Protein 7UV8 (pdb70)

Foldseek 3Di:
DDVQLVLLVVLVVCCVVPNDPQKDKDDDPVDSFKMKMWGAQDPPFLLHGFTWIKIWGGDDCPPVAGTFIFIPAQAQAQQAARGRGGNDCCRVPNPDRVDGPRNVNVVVSVCSRPGDLVNGNDPVQSVCVPPVVVVNSVVRNVSRVSSVD/DDPVDPQDPVNVVVVVVVVVVVVVVVVVLVVVLVVQLVVLVVVVVVVVVVVLQVVLCVLLVVLVVLLVVDDDPVSVVLSVVSNVSDPVSCVVCVLVVQLSCLVRVDPPPVSVVVSVVVSVVVVVVVVVVVVVSVVVSVVVSVVSSCVSVVVVVVVVVVVD/DAVVVVVVDDDVVVVVVVVVVVVVVVVVVVVVVVVVVVVVVVVVVLVVVLVVQLVVLVVLLVVDDDPVSVVLSVVSVVRDVVSCVVCVVVPVVSVVVPDDDDDVPVVVVVVVVVVVVVVVVVVVVVVVVVVVVVVVPVVVVVVVVVVVSLVPDPVNVVVPD

Solvent-accessible surface area: 24267 Å² total; per-residue (Å²): 147,39,113,7,78,169,39,0,67,171,4,42,107,86,3,62,122,77,30,11,73,0,1,24,10,47,9,61,142,121,49,30,22,34,0,70,2,6,0,5,1,20,44,121,6,48,0,22,11,0,3,0,94,3,37,0,75,18,54,92,100,5,35,101,86,30,11,96,6,53,10,97,25,108,29,5,6,0,2,8,88,119,86,5,67,21,17,13,48,25,26,91,130,160,43,53,59,109,55,24,0,0,31,0,0,46,24,3,21,67,19,2,95,99,15,54,52,88,40,68,17,35,108,103,0,9,57,30,49,147,107,98,126,86,83,9,55,116,84,0,69,65,6,3,44,101,11,10,163,69,88,89,94,78,50,43,69,118,76,30,18,60,24,3,12,33,14,1,0,10,18,16,9,13,118,68,47,9,38,25,67,0,8,121,103,8,40,65,17,2,134,136,13,7,78,66,9,39,167,65,6,64,60,0,12,60,10,0,21,58,0,0,137,23,0,43,100,65,17,102,63,77,109,20,76,77,13,0,105,43,0,12,135,31,69,62,72,30,1,54,120,82,2,66,36,0,0,104,15,0,6,78,4,1,71,84,134,128,44,39,81,87,34,42,94,10,8,19,87,2,0,44,18,20,41,30,63,23,36,28,94,22,41,13,43,13,15,64,90,24,12,70,28,2,90,105,24,0,42,61,36,26,97,92,7,75,151,81,194,119,78,15,81,53,1,79,77,77,108,44,84,24,2,41,137,36,12,64,131,50,114,80,62,45,86,64,15,77,98,84,30,78,105,10,30,162,92,0,61,67,14,5,127,38,0,0,1,0,5,0,0,0,13,3,4,0,103,23,1,40,83,62,7,105,63,85,96,17,77,88,20,0,113,46,1,18,141,25,77,26,77,36,1,61,124,79,24,82,42,1,22,127,8,0,62,96,25,0,136,103,109,99,112,51,41,113,100,15,35,58,34,22,141,73,20,100,106,28,50,91,85,24,124,137,84,26,52,73,27,72,109,71,15,76,60,20,45,102,127,26,15,56,34,6,64,111,62,5,26,79,64,0,121,19,19,117,137,13,59,200

Secondary structure (DSSP, 8-state):
--HHHHHHHHHHHHHHHTPPTTEEEEE-SS-TTEEEEEEEPPTTSTTTT-EEEEEEE--SSTTTSPPEEEE-S----TTB-TTSBB--HHHHTS--TT--HHHHHHHHHHHHHS--TTS-SSHHHHHHTTS-HHHHHHHHHHHHHHTT-/--HHHHHHS-HHHHHHHHHHHHHHHHHHHHHHHHHHHHHHHHHHHHHHHHHHHHHHHHHHHHT--SHHHHHHHHHHHT--HHHHHHHHHHHHHHHHHH----HHHHHHHHHHHHHHHHHHHHHHHHHHHHHHHHHHHHHHHHHHHHHHHHHT-HHHHHHH-/--TTS---HHHHHHHHHHHHHHHHHHHHHHHHHHHHHHHHHHHHHHHHHHHHHHHHHHHHHHHHHHHHT--SHHHHHHHHHHHTT-HHHHHHHHHHHHHHHHHHH----HHHHHHHHHHHHHHHHHHHHHHHHHHHHHHHHHHHHHHHHHHHHHHHHH--

Structure (mmCIF, N/CA/C/O backbone):
data_7UV8
#
_entry.id   7UV8
#
_cell.length_a   241.580
_cell.length_b   49.951
_cell.length_c   57.568
_cell.angle_alpha   90.000
_cell.angle_beta   90.000
_cell.angle_gamma   90.000
#
_symmetry.space_group_name_H-M   'P 21 21 2'
#
loop_
_entity.id
_entity.type
_entity.pdbx_description
1 polymer 'Ubiquitin-conjugating enzyme E2 2'
2 polymer 'E3 ubiquitin-protein ligase BRE1'
#
loop_
_atom_site.group_PDB
_atom_site.id
_atom_site.type_symbol
_atom_site.label_atom_id
_atom_site.label_alt_id
_atom_site.label_comp_id
_atom_site.label_asym_id
_atom_site.label_entity_id
_atom_site.label_seq_id
_atom_site.pdbx_PDB_ins_code
_atom_site.Cartn_x
_atom_site.Cartn_y
_atom_site.Cartn_z
_atom_site.occupancy
_atom_site.B_iso_or_equiv
_atom_site.auth_seq_id
_atom_site.auth_comp_id
_atom_site.auth_asym_id
_atom_site.auth_atom_id
_atom_site.pdbx_PDB_model_num
ATOM 1 N N . SER A 1 2 ? 228.586 62.314 88.340 1.00 160.39 2 SER A N 1
ATOM 2 C CA . SER A 1 2 ? 227.243 62.726 87.926 1.00 160.69 2 SER A CA 1
ATOM 3 C C . SER A 1 2 ? 226.826 64.023 88.628 1.00 160.05 2 SER A C 1
ATOM 4 O O . SER A 1 2 ? 226.737 65.101 88.028 1.00 155.00 2 SER A O 1
ATOM 7 N N . THR A 1 3 ? 226.573 63.873 89.918 1.00 164.15 3 THR A N 1
ATOM 8 C CA . THR A 1 3 ? 226.172 64.889 90.881 1.00 161.03 3 THR A CA 1
ATOM 9 C C . THR A 1 3 ? 227.194 66.007 91.043 1.00 158.59 3 THR A C 1
ATOM 10 O O . THR A 1 3 ? 228.330 65.891 90.567 1.00 159.57 3 THR A O 1
ATOM 14 N N . PRO A 1 4 ? 226.818 67.107 91.702 1.00 159.99 4 PRO A N 1
ATOM 15 C CA . PRO A 1 4 ? 227.831 68.050 92.205 1.00 161.13 4 PRO A CA 1
ATOM 16 C C . PRO A 1 4 ? 228.782 67.506 93.291 1.00 157.23 4 PRO A C 1
ATOM 17 O O . PRO A 1 4 ? 229.890 68.045 93.414 1.00 154.28 4 PRO A O 1
ATOM 21 N N . ALA A 1 5 ? 228.420 66.485 94.083 1.00 158.62 5 ALA A N 1
ATOM 22 C CA . ALA A 1 5 ? 229.378 65.978 95.077 1.00 154.61 5 ALA A CA 1
ATOM 23 C C . ALA A 1 5 ? 230.555 65.277 94.408 1.00 144.82 5 ALA A C 1
ATOM 24 O O . ALA A 1 5 ? 231.710 65.515 94.765 1.00 144.30 5 ALA A O 1
ATOM 26 N N . ARG A 1 6 ? 230.275 64.397 93.445 1.00 149.14 6 ARG A N 1
ATOM 27 C CA . ARG A 1 6 ? 231.332 63.740 92.685 1.00 147.81 6 ARG A CA 1
ATOM 28 C C . ARG A 1 6 ? 232.167 64.744 91.888 1.00 147.58 6 ARG A C 1
ATOM 29 O O . ARG A 1 6 ? 233.381 64.556 91.720 1.00 149.08 6 ARG A O 1
ATOM 37 N N . ARG A 1 7 ? 231.561 65.849 91.444 1.00 147.01 7 ARG A N 1
ATOM 38 C CA . ARG A 1 7 ? 232.330 66.885 90.755 1.00 148.99 7 ARG A CA 1
ATOM 39 C C . ARG A 1 7 ? 233.172 67.721 91.724 1.00 146.55 7 ARG A C 1
ATOM 40 O O . ARG A 1 7 ? 234.247 68.206 91.350 1.00 147.49 7 ARG A O 1
ATOM 48 N N . ARG A 1 8 ? 232.725 67.889 92.971 1.00 147.87 8 ARG A N 1
ATOM 49 C CA . ARG A 1 8 ? 233.562 68.549 93.974 1.00 143.46 8 ARG A CA 1
ATOM 50 C C . ARG A 1 8 ? 234.752 67.668 94.364 1.00 138.47 8 ARG A C 1
ATOM 51 O O . ARG A 1 8 ? 235.879 68.160 94.523 1.00 136.57 8 ARG A O 1
ATOM 59 N N . LEU A 1 9 ? 234.515 66.361 94.516 1.00 138.34 9 LEU A N 1
ATOM 60 C CA . LEU A 1 9 ? 235.613 65.407 94.624 1.00 136.76 9 LEU A CA 1
ATOM 61 C C . LEU A 1 9 ? 236.569 65.539 93.447 1.00 138.80 9 LEU A C 1
ATOM 62 O O . LEU A 1 9 ? 237.794 65.465 93.615 1.00 138.57 9 LEU A O 1
ATOM 67 N N . MET A 1 10 ? 236.028 65.754 92.245 1.00 140.82 10 MET A N 1
ATOM 68 C CA . MET A 1 10 ? 236.887 65.861 91.068 1.00 142.59 10 MET A CA 1
ATOM 69 C C . MET A 1 10 ? 237.726 67.145 91.077 1.00 144.11 10 MET A C 1
ATOM 70 O O . MET A 1 10 ? 238.900 67.137 90.666 1.00 143.05 10 MET A O 1
ATOM 75 N N . ARG A 1 11 ? 237.141 68.259 91.522 1.00 144.62 11 ARG A N 1
ATOM 76 C CA . ARG A 1 11 ? 237.928 69.477 91.724 1.00 146.19 11 ARG A CA 1
ATOM 77 C C . ARG A 1 11 ? 239.043 69.259 92.752 1.00 141.98 11 ARG A C 1
ATOM 78 O O . ARG A 1 11 ? 240.160 69.777 92.591 1.00 140.80 11 ARG A O 1
ATOM 86 N N . ASP A 1 12 ? 238.754 68.496 93.817 1.00 142.78 12 ASP A N 1
ATOM 87 C CA . ASP A 1 12 ? 239.780 68.150 94.806 1.00 139.60 12 ASP A CA 1
ATOM 88 C C . ASP A 1 12 ? 240.930 67.366 94.173 1.00 139.70 12 ASP A C 1
ATOM 89 O O . ASP A 1 12 ? 242.107 67.625 94.455 1.00 136.93 12 ASP A O 1
ATOM 94 N N . PHE A 1 13 ? 240.587 66.423 93.297 1.00 136.29 13 PHE A N 1
ATOM 95 C CA . PHE A 1 13 ? 241.644 65.673 92.579 1.00 135.45 13 PHE A CA 1
ATOM 96 C C . PHE A 1 13 ? 242.511 66.676 91.816 1.00 141.97 13 PHE A C 1
ATOM 97 O O . PHE A 1 13 ? 243.728 66.732 92.056 1.00 143.37 13 PHE A O 1
ATOM 105 N N . LYS A 1 14 ? 241.925 67.403 90.868 1.00 151.30 14 LYS A N 1
ATOM 106 C CA . LYS A 1 14 ? 242.772 68.302 90.046 1.00 148.55 14 LYS A CA 1
ATOM 107 C C . LYS A 1 14 ? 243.668 69.107 90.988 1.00 148.14 14 LYS A C 1
ATOM 108 O O . LYS A 1 14 ? 244.822 69.377 90.616 1.00 149.83 14 LYS A O 1
ATOM 114 N N . ARG A 1 15 ? 243.136 69.464 92.155 1.00 145.55 15 ARG A N 1
ATOM 115 C CA . ARG A 1 15 ? 243.908 70.258 93.140 1.00 145.89 15 ARG A CA 1
ATOM 116 C C . ARG A 1 15 ? 245.172 69.487 93.514 1.00 145.43 15 ARG A C 1
ATOM 117 O O . ARG A 1 15 ? 246.267 70.079 93.466 1.00 144.18 15 ARG A O 1
ATOM 125 N N . MET A 1 16 ? 245.016 68.211 93.864 1.00 142.79 16 MET A N 1
ATOM 126 C CA . MET A 1 16 ? 246.169 67.380 94.283 1.00 136.56 16 MET A CA 1
ATOM 127 C C . MET A 1 16 ? 247.142 67.276 93.108 1.00 139.71 16 MET A C 1
ATOM 128 O O . MET A 1 16 ? 248.350 67.447 93.328 1.00 137.42 16 MET A O 1
ATOM 133 N N . LYS A 1 17 ? 246.629 67.022 91.905 1.00 140.36 17 LYS A N 1
ATOM 134 C CA . LYS A 1 17 ? 247.536 66.818 90.747 1.00 140.29 17 LYS A CA 1
ATOM 135 C C . LYS A 1 17 ? 248.304 68.110 90.467 1.00 141.48 17 LYS A C 1
ATOM 136 O O . LYS A 1 17 ? 249.545 68.056 90.420 1.00 139.51 17 LYS A O 1
ATOM 142 N N . GLU A 1 18 ? 247.593 69.226 90.297 1.00 142.15 18 GLU A N 1
ATOM 143 C CA . GLU A 1 18 ? 248.259 70.503 89.930 1.00 142.22 18 GLU A CA 1
ATOM 144 C C . GLU A 1 18 ? 249.113 70.997 91.097 1.00 140.76 18 GLU A C 1
ATOM 145 O O . GLU A 1 18 ? 250.284 71.341 90.863 1.00 138.89 18 GLU A O 1
ATOM 151 N N . ASP A 1 19 ? 248.536 71.043 92.298 1.00 139.12 19 ASP A N 1
ATOM 152 C CA . ASP A 1 19 ? 249.274 71.557 93.479 1.00 136.71 19 ASP A CA 1
ATOM 153 C C . ASP A 1 19 ? 249.248 70.497 94.574 1.00 133.48 19 ASP A C 1
ATOM 154 O O . ASP A 1 19 ? 248.454 70.650 95.518 1.00 134.86 19 ASP A O 1
ATOM 159 N N . ALA A 1 20 ? 250.080 69.461 94.440 1.00 133.06 20 ALA A N 1
ATOM 160 C CA . ALA A 1 20 ? 250.154 68.444 95.479 1.00 123.49 20 ALA A CA 1
ATOM 161 C C . ALA A 1 20 ? 250.941 69.028 96.641 1.00 117.59 20 ALA A C 1
ATOM 162 O O . ALA A 1 20 ? 252.067 69.500 96.433 1.00 116.50 20 ALA A O 1
ATOM 164 N N . PRO A 1 21 ? 250.370 69.086 97.845 1.00 114.18 21 PRO A N 1
ATOM 165 C CA . PRO A 1 21 ? 251.142 69.575 98.986 1.00 111.93 21 PRO A CA 1
ATOM 166 C C . PRO A 1 21 ? 252.326 68.668 99.258 1.00 109.44 21 PRO A C 1
ATOM 167 O O . PRO A 1 21 ? 252.285 67.458 98.963 1.00 112.47 21 PRO A O 1
ATOM 171 N N . PRO A 1 22 ? 253.417 69.212 99.801 1.00 113.74 22 PRO A N 1
ATOM 172 C CA . PRO A 1 22 ? 254.637 68.408 99.962 1.00 113.83 22 PRO A CA 1
ATOM 173 C C . PRO A 1 22 ? 254.439 67.298 100.986 1.00 114.97 22 PRO A C 1
ATOM 174 O O . PRO A 1 22 ? 253.977 67.535 102.105 1.00 110.30 22 PRO A O 1
ATOM 178 N N . GLY A 1 23 ? 254.803 66.081 100.593 1.00 120.41 23 GLY A N 1
ATOM 179 C CA . GLY A 1 23 ? 254.719 64.967 101.510 1.00 117.72 23 GLY A CA 1
ATOM 180 C C . GLY A 1 23 ? 253.321 64.458 101.747 1.00 117.43 23 GLY A C 1
ATOM 181 O O . GLY A 1 23 ? 253.057 63.891 102.813 1.00 115.30 23 GLY A O 1
ATOM 182 N N . VAL A 1 24 ? 252.404 64.672 100.796 1.00 117.53 24 VAL A N 1
ATOM 183 C CA . VAL A 1 24 ? 251.090 64.043 100.808 1.00 115.03 24 VAL A CA 1
ATOM 184 C C . VAL A 1 24 ? 250.765 63.562 99.402 1.00 117.10 24 VAL A C 1
ATOM 185 O O . VAL A 1 24 ? 251.239 64.110 98.397 1.00 113.96 24 VAL A O 1
ATOM 189 N N . SER A 1 25 ? 249.945 62.517 99.348 1.00 122.77 25 SER A N 1
ATOM 190 C CA . SER A 1 25 ? 249.394 62.036 98.092 1.00 122.84 25 SER A CA 1
ATOM 191 C C . SER A 1 25 ? 247.999 61.505 98.367 1.00 124.34 25 SER A C 1
ATOM 192 O O . SER A 1 25 ? 247.721 61.004 99.458 1.00 125.39 25 SER A O 1
ATOM 195 N N . ALA A 1 26 ? 247.123 61.617 97.373 1.00 125.31 26 ALA A N 1
ATOM 196 C CA . ALA A 1 26 ? 245.778 61.085 97.531 1.00 128.97 26 ALA A CA 1
ATOM 197 C C . ALA A 1 26 ? 245.146 60.901 96.159 1.00 134.72 26 ALA A C 1
ATOM 198 O O . ALA A 1 26 ? 245.319 61.738 95.272 1.00 138.10 26 ALA A O 1
ATOM 200 N N . SER A 1 27 ? 244.415 59.809 95.999 1.00 130.57 27 SER A N 1
ATOM 201 C CA . SER A 1 27 ? 243.713 59.524 94.757 1.00 127.61 27 SER A CA 1
ATOM 202 C C . SER A 1 27 ? 242.520 58.625 95.036 1.00 131.52 27 SER A C 1
ATOM 203 O O . SER A 1 27 ? 242.649 57.659 95.799 1.00 129.02 27 SER A O 1
ATOM 206 N N . PRO A 1 28 ? 241.351 58.915 94.457 1.00 130.32 28 PRO A N 1
ATOM 207 C CA . PRO A 1 28 ? 240.214 58.000 94.575 1.00 130.25 28 PRO A CA 1
ATOM 208 C C . PRO A 1 28 ? 240.321 56.850 93.598 1.00 134.74 28 PRO A C 1
ATOM 209 O O . PRO A 1 28 ? 240.928 56.963 92.532 1.00 134.77 28 PRO A O 1
ATOM 213 N N . LEU A 1 29 ? 239.690 55.749 93.973 1.00 134.76 29 LEU A N 1
ATOM 214 C CA . LEU A 1 29 ? 239.657 54.570 93.124 1.00 143.70 29 LEU A CA 1
ATOM 215 C C . LEU A 1 29 ? 239.168 54.954 91.730 1.00 149.61 29 LEU A C 1
ATOM 216 O O . LEU A 1 29 ? 238.248 55.777 91.605 1.00 150.48 29 LEU A O 1
ATOM 221 N N . PRO A 1 30 ? 239.767 54.406 90.660 1.00 155.41 30 PRO A N 1
ATOM 222 C CA . PRO A 1 30 ? 239.358 54.821 89.305 1.00 157.90 30 PRO A CA 1
ATOM 223 C C . PRO A 1 30 ? 237.859 54.699 89.064 1.00 159.03 30 PRO A C 1
ATOM 224 O O . PRO A 1 30 ? 237.257 55.591 88.453 1.00 156.90 30 PRO A O 1
ATOM 228 N N . ASP A 1 31 ? 237.238 53.629 89.563 1.00 169.71 31 ASP A N 1
ATOM 229 C CA . ASP A 1 31 ? 235.794 53.458 89.442 1.00 172.12 31 ASP A CA 1
ATOM 230 C C . ASP A 1 31 ? 235.050 54.369 90.411 1.00 169.73 31 ASP A C 1
ATOM 231 O O . ASP A 1 31 ? 234.172 55.144 90.010 1.00 170.75 31 ASP A O 1
ATOM 236 N N . ASN A 1 32 ? 235.402 54.291 91.688 1.00 161.85 32 ASN A N 1
ATOM 237 C CA . ASN A 1 32 ? 234.719 55.017 92.744 1.00 153.72 32 ASN A CA 1
ATOM 238 C C . ASN A 1 32 ? 235.486 56.305 92.995 1.00 150.01 32 ASN A C 1
ATOM 239 O O . ASN A 1 32 ? 236.484 56.316 93.722 1.00 146.33 32 ASN A O 1
ATOM 244 N N . VAL A 1 33 ? 235.012 57.395 92.388 1.00 147.05 33 VAL A N 1
ATOM 245 C CA . VAL A 1 33 ? 235.430 58.729 92.785 1.00 144.63 33 VAL A CA 1
ATOM 246 C C . VAL A 1 33 ? 235.209 58.971 94.270 1.00 140.49 33 VAL A C 1
ATOM 247 O O . VAL A 1 33 ? 235.766 59.917 94.835 1.00 137.54 33 VAL A O 1
ATOM 251 N N . MET A 1 34 ? 234.427 58.114 94.922 1.00 140.18 34 MET A N 1
ATOM 252 C CA . MET A 1 34 ? 233.852 58.414 96.219 1.00 139.22 34 MET A CA 1
ATOM 253 C C . MET A 1 34 ? 234.723 57.956 97.382 1.00 137.50 34 MET A C 1
ATOM 254 O O . MET A 1 34 ? 234.535 58.437 98.503 1.00 135.54 34 MET A O 1
ATOM 259 N N . VAL A 1 35 ? 235.692 57.075 97.137 1.00 138.47 35 VAL A N 1
ATOM 260 C CA . VAL A 1 35 ? 236.600 56.566 98.163 1.00 136.80 35 VAL A CA 1
ATOM 261 C C . VAL A 1 35 ? 238.035 56.887 97.757 1.00 130.63 35 VAL A C 1
ATOM 262 O O . VAL A 1 35 ? 238.389 56.765 96.580 1.00 130.67 35 VAL A O 1
ATOM 266 N N . TRP A 1 36 ? 238.866 57.293 98.726 1.00 127.20 36 TRP A N 1
ATOM 267 C CA . TRP A 1 36 ? 240.207 57.784 98.405 1.00 126.95 36 TRP A CA 1
ATOM 268 C C . TRP A 1 36 ? 241.309 57.078 99.199 1.00 120.70 36 TRP A C 1
ATOM 269 O O . TRP A 1 36 ? 241.195 56.909 100.424 1.00 116.66 36 TRP A O 1
ATOM 280 N N . ASN A 1 37 ? 242.378 56.685 98.487 1.00 117.26 37 ASN A N 1
ATOM 281 C CA . ASN A 1 37 ? 243.654 56.301 99.094 1.00 118.23 37 ASN A CA 1
ATOM 282 C C . ASN A 1 37 ? 244.470 57.548 99.380 1.00 117.18 37 ASN A C 1
ATOM 283 O O . ASN A 1 37 ? 244.598 58.422 98.517 1.00 120.33 37 ASN A O 1
ATOM 288 N N . ALA A 1 38 ? 245.070 57.617 100.559 1.00 115.37 38 ALA A N 1
ATOM 289 C CA . ALA A 1 38 ? 245.903 58.758 100.877 1.00 115.39 38 ALA A CA 1
ATOM 290 C C . ALA A 1 38 ? 247.160 58.271 101.566 1.00 112.39 38 ALA A C 1
ATOM 291 O O . ALA A 1 38 ? 247.243 57.139 102.052 1.00 109.58 38 ALA A O 1
ATOM 293 N N . MET A 1 39 ? 248.139 59.155 101.616 1.00 106.82 39 MET A N 1
ATOM 294 C CA . MET A 1 39 ? 249.274 58.889 102.469 1.00 105.87 39 MET A CA 1
ATOM 295 C C . MET A 1 39 ? 249.952 60.196 102.818 1.00 104.22 39 MET A C 1
ATOM 296 O O . MET A 1 39 ? 250.093 61.086 101.969 1.00 109.23 39 MET A O 1
ATOM 301 N N . ILE A 1 40 ? 250.360 60.287 104.078 1.00 106.52 40 ILE A N 1
ATOM 302 C CA . ILE A 1 40 ? 251.131 61.403 104.601 1.00 103.46 40 ILE A CA 1
ATOM 303 C C . ILE A 1 40 ? 252.545 60.901 104.882 1.00 102.37 40 ILE A C 1
ATOM 304 O O . ILE A 1 40 ? 252.755 59.722 105.206 1.00 101.59 40 ILE A O 1
ATOM 309 N N . ILE A 1 41 ? 253.522 61.796 104.711 1.00 100.81 41 ILE A N 1
ATOM 310 C CA . ILE A 1 41 ? 254.902 61.577 105.130 1.00 96.30 41 ILE A CA 1
ATOM 311 C C . ILE A 1 41 ? 255.170 62.423 106.362 1.00 95.02 41 ILE A C 1
ATOM 312 O O . ILE A 1 41 ? 254.900 63.630 106.360 1.00 97.82 41 ILE A O 1
ATOM 317 N N . GLY A 1 42 ? 255.695 61.792 107.413 1.00 94.19 42 GLY A N 1
ATOM 318 C CA . GLY A 1 42 ? 256.029 62.489 108.635 1.00 95.60 42 GLY A CA 1
ATOM 319 C C . GLY A 1 42 ? 257.098 63.535 108.399 1.00 97.44 42 GLY A C 1
ATOM 320 O O . GLY A 1 42 ? 258.205 63.221 107.947 1.00 97.53 42 GLY A O 1
ATOM 321 N N . PRO A 1 43 ? 256.785 64.804 108.686 1.00 96.13 43 PRO A N 1
ATOM 322 C CA . PRO A 1 43 ? 257.695 65.902 108.315 1.00 98.47 43 PRO A CA 1
ATOM 323 C C . PRO A 1 43 ? 259.046 65.789 109.008 1.00 95.67 43 PRO A C 1
ATOM 324 O O . PRO A 1 43 ? 259.269 64.974 109.908 1.00 93.66 43 PRO A O 1
ATOM 328 N N . ALA A 1 44 ? 259.974 66.628 108.560 1.00 98.36 44 ALA A N 1
ATOM 329 C CA . ALA A 1 44 ? 261.280 66.624 109.186 1.00 97.50 44 ALA A CA 1
ATOM 330 C C . ALA A 1 44 ? 261.17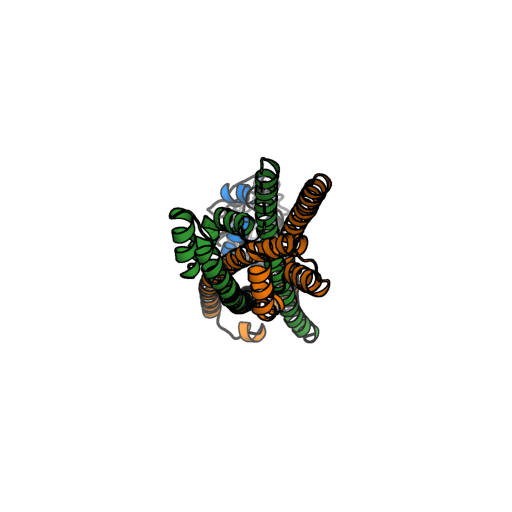0 67.087 110.635 1.00 95.79 44 ALA A C 1
ATOM 331 O O . ALA A 1 44 ? 260.235 67.787 111.021 1.00 96.71 44 ALA A O 1
ATOM 333 N N . ASP A 1 45 ? 262.135 66.669 111.442 1.00 92.86 45 ASP A N 1
ATOM 334 C CA . ASP A 1 45 ? 262.344 67.137 112.810 1.00 93.55 45 ASP A CA 1
ATOM 335 C C . ASP A 1 45 ? 261.195 66.791 113.744 1.00 89.17 45 ASP A C 1
ATOM 336 O O . ASP A 1 45 ? 261.160 67.271 114.884 1.00 90.78 45 ASP A O 1
ATOM 341 N N . THR A 1 46 ? 260.274 65.982 113.308 1.00 95.43 46 THR A N 1
ATOM 342 C CA . THR A 1 46 ? 259.286 65.400 114.188 1.00 92.99 46 THR A CA 1
ATOM 343 C C . THR A 1 46 ? 259.656 63.959 114.486 1.00 93.37 46 THR A C 1
ATOM 344 O O . THR A 1 46 ? 260.348 63.314 113.694 1.00 94.91 46 THR A O 1
ATOM 348 N N . PRO A 1 47 ? 259.224 63.406 115.622 1.00 89.99 47 PRO A N 1
ATOM 349 C CA . PRO A 1 47 ? 259.530 61.989 115.890 1.00 89.46 47 PRO A CA 1
ATOM 350 C C . PRO A 1 47 ? 258.888 61.033 114.893 1.00 90.34 47 PRO A C 1
ATOM 351 O O . PRO A 1 47 ? 259.298 59.865 114.840 1.00 91.08 47 PRO A O 1
ATOM 355 N N . TYR A 1 48 ? 257.904 61.493 114.102 1.00 90.66 48 TYR A N 1
ATOM 356 C CA . TYR A 1 48 ? 257.328 60.732 112.992 1.00 92.70 48 TYR A CA 1
ATOM 357 C C . TYR A 1 48 ? 258.075 60.971 111.691 1.00 91.15 48 TYR A C 1
ATOM 358 O O . TYR A 1 48 ? 257.559 60.647 110.615 1.00 91.21 48 TYR A O 1
ATOM 367 N N . GLU A 1 49 ? 259.319 61.428 111.841 1.00 90.51 49 GLU A N 1
ATOM 368 C CA . GLU A 1 49 ? 260.144 61.809 110.670 1.00 91.90 49 GLU A CA 1
ATOM 369 C C . GLU A 1 49 ? 260.305 60.683 109.656 1.00 91.69 49 GLU A C 1
ATOM 370 O O . GLU A 1 49 ? 260.752 59.592 110.048 1.00 90.07 49 GLU A O 1
ATOM 376 N N . ASP A 1 50 ? 259.923 60.949 108.415 1.00 88.85 50 ASP A N 1
ATOM 377 C CA . ASP A 1 50 ? 260.140 60.049 107.291 1.00 89.97 50 ASP A CA 1
ATOM 378 C C . ASP A 1 50 ? 259.122 58.914 107.221 1.00 89.28 50 ASP A C 1
ATOM 379 O O . ASP A 1 50 ? 259.222 58.105 106.291 1.00 89.02 50 ASP A O 1
ATOM 384 N N . GLY A 1 51 ? 258.152 58.826 108.134 1.00 93.14 51 GLY A N 1
ATOM 385 C CA . GLY A 1 51 ? 257.132 57.793 108.020 1.00 92.20 51 GLY A CA 1
ATOM 386 C C . GLY A 1 51 ? 256.330 57.900 106.733 1.00 91.17 51 GLY A C 1
ATOM 387 O O . GLY A 1 51 ? 256.195 58.970 106.131 1.00 90.72 51 GLY A O 1
ATOM 388 N N . THR A 1 52 ? 255.791 56.766 106.296 1.00 95.57 52 THR A N 1
ATOM 389 C CA . THR A 1 52 ? 254.935 56.723 105.112 1.00 98.60 52 THR A CA 1
ATOM 390 C C . THR A 1 52 ? 253.576 56.126 105.496 1.00 100.86 52 THR A C 1
ATOM 391 O O . THR A 1 52 ? 253.278 54.962 105.190 1.00 101.01 52 THR A O 1
ATOM 395 N N . PHE A 1 53 ? 252.781 56.923 106.216 1.00 93.53 53 PHE A N 1
ATOM 396 C CA . PHE A 1 53 ? 251.487 56.417 106.742 1.00 100.21 53 PHE A CA 1
ATOM 397 C C . PHE A 1 53 ? 250.391 56.539 105.684 1.00 101.86 53 PHE A C 1
ATOM 398 O O . PHE A 1 53 ? 250.191 57.641 105.151 1.00 102.39 53 PHE A O 1
ATOM 406 N N . ARG A 1 54 ? 249.697 55.431 105.414 1.00 102.06 54 ARG A N 1
ATOM 407 C CA . ARG A 1 54 ? 248.624 55.428 104.388 1.00 104.46 54 ARG A CA 1
ATOM 408 C C . ARG A 1 54 ? 247.293 55.757 105.064 1.00 103.64 54 ARG A C 1
ATOM 409 O O . ARG A 1 54 ? 247.152 55.455 106.264 1.00 104.31 54 ARG A O 1
ATOM 417 N N . LEU A 1 55 ? 246.355 56.346 104.320 1.00 108.14 55 LEU A N 1
ATOM 418 C CA . LEU A 1 55 ? 245.088 56.801 104.949 1.00 107.49 55 LEU A CA 1
ATOM 419 C C . LEU A 1 55 ? 243.887 56.449 104.078 1.00 107.80 55 LEU A C 1
ATOM 420 O O . LEU A 1 55 ? 244.017 56.519 102.841 1.00 108.23 55 LEU A O 1
ATOM 425 N N . LEU A 1 56 ? 242.766 56.085 104.703 1.00 110.06 56 LEU A N 1
ATOM 426 C CA . LEU A 1 56 ? 241.541 55.863 103.953 1.00 112.65 56 LEU A CA 1
ATOM 427 C C . LEU A 1 56 ? 240.556 56.995 104.218 1.00 113.14 56 LEU A C 1
ATOM 428 O O . LEU A 1 56 ? 240.268 57.324 105.381 1.00 112.81 56 LEU A O 1
ATOM 433 N N . LEU A 1 57 ? 240.056 57.593 103.139 1.00 112.40 57 LEU A N 1
ATOM 434 C CA . LEU A 1 57 ? 238.954 58.541 103.224 1.00 120.85 57 LEU A CA 1
ATOM 435 C C . LEU A 1 57 ? 237.702 57.910 102.629 1.00 129.45 57 LEU A C 1
ATOM 436 O O . LEU A 1 57 ? 237.737 57.404 101.494 1.00 129.39 57 LEU A O 1
ATOM 441 N N . GLU A 1 58 ? 236.596 57.964 103.391 1.00 135.32 58 GLU A N 1
ATOM 442 C CA . GLU A 1 58 ? 235.291 57.443 102.986 1.00 135.82 58 GLU A CA 1
ATOM 443 C C . GLU A 1 58 ? 234.306 58.598 102.892 1.00 132.87 58 GLU A C 1
ATOM 444 O O . GLU A 1 58 ? 233.884 59.139 103.919 1.00 134.85 58 GLU A O 1
ATOM 450 N N . PHE A 1 59 ? 233.914 58.949 101.670 1.00 135.33 59 PHE A N 1
ATOM 451 C CA . PHE A 1 59 ? 232.952 60.019 101.445 1.00 134.68 59 PHE A CA 1
ATOM 452 C C . PHE A 1 59 ? 231.530 59.464 101.340 1.00 134.28 59 PHE A C 1
ATOM 453 O O . PHE A 1 59 ? 231.291 58.257 101.439 1.00 135.13 59 PHE A O 1
ATOM 461 N N . ASP A 1 60 ? 230.577 60.369 101.136 1.00 140.47 60 ASP A N 1
ATOM 462 C CA . ASP A 1 60 ? 229.205 60.047 100.722 1.00 138.13 60 ASP A CA 1
ATOM 463 C C . ASP A 1 60 ? 228.649 61.254 99.961 1.00 137.26 60 ASP A C 1
ATOM 464 O O . ASP A 1 60 ? 229.407 62.094 99.462 1.00 137.68 60 ASP A O 1
ATOM 469 N N . GLU A 1 61 ? 227.325 61.361 99.871 1.00 141.68 61 GLU A N 1
ATOM 470 C CA . GLU A 1 61 ? 226.725 62.304 98.934 1.00 145.40 61 GLU A CA 1
ATOM 471 C C . GLU A 1 61 ? 226.387 63.655 99.559 1.00 143.15 61 GLU A C 1
ATOM 472 O O . GLU A 1 61 ? 225.734 64.478 98.910 1.00 138.92 61 GLU A O 1
ATOM 478 N N . GLU A 1 62 ? 226.829 63.880 100.798 1.00 143.20 62 GLU A N 1
ATOM 479 C CA . GLU A 1 62 ? 226.558 65.168 101.489 1.00 137.65 62 GLU A CA 1
ATOM 480 C C . GLU A 1 62 ? 227.871 65.945 101.618 1.00 136.48 62 GLU A C 1
ATOM 481 O O . GLU A 1 62 ? 228.135 66.476 102.707 1.00 135.37 62 GLU A O 1
ATOM 487 N N . TYR A 1 63 ? 228.653 66.010 100.540 1.00 137.73 63 TYR A N 1
ATOM 488 C CA . TYR A 1 63 ? 229.975 66.684 100.592 1.00 136.44 63 TYR A CA 1
ATOM 489 C C . TYR A 1 63 ? 230.079 67.670 99.426 1.00 136.46 63 TYR A C 1
ATOM 490 O O . TYR A 1 63 ? 229.735 67.289 98.293 1.00 139.20 63 TYR A O 1
ATOM 499 N N . PRO A 1 64 ? 230.540 68.921 99.647 1.00 131.41 64 PRO A N 1
ATOM 500 C CA . PRO A 1 64 ? 231.519 69.222 100.687 1.00 130.76 64 PRO A CA 1
ATOM 501 C C . PRO A 1 64 ? 230.856 69.612 102.011 1.00 127.80 64 PRO A C 1
ATOM 502 O O . PRO A 1 64 ? 231.559 69.964 102.932 1.00 131.68 64 PRO A O 1
ATOM 506 N N . ASN A 1 65 ? 229.528 69.541 102.071 1.00 132.36 65 ASN A N 1
ATOM 507 C CA . ASN A 1 65 ? 228.803 69.969 103.294 1.00 131.59 65 ASN A CA 1
ATOM 508 C C . ASN A 1 65 ? 229.325 69.163 104.480 1.00 130.71 65 ASN A C 1
ATOM 509 O O . ASN A 1 65 ? 229.716 69.779 105.485 1.00 125.62 65 ASN A O 1
ATOM 514 N N . LYS A 1 66 ? 229.320 67.835 104.359 1.00 137.35 66 LYS A N 1
ATOM 515 C CA . LYS A 1 66 ? 229.834 66.991 105.431 1.00 134.48 66 LYS A CA 1
ATOM 516 C C . LYS A 1 66 ? 231.158 66.351 105.020 1.00 131.43 66 LYS A C 1
ATOM 517 O O . LYS A 1 66 ? 231.319 65.931 103.867 1.00 132.51 66 LYS A O 1
ATOM 523 N N . PRO A 1 67 ? 232.129 66.291 105.922 1.00 129.70 67 PRO A N 1
ATOM 524 C CA . PRO A 1 67 ? 233.436 65.729 105.562 1.00 127.77 67 PRO A CA 1
ATOM 525 C C . PRO A 1 67 ? 233.353 64.218 105.457 1.00 131.21 67 PRO A C 1
ATOM 526 O O . PRO A 1 67 ? 232.330 63.616 105.842 1.00 128.39 67 PRO A O 1
ATOM 530 N N . PRO A 1 68 ? 234.380 63.572 104.898 1.00 136.11 68 PRO A N 1
ATOM 531 C CA . PRO A 1 68 ? 234.428 62.112 104.891 1.00 137.02 68 PRO A CA 1
ATOM 532 C C . PRO A 1 68 ? 234.829 61.606 106.264 1.00 139.79 68 PRO A C 1
ATOM 533 O O . PRO A 1 68 ? 235.259 62.367 107.131 1.00 134.18 68 PRO A O 1
ATOM 537 N N . HIS A 1 69 ? 234.686 60.303 106.461 1.00 152.44 69 HIS A N 1
ATOM 538 C CA . HIS A 1 69 ? 235.328 59.695 107.612 1.00 154.98 69 HIS A CA 1
ATOM 539 C C . HIS A 1 69 ? 236.726 59.240 107.228 1.00 151.21 69 HIS A C 1
ATOM 540 O O . HIS A 1 69 ? 236.911 58.552 106.217 1.00 148.50 69 HIS A O 1
ATOM 547 N N . VAL A 1 70 ? 237.702 59.635 108.039 1.00 139.33 70 VAL A N 1
ATOM 548 C CA . VAL A 1 70 ? 239.113 59.459 107.729 1.00 129.24 70 VAL A CA 1
ATOM 549 C C . VAL A 1 70 ? 239.744 58.594 108.806 1.00 122.56 70 VAL A C 1
ATOM 550 O O . VAL A 1 70 ? 239.585 58.864 110.006 1.00 123.50 70 VAL A O 1
ATOM 554 N N . LYS A 1 71 ? 240.477 57.568 108.376 1.00 110.11 71 LYS A N 1
ATOM 555 C CA . LYS A 1 71 ? 241.189 56.721 109.363 1.00 112.78 71 LYS A CA 1
ATOM 556 C C . LYS A 1 71 ? 242.551 56.319 108.811 1.00 108.62 71 LYS A C 1
ATOM 557 O O . LYS A 1 71 ? 242.656 56.102 107.588 1.00 107.61 71 LYS A O 1
ATOM 563 N N . PHE A 1 72 ? 243.557 56.259 109.679 1.00 108.81 72 PHE A N 1
ATOM 564 C CA . PHE A 1 72 ? 244.859 55.767 109.252 1.00 108.72 72 PHE A CA 1
ATOM 565 C C . PHE A 1 72 ? 244.767 54.273 109.051 1.00 109.43 72 PHE A C 1
ATOM 566 O O . PHE A 1 72 ? 244.192 53.560 109.879 1.00 109.68 72 PHE A O 1
ATOM 574 N N . LEU A 1 73 ? 245.303 53.804 107.933 1.00 108.93 73 LEU A N 1
ATOM 575 C CA . LEU A 1 73 ? 245.450 52.367 107.767 1.00 110.26 73 LEU A CA 1
ATOM 576 C C . LEU A 1 73 ? 246.678 51.868 108.509 1.00 110.60 73 LEU A C 1
ATOM 577 O O . LEU A 1 73 ? 246.611 50.876 109.243 1.00 109.07 73 LEU A O 1
ATOM 582 N N . SER A 1 74 ? 247.799 52.562 108.344 1.00 111.24 74 SER A N 1
ATOM 583 C CA . SER A 1 74 ? 249.036 52.127 108.963 1.00 116.09 74 SER A CA 1
ATOM 584 C C . SER A 1 74 ? 248.884 52.075 110.483 1.00 120.62 74 SER A C 1
ATOM 585 O O . SER A 1 74 ? 248.025 52.738 111.078 1.00 115.88 74 SER A O 1
ATOM 588 N N . GLU A 1 75 ? 249.702 51.225 111.102 1.00 134.85 75 GLU A N 1
ATOM 589 C CA . GLU A 1 75 ? 249.784 51.183 112.554 1.00 133.50 75 GLU A CA 1
ATOM 590 C C . GLU A 1 75 ? 250.287 52.525 113.070 1.00 130.69 75 GLU A C 1
ATOM 591 O O . GLU A 1 75 ? 251.256 53.084 112.547 1.00 128.77 75 GLU A O 1
ATOM 597 N N . MET A 1 76 ? 249.611 53.049 114.087 1.00 121.26 76 MET A N 1
ATOM 598 C CA . MET A 1 76 ? 249.825 54.409 114.551 1.00 117.03 76 MET A CA 1
ATOM 599 C C . MET A 1 76 ? 250.079 54.427 116.056 1.00 116.37 76 MET A C 1
ATOM 600 O O . MET A 1 76 ? 249.709 53.500 116.782 1.00 113.58 76 MET A O 1
ATOM 605 N N . PHE A 1 77 ? 250.747 55.495 116.516 1.00 114.48 77 PHE A N 1
ATOM 606 C CA . PHE A 1 77 ? 250.920 55.773 117.950 1.00 118.56 77 PHE A CA 1
ATOM 607 C C . PHE A 1 77 ? 250.958 57.295 118.118 1.00 121.30 77 PHE A C 1
ATOM 608 O O . PHE A 1 77 ? 252.008 57.911 117.908 1.00 119.23 77 PHE A O 1
ATOM 616 N N . HIS A 1 78 ? 249.813 57.894 118.501 1.00 129.47 78 HIS A N 1
ATOM 617 C CA . HIS A 1 78 ? 249.631 59.344 118.582 1.00 131.40 78 HIS A CA 1
ATOM 618 C C . HIS A 1 78 ? 248.506 59.638 119.562 1.00 141.22 78 HIS A C 1
ATOM 619 O O . HIS A 1 78 ? 247.518 58.889 119.579 1.00 141.55 78 HIS A O 1
ATOM 626 N N . PRO A 1 79 ? 248.627 60.670 120.414 1.00 153.81 79 PRO A N 1
ATOM 627 C CA . PRO A 1 79 ? 247.492 61.028 121.285 1.00 159.00 79 PRO A CA 1
ATOM 628 C C . PRO A 1 79 ? 246.198 61.370 120.550 1.00 159.33 79 PRO A C 1
ATOM 629 O O . PRO A 1 79 ? 245.116 61.155 121.114 1.00 165.67 79 PRO A O 1
ATOM 633 N N . ASN A 1 80 ? 246.254 61.905 119.330 1.00 143.99 80 ASN A N 1
ATOM 634 C CA . ASN A 1 80 ? 245.033 62.227 118.586 1.00 138.40 80 ASN A CA 1
ATOM 635 C C . ASN A 1 80 ? 244.679 61.150 117.568 1.00 132.01 80 ASN A C 1
ATOM 636 O O . ASN A 1 80 ? 244.223 61.454 116.460 1.00 128.68 80 ASN A O 1
ATOM 641 N N . VAL A 1 81 ? 244.860 59.879 117.924 1.00 135.58 81 VAL A N 1
ATOM 642 C CA . VAL A 1 81 ? 244.476 58.785 117.044 1.00 131.68 81 VAL A CA 1
ATOM 643 C C . VAL A 1 81 ? 243.936 57.621 117.865 1.00 135.46 81 VAL A C 1
ATOM 644 O O . VAL A 1 81 ? 244.609 57.111 118.769 1.00 136.56 81 VAL A O 1
ATOM 648 N N . TYR A 1 82 ? 242.706 57.209 117.562 1.00 134.96 82 TYR A N 1
ATOM 649 C CA . TYR A 1 82 ? 242.089 56.041 118.175 1.00 132.97 82 TYR A CA 1
ATOM 650 C C . TYR A 1 82 ? 242.630 54.765 117.532 1.00 128.21 82 TYR A C 1
ATOM 651 O O . TYR A 1 82 ? 243.118 54.768 116.397 1.00 126.48 82 TYR A O 1
ATOM 660 N N . ALA A 1 83 ? 242.513 53.655 118.264 1.00 132.75 83 ALA A N 1
ATOM 661 C CA . ALA A 1 83 ? 243.147 52.404 117.853 1.00 131.69 83 ALA A CA 1
ATOM 662 C C . ALA A 1 83 ? 242.612 51.875 116.524 1.00 132.28 83 ALA A C 1
ATOM 663 O O . ALA A 1 83 ? 243.127 50.886 115.990 1.00 129.86 83 ALA A O 1
ATOM 665 N N . ASN A 1 84 ? 241.591 52.532 115.976 1.00 137.89 84 ASN A N 1
ATOM 666 C CA . ASN A 1 84 ? 240.962 52.121 114.728 1.00 133.38 84 ASN A CA 1
ATOM 667 C C . ASN A 1 84 ? 241.208 53.107 113.597 1.00 130.77 84 ASN A C 1
ATOM 668 O O . ASN A 1 84 ? 240.597 52.976 112.532 1.00 126.20 84 ASN A O 1
ATOM 673 N N . GLY A 1 85 ? 242.075 54.095 113.801 1.00 128.06 85 GLY A N 1
ATOM 674 C CA . GLY A 1 85 ? 242.376 55.077 112.792 1.00 123.11 85 GLY A CA 1
ATOM 675 C C . GLY A 1 85 ? 241.684 56.413 112.971 1.00 124.77 85 GLY A C 1
ATOM 676 O O . GLY A 1 85 ? 242.200 57.419 112.479 1.00 121.86 85 GLY A O 1
ATOM 677 N N . GLU A 1 86 ? 240.535 56.452 113.653 1.00 125.89 86 GLU A N 1
ATOM 678 C CA . GLU A 1 86 ? 239.821 57.707 113.887 1.00 129.77 86 GLU A CA 1
ATOM 679 C C . GLU A 1 86 ? 240.751 58.763 114.481 1.00 126.43 86 GLU A C 1
ATOM 680 O O . GLU A 1 86 ? 241.605 58.456 115.315 1.00 128.70 86 GLU A O 1
ATOM 686 N N . ILE A 1 87 ? 240.579 60.017 114.055 1.00 127.29 87 ILE A N 1
ATOM 687 C CA . ILE A 1 87 ? 241.495 61.107 114.396 1.00 128.48 87 ILE A CA 1
ATOM 688 C C . ILE A 1 87 ? 240.746 62.174 115.181 1.00 130.29 87 ILE A C 1
ATOM 689 O O . ILE A 1 87 ? 239.708 62.659 114.724 1.00 132.06 87 ILE A O 1
ATOM 694 N N . CYS A 1 88 ? 241.302 62.593 116.323 1.00 130.38 88 CYS A N 1
ATOM 695 C CA . CYS A 1 88 ? 240.684 63.648 117.140 1.00 136.41 88 CYS A CA 1
ATOM 696 C C . CYS A 1 88 ? 241.154 65.047 116.706 1.00 140.68 88 CYS A C 1
ATOM 697 O O . CYS A 1 88 ? 241.675 65.837 117.500 1.00 145.39 88 CYS A O 1
ATOM 700 N N . LEU A 1 89 ? 240.782 65.403 115.465 1.00 140.48 89 LEU A N 1
ATOM 701 C CA . LEU A 1 89 ? 241.110 66.749 114.916 1.00 144.41 89 LEU A CA 1
ATOM 702 C C . LEU A 1 89 ? 239.858 67.638 114.914 1.00 148.07 89 LEU A C 1
ATOM 703 O O . LEU A 1 89 ? 238.783 67.184 114.422 1.00 143.99 89 LEU A O 1
ATOM 708 N N . ASP A 1 90 ? 239.993 68.873 115.407 1.00 166.06 90 ASP A N 1
ATOM 709 C CA . ASP A 1 90 ? 238.834 69.801 115.508 1.00 165.09 90 ASP A CA 1
ATOM 710 C C . ASP A 1 90 ? 238.342 70.217 114.118 1.00 164.91 90 ASP A C 1
ATOM 711 O O . ASP A 1 90 ? 237.126 70.424 113.973 1.00 166.76 90 ASP A O 1
ATOM 716 N N . ILE A 1 91 ? 239.246 70.370 113.148 1.00 151.84 91 ILE A N 1
ATOM 717 C CA . ILE A 1 91 ? 238.824 70.870 111.805 1.00 146.88 91 ILE A CA 1
ATOM 718 C C . ILE A 1 91 ? 237.931 69.814 111.153 1.00 139.25 91 ILE A C 1
ATOM 719 O O . ILE A 1 91 ? 237.309 70.121 110.120 1.00 132.69 91 ILE A O 1
ATOM 724 N N . LEU A 1 92 ? 237.895 68.612 111.729 1.00 139.23 92 LEU A N 1
ATOM 725 C CA . LEU A 1 92 ? 237.064 67.517 111.170 1.00 133.02 92 LEU A CA 1
ATOM 726 C C . LEU A 1 92 ? 235.874 67.255 112.095 1.00 137.76 92 LEU A C 1
ATOM 727 O O . LEU A 1 92 ? 234.823 66.822 111.581 1.00 134.95 92 LEU A O 1
ATOM 732 N N . GLN A 1 93 ? 236.026 67.503 113.400 1.00 143.85 93 GLN A N 1
ATOM 733 C CA . GLN A 1 93 ? 234.911 67.151 114.326 1.00 146.30 93 GLN A CA 1
ATOM 734 C C . GLN A 1 93 ? 234.047 68.363 114.711 1.00 150.09 93 GLN A C 1
ATOM 735 O O . GLN A 1 93 ? 232.815 68.179 114.812 1.00 145.36 93 GLN A O 1
ATOM 741 N N . ASN A 1 94 ? 234.631 69.551 114.894 1.00 156.95 94 ASN A N 1
ATOM 742 C CA . ASN A 1 94 ? 233.891 70.697 115.410 1.00 157.15 94 ASN A CA 1
ATOM 743 C C . ASN A 1 94 ? 234.229 72.026 114.744 1.00 153.37 94 ASN A C 1
ATOM 744 O O . ASN A 1 94 ? 233.705 73.060 115.173 1.00 152.81 94 ASN A O 1
ATOM 749 N N . ARG A 1 95 ? 235.070 72.035 113.715 1.00 149.30 95 ARG A N 1
ATOM 750 C CA . ARG A 1 95 ? 235.424 73.279 113.043 1.00 144.61 95 ARG A CA 1
ATOM 751 C C . ARG A 1 95 ? 235.612 73.040 111.554 1.00 137.98 95 ARG A C 1
ATOM 752 O O . ARG A 1 95 ? 236.475 73.648 110.909 1.00 133.57 95 ARG A O 1
ATOM 760 N N . TRP A 1 96 ? 234.717 72.230 110.979 1.00 136.84 96 TRP A N 1
ATOM 761 C CA . TRP A 1 96 ? 234.786 71.924 109.524 1.00 128.98 96 TRP A CA 1
ATOM 762 C C . TRP A 1 96 ? 234.125 73.027 108.696 1.00 124.05 96 TRP A C 1
ATOM 763 O O . TRP A 1 96 ? 233.182 73.656 109.201 1.00 123.43 96 TRP A O 1
ATOM 774 N N . THR A 1 97 ? 234.607 73.240 107.471 1.00 122.88 97 THR A N 1
ATOM 775 C CA . THR A 1 97 ? 234.011 74.238 106.549 1.00 121.39 97 THR A CA 1
ATOM 776 C C . THR A 1 97 ? 234.044 73.628 105.151 1.00 122.32 97 THR A C 1
ATOM 777 O O . THR A 1 97 ? 235.135 73.237 104.713 1.00 125.18 97 THR A O 1
ATOM 781 N N . PRO A 1 98 ? 232.915 73.540 104.424 1.00 125.57 98 PRO A N 1
ATOM 782 C CA . PRO A 1 98 ? 232.892 72.859 103.127 1.00 127.80 98 PRO A CA 1
ATOM 783 C C . PRO A 1 98 ? 233.962 73.360 102.149 1.00 129.64 98 PRO A C 1
ATOM 784 O O . PRO A 1 98 ? 234.161 72.710 101.148 1.00 127.21 98 PRO A O 1
ATOM 788 N N . THR A 1 99 ? 234.604 74.491 102.447 1.00 135.31 99 THR A N 1
ATOM 789 C CA . THR A 1 99 ? 235.708 74.983 101.578 1.00 136.54 99 THR A CA 1
ATOM 790 C C . THR A 1 99 ? 236.914 74.051 101.725 1.00 133.24 99 THR A C 1
ATOM 791 O O . THR A 1 99 ? 237.745 74.014 100.800 1.00 130.51 99 THR A O 1
ATOM 795 N N . TYR A 1 100 ? 236.998 73.333 102.847 1.00 126.07 100 TYR A N 1
ATOM 796 C CA . TYR A 1 100 ? 238.111 72.378 103.075 1.00 125.98 100 TYR A CA 1
ATOM 797 C C . TYR A 1 100 ? 238.095 71.286 102.006 1.00 123.56 100 TYR A C 1
ATOM 798 O O . TYR A 1 100 ? 237.038 70.660 101.815 1.00 120.60 100 TYR A O 1
ATOM 807 N N . ASP A 1 101 ? 239.272 70.975 101.452 1.00 123.33 101 ASP A N 1
ATOM 808 C CA . ASP A 1 101 ? 239.391 69.868 100.467 1.00 122.62 101 ASP A CA 1
ATOM 809 C C . ASP A 1 101 ? 240.229 68.736 101.075 1.00 114.41 101 ASP A C 1
ATOM 810 O O . ASP A 1 101 ? 240.711 68.891 102.225 1.00 112.06 101 ASP A O 1
ATOM 815 N N . VAL A 1 102 ? 240.406 67.644 100.326 1.00 116.29 102 VAL A N 1
ATOM 816 C CA . VAL A 1 102 ? 241.222 66.492 100.812 1.00 116.92 102 VAL A CA 1
ATOM 817 C C . VAL A 1 102 ? 242.644 66.988 101.077 1.00 114.42 102 VAL A C 1
ATOM 818 O O . VAL A 1 102 ? 243.245 66.559 102.083 1.00 108.85 102 VAL A O 1
ATOM 822 N N . ALA A 1 103 ? 243.154 67.859 100.203 1.00 116.96 103 ALA A N 1
ATOM 823 C CA . ALA A 1 103 ? 244.513 68.413 100.386 1.00 113.25 103 ALA A CA 1
ATOM 824 C C . ALA A 1 103 ? 244.596 69.071 101.762 1.00 113.98 103 ALA A C 1
ATOM 825 O O . ALA A 1 103 ? 245.475 68.679 102.548 1.00 114.11 103 ALA A O 1
ATOM 827 N N . SER A 1 104 ? 243.682 70.000 102.048 1.00 117.08 104 SER A N 1
ATOM 828 C CA . SER A 1 104 ? 243.690 70.717 103.348 1.00 114.28 104 SER A CA 1
ATOM 829 C C . SER A 1 104 ? 243.594 69.705 104.491 1.00 111.95 104 SER A C 1
ATOM 830 O O . SER A 1 104 ? 244.339 69.852 105.469 1.00 112.28 104 SER A O 1
ATOM 833 N N . ILE A 1 105 ? 242.716 68.711 104.355 1.00 110.67 105 ILE A N 1
ATOM 834 C CA . ILE A 1 105 ? 242.537 67.699 105.438 1.00 109.24 105 ILE A CA 1
ATOM 835 C C . ILE A 1 105 ? 243.887 67.032 105.729 1.00 106.94 105 ILE A C 1
ATOM 836 O O . ILE A 1 105 ? 244.308 67.028 106.907 1.00 106.09 105 ILE A O 1
ATOM 841 N N . LEU A 1 106 ? 244.553 66.518 104.693 1.00 108.39 106 LEU A N 1
ATOM 842 C CA . LEU A 1 106 ? 245.837 65.795 104.892 1.00 104.64 106 LEU A CA 1
ATOM 843 C C . LEU A 1 106 ? 246.885 66.751 105.471 1.00 106.69 106 LEU A C 1
ATOM 844 O O . LEU A 1 106 ? 247.690 66.315 106.327 1.00 107.42 106 LEU A O 1
ATOM 849 N N . THR A 1 107 ? 246.903 67.998 105.002 1.00 105.97 107 THR A N 1
ATOM 850 C CA . THR A 1 107 ? 247.929 68.955 105.487 1.00 108.98 107 THR A CA 1
ATOM 851 C C . THR A 1 107 ? 247.755 69.121 106.998 1.00 111.93 107 THR A C 1
ATOM 852 O O . THR A 1 107 ? 248.774 69.101 107.712 1.00 112.85 107 THR A O 1
ATOM 856 N N . SER A 1 108 ? 246.508 69.245 107.459 1.00 120.32 108 SER A N 1
ATOM 857 C CA . SER A 1 108 ? 246.230 69.434 108.906 1.00 119.58 108 SER A CA 1
ATOM 858 C C . SER A 1 108 ? 246.701 68.207 109.694 1.00 121.26 108 SER A C 1
ATOM 859 O O . SER A 1 108 ? 247.146 68.370 110.849 1.00 124.00 108 SER A O 1
ATOM 862 N N . ILE A 1 109 ? 246.582 67.020 109.100 1.00 111.23 109 ILE A N 1
ATOM 863 C CA . ILE A 1 109 ? 246.967 65.771 109.819 1.00 109.09 109 ILE A CA 1
ATOM 864 C C . ILE A 1 109 ? 248.490 65.747 110.003 1.00 110.28 109 ILE A C 1
ATOM 865 O O . ILE A 1 109 ? 248.935 65.242 111.039 1.00 111.88 109 ILE A O 1
ATOM 870 N N . GLN A 1 110 ? 249.256 66.241 109.025 1.00 106.54 110 GLN A N 1
ATOM 871 C CA . GLN A 1 110 ? 250.736 66.321 109.162 1.00 105.05 110 GLN A CA 1
ATOM 872 C C . GLN A 1 110 ? 251.049 67.412 110.187 1.00 107.08 110 GLN A C 1
ATOM 873 O O . GLN A 1 110 ? 252.027 67.272 110.999 1.00 106.99 110 GLN A O 1
ATOM 879 N N . SER A 1 111 ? 250.246 68.474 110.149 1.00 109.80 111 SER A N 1
ATOM 880 C CA . SER A 1 111 ? 250.419 69.550 111.148 1.00 110.50 111 SER A CA 1
ATOM 881 C C . SER A 1 111 ? 250.298 68.908 112.526 1.00 114.27 111 SER A C 1
ATOM 882 O O . SER A 1 111 ? 251.071 69.334 113.394 1.00 116.75 111 SER A O 1
ATOM 885 N N . LEU A 1 112 ? 249.389 67.929 112.681 1.00 114.76 112 LEU A N 1
ATOM 886 C CA . LEU A 1 112 ? 249.165 67.219 113.977 1.00 118.88 112 LEU A CA 1
ATOM 887 C C . LEU A 1 112 ? 250.307 66.242 114.272 1.00 118.30 112 LEU A C 1
ATOM 888 O O . LEU A 1 112 ? 250.699 66.129 115.438 1.00 120.12 112 LEU A O 1
ATOM 893 N N . PHE A 1 113 ? 250.774 65.491 113.277 1.00 113.71 113 PHE A N 1
ATOM 894 C CA . PHE A 1 113 ? 251.974 64.654 113.513 1.00 110.23 113 PHE A CA 1
ATOM 895 C C . PHE A 1 113 ? 252.990 65.574 114.180 1.00 114.57 113 PHE A C 1
ATOM 896 O O . PHE A 1 113 ? 253.744 65.110 115.048 1.00 113.24 113 PHE A O 1
ATOM 904 N N . ASN A 1 114 ? 253.016 66.851 113.792 1.00 116.41 114 ASN A N 1
ATOM 905 C CA . ASN A 1 114 ? 254.038 67.787 114.337 1.00 119.80 114 ASN A CA 1
ATOM 906 C C . ASN A 1 114 ? 253.581 68.337 115.693 1.00 127.28 114 ASN A C 1
ATOM 907 O O . ASN A 1 114 ? 254.445 68.526 116.568 1.00 125.77 114 ASN A O 1
ATOM 912 N N . ASP A 1 115 ? 252.278 68.582 115.859 1.00 145.41 115 ASP A N 1
ATOM 913 C CA . ASP A 1 115 ? 251.779 69.192 117.121 1.00 147.71 115 ASP A CA 1
ATOM 914 C C . ASP A 1 115 ? 250.748 68.271 117.776 1.00 147.84 115 ASP A C 1
ATOM 915 O O . ASP A 1 115 ? 249.542 68.504 117.579 1.00 147.70 115 ASP A O 1
ATOM 920 N N . PRO A 1 116 ? 251.163 67.250 118.554 1.00 142.08 116 PRO A N 1
ATOM 921 C CA . PRO A 1 116 ? 250.213 66.396 119.265 1.00 143.04 116 PRO A CA 1
ATOM 922 C C . PRO A 1 116 ? 249.359 67.237 120.222 1.00 150.44 116 PRO A C 1
ATOM 923 O O . PRO A 1 116 ? 249.916 68.075 120.904 1.00 149.58 116 PRO A O 1
ATOM 927 N N . ASN A 1 117 ? 248.044 67.002 120.241 1.00 150.90 117 ASN A N 1
ATOM 928 C CA . ASN A 1 117 ? 247.141 67.745 121.160 1.00 159.15 117 ASN A CA 1
ATOM 929 C C . ASN A 1 117 ? 246.751 66.833 122.325 1.00 167.73 117 ASN A C 1
ATOM 930 O O . ASN A 1 117 ? 245.801 66.043 122.166 1.00 172.38 117 ASN A O 1
ATOM 935 N N . PRO A 1 118 ? 247.430 66.916 123.488 1.00 168.62 118 PRO A N 1
ATOM 936 C CA . PRO A 1 118 ? 247.138 66.026 124.610 1.00 172.71 118 PRO A CA 1
ATOM 937 C C . PRO A 1 118 ? 245.815 66.419 125.275 1.00 181.76 118 PRO A C 1
ATOM 938 O O . PRO A 1 118 ? 245.341 65.671 126.109 1.00 180.49 118 PRO A O 1
ATOM 942 N N . ALA A 1 119 ? 245.253 67.569 124.889 1.00 200.95 119 ALA A N 1
ATOM 943 C CA . ALA A 1 119 ? 244.025 68.040 125.523 1.00 202.90 119 ALA A CA 1
ATOM 944 C C . ALA A 1 119 ? 242.778 67.307 125.035 1.00 201.88 119 ALA A C 1
ATOM 945 O O . ALA A 1 119 ? 241.763 67.300 125.743 1.00 203.58 119 ALA A O 1
ATOM 947 N N . SER A 1 120 ? 242.822 66.707 123.844 1.00 187.48 120 SER A N 1
ATOM 948 C CA . SER A 1 120 ? 241.783 65.799 123.362 1.00 182.64 120 SER A CA 1
ATOM 949 C C . SER A 1 120 ? 242.432 64.444 123.087 1.00 176.20 120 SER A C 1
ATOM 950 O O . SER A 1 120 ? 242.590 64.042 121.924 1.00 168.73 120 SER A O 1
ATOM 953 N N . PRO A 1 121 ? 242.829 63.721 124.137 1.00 175.03 121 PRO A N 1
ATOM 954 C CA . PRO A 1 121 ? 243.539 62.449 123.937 1.00 164.63 121 PRO A CA 1
ATOM 955 C C . PRO A 1 121 ? 242.566 61.341 123.571 1.00 158.77 121 PRO A C 1
ATOM 956 O O . PRO A 1 121 ? 241.596 61.076 124.289 1.00 158.20 121 PRO A O 1
ATOM 960 N N . ALA A 1 122 ? 242.812 60.714 122.421 1.00 156.90 122 ALA A N 1
ATOM 961 C CA . ALA A 1 122 ? 242.103 59.532 121.954 1.00 149.87 122 ALA A CA 1
ATOM 962 C C . ALA A 1 122 ? 242.820 58.263 122.395 1.00 147.98 122 ALA A C 1
ATOM 963 O O . ALA A 1 122 ? 242.201 57.344 122.937 1.00 147.09 122 ALA A O 1
ATOM 965 N N . ASN A 1 123 ? 244.124 58.213 122.151 1.00 145.22 123 ASN A N 1
ATOM 966 C CA . ASN A 1 123 ? 245.013 57.179 122.663 1.00 148.87 123 ASN A CA 1
ATOM 967 C C . ASN A 1 123 ? 245.610 57.685 123.975 1.00 156.28 123 ASN A C 1
ATOM 968 O O . ASN A 1 123 ? 246.345 58.681 123.984 1.00 156.99 123 ASN A O 1
ATOM 973 N N . VAL A 1 124 ? 245.286 57.008 125.082 1.00 158.35 124 VAL A N 1
ATOM 974 C CA . VAL A 1 124 ? 245.770 57.434 126.399 1.00 157.99 124 VAL A CA 1
ATOM 975 C C . VAL A 1 124 ? 247.291 57.316 126.477 1.00 157.60 124 VAL A C 1
ATOM 976 O O . VAL A 1 124 ? 248.000 58.307 126.708 1.00 154.58 124 VAL A O 1
ATOM 980 N N . GLU A 1 125 ? 247.800 56.090 126.289 1.00 157.82 125 GLU A N 1
ATOM 981 C CA . GLU A 1 125 ? 249.216 55.722 126.335 1.00 157.92 125 GLU A CA 1
ATOM 982 C C . GLU A 1 125 ? 250.126 56.790 125.735 1.00 156.30 125 GLU A C 1
ATOM 983 O O . GLU A 1 125 ? 251.166 57.137 126.310 1.00 157.54 125 GLU A O 1
ATOM 989 N N . ALA A 1 126 ? 249.723 57.329 124.584 1.00 158.88 126 ALA A N 1
ATOM 990 C CA . ALA A 1 126 ? 250.554 58.292 123.874 1.00 155.83 126 ALA A CA 1
ATOM 991 C C . ALA A 1 126 ? 250.484 59.680 124.504 1.00 157.32 126 ALA A C 1
ATOM 992 O O . ALA A 1 126 ? 251.520 60.338 124.655 1.00 156.10 126 ALA A O 1
ATOM 994 N N . ALA A 1 127 ? 249.282 60.136 124.885 1.00 158.25 127 ALA A N 1
ATOM 995 C CA . ALA A 1 127 ? 249.157 61.410 125.592 1.00 154.08 127 ALA A CA 1
ATOM 996 C C . ALA A 1 127 ? 249.964 61.415 126.885 1.00 152.39 127 ALA A C 1
ATOM 997 O O . ALA A 1 127 ? 250.516 62.458 127.267 1.00 147.29 127 ALA A O 1
ATOM 999 N N . THR A 1 128 ? 250.054 60.263 127.565 1.00 151.12 128 THR A N 1
ATOM 1000 C CA . THR A 1 128 ? 250.851 60.176 128.791 1.00 148.57 128 THR A CA 1
ATOM 1001 C C . THR A 1 128 ? 252.349 60.124 128.493 1.00 142.18 128 THR A C 1
ATOM 1002 O O . THR A 1 128 ? 253.109 60.955 128.993 1.00 140.71 128 THR A O 1
ATOM 1006 N N . LEU A 1 129 ? 252.794 59.148 127.687 1.00 149.11 129 LEU A N 1
ATOM 1007 C CA . LEU A 1 129 ? 254.212 59.046 127.348 1.00 145.15 129 LEU A CA 1
ATOM 1008 C C . LEU A 1 129 ? 254.756 60.366 126.817 1.00 144.15 129 LEU A C 1
ATOM 1009 O O . LEU A 1 129 ? 255.904 60.727 127.095 1.00 144.35 129 LEU A O 1
ATOM 1014 N N . PHE A 1 130 ? 253.939 61.106 126.061 1.00 135.75 130 PHE A N 1
ATOM 1015 C CA . PHE A 1 130 ? 254.290 62.457 125.638 1.00 135.50 130 PHE A CA 1
ATOM 1016 C C . PHE A 1 130 ? 254.749 63.325 126.804 1.00 137.94 130 PHE A C 1
ATOM 1017 O O . PHE A 1 130 ? 255.618 64.185 126.635 1.00 134.01 130 PHE A O 1
ATOM 1025 N N . LYS A 1 131 ? 254.187 63.120 127.990 1.00 139.18 131 LYS A N 1
ATOM 1026 C CA . LYS A 1 131 ? 254.484 63.988 129.121 1.00 142.42 131 LYS A CA 1
ATOM 1027 C C . LYS A 1 131 ? 255.434 63.353 130.138 1.00 146.56 131 LYS A C 1
ATOM 1028 O O . LYS A 1 131 ? 256.328 64.036 130.645 1.00 148.97 131 LYS A O 1
ATOM 1034 N N . ASP A 1 132 ? 255.292 62.056 130.423 1.00 147.89 132 ASP A N 1
ATOM 1035 C CA . ASP A 1 132 ? 256.064 61.393 131.473 1.00 151.76 132 ASP A CA 1
ATOM 1036 C C . ASP A 1 132 ? 257.415 60.888 130.959 1.00 156.90 132 ASP A C 1
ATOM 1037 O O . ASP A 1 132 ? 258.469 61.289 131.464 1.00 159.81 132 ASP A O 1
ATOM 1042 N N . HIS A 1 133 ? 257.403 60.007 129.960 1.00 162.71 133 HIS A N 1
ATOM 1043 C CA . HIS A 1 133 ? 258.617 59.342 129.474 1.00 159.61 133 HIS A CA 1
ATOM 1044 C C . HIS A 1 133 ? 258.809 59.670 127.999 1.00 155.40 133 HIS A C 1
ATOM 1045 O O . HIS A 1 133 ? 258.566 58.825 127.134 1.00 153.59 133 HIS A O 1
ATOM 1052 N N . LYS A 1 134 ? 259.272 60.892 127.718 1.00 144.79 134 LYS A N 1
ATOM 1053 C CA . LYS A 1 134 ? 259.387 61.345 126.332 1.00 136.91 134 LYS A CA 1
ATOM 1054 C C . LYS A 1 134 ? 260.294 60.439 125.503 1.00 132.93 134 LYS A C 1
ATOM 1055 O O . LYS A 1 134 ? 260.068 60.278 124.297 1.00 128.13 134 LYS A O 1
ATOM 1061 N N . SER A 1 135 ? 261.318 59.838 126.118 1.00 132.39 135 SER A N 1
ATOM 1062 C CA . SER A 1 135 ? 262.200 58.951 125.363 1.00 128.77 135 SER A CA 1
ATOM 1063 C C . SER A 1 135 ? 261.495 57.646 125.007 1.00 125.20 135 SER A C 1
ATOM 1064 O O . SER A 1 135 ? 261.617 57.157 123.875 1.00 121.93 135 SER A O 1
ATOM 1067 N N . GLN A 1 136 ? 260.745 57.070 125.953 1.00 130.74 136 GLN A N 1
ATOM 1068 C CA . GLN A 1 136 ? 259.929 55.906 125.621 1.00 130.11 136 GLN A CA 1
ATOM 1069 C C . GLN A 1 136 ? 258.882 56.247 124.576 1.00 123.94 136 GLN A C 1
ATOM 1070 O O . GLN A 1 136 ? 258.556 55.412 123.718 1.00 119.42 136 GLN A O 1
ATOM 1076 N N . TYR A 1 137 ? 258.361 57.474 124.617 1.00 125.56 137 TYR A N 1
ATOM 1077 C CA . TYR A 1 137 ? 257.408 57.897 123.598 1.00 123.09 137 TYR A CA 1
ATOM 1078 C C . TYR A 1 137 ? 258.058 57.898 122.218 1.00 114.49 137 TYR A C 1
ATOM 1079 O O . TYR A 1 137 ? 257.520 57.293 121.282 1.00 111.29 137 TYR A O 1
ATOM 1088 N N . VAL A 1 138 ? 259.195 58.598 122.062 1.00 118.99 138 VAL A N 1
ATOM 1089 C CA . VAL A 1 138 ? 259.787 58.715 120.726 1.00 114.59 138 VAL A CA 1
ATOM 1090 C C . VAL A 1 138 ? 260.248 57.342 120.239 1.00 113.66 138 VAL A C 1
ATOM 1091 O O . VAL A 1 138 ? 260.207 57.057 119.036 1.00 112.50 138 VAL A O 1
ATOM 1095 N N . LYS A 1 139 ? 260.593 56.440 121.165 1.00 111.26 139 LYS A N 1
ATOM 1096 C CA . LYS A 1 139 ? 260.899 55.055 120.800 1.00 112.90 139 LYS A CA 1
ATOM 1097 C C . LYS A 1 139 ? 259.667 54.337 120.233 1.00 111.42 139 LYS A C 1
ATOM 1098 O O . LYS A 1 139 ? 259.740 53.703 119.165 1.00 110.23 139 LYS A O 1
ATOM 1104 N N . ARG A 1 140 ? 258.525 54.429 120.937 1.00 114.88 140 ARG A N 1
ATOM 1105 C CA . ARG A 1 140 ? 257.273 53.849 120.435 1.00 115.74 140 ARG A CA 1
ATOM 1106 C C . ARG A 1 140 ? 256.935 54.395 119.045 1.00 109.40 140 ARG A C 1
ATOM 1107 O O . ARG A 1 140 ? 256.723 53.634 118.087 1.00 108.97 140 ARG A O 1
ATOM 1115 N N . VAL A 1 141 ? 256.877 55.722 118.920 1.00 115.30 141 VAL A N 1
ATOM 1116 C CA . VAL A 1 141 ? 256.544 56.334 117.638 1.00 110.64 141 VAL A CA 1
ATOM 1117 C C . VAL A 1 141 ? 257.509 55.868 116.563 1.00 110.52 141 VAL A C 1
ATOM 1118 O O . VAL A 1 141 ? 257.110 55.648 115.416 1.00 108.87 141 VAL A O 1
ATOM 1122 N N . LYS A 1 142 ? 258.795 55.704 116.914 1.00 104.24 142 LYS A N 1
ATOM 1123 C CA . LYS A 1 142 ? 259.800 55.366 115.914 1.00 102.79 142 LYS A CA 1
ATOM 1124 C C . LYS A 1 142 ? 259.611 53.944 115.408 1.00 106.10 142 LYS A C 1
ATOM 1125 O O . LYS A 1 142 ? 259.766 53.678 114.208 1.00 105.11 142 LYS A O 1
ATOM 1131 N N . GLU A 1 143 ? 259.250 53.013 116.292 1.00 109.36 143 GLU A N 1
ATOM 1132 C CA . GLU A 1 143 ? 258.933 51.681 115.778 1.00 109.81 143 GLU A CA 1
ATOM 1133 C C . GLU A 1 143 ? 257.685 51.731 114.886 1.00 110.14 143 GLU A C 1
ATOM 1134 O O . GLU A 1 143 ? 257.619 51.025 113.871 1.00 110.34 143 GLU A O 1
ATOM 1140 N N . THR A 1 144 ? 256.712 52.606 115.220 1.00 112.12 144 THR A N 1
ATOM 1141 C CA . THR A 1 144 ? 255.581 52.880 114.318 1.00 108.85 144 THR A CA 1
ATOM 1142 C C . THR A 1 144 ? 256.049 53.316 112.928 1.00 106.93 144 THR A C 1
ATOM 1143 O O . THR A 1 144 ? 255.583 52.801 111.897 1.00 105.24 144 THR A O 1
ATOM 1147 N N . VAL A 1 145 ? 256.945 54.307 112.897 1.00 105.28 145 VAL A N 1
ATOM 1148 C CA . VAL A 1 145 ? 257.466 54.853 111.645 1.00 102.66 145 VAL A CA 1
ATOM 1149 C C . VAL A 1 145 ? 258.111 53.759 110.824 1.00 103.80 145 VAL A C 1
ATOM 1150 O O . VAL A 1 145 ? 257.976 53.717 109.596 1.00 102.88 145 VAL A O 1
ATOM 1154 N N . GLU A 1 146 ? 258.828 52.858 111.488 1.00 107.31 146 GLU A N 1
ATOM 1155 C CA . GLU A 1 146 ? 259.583 51.866 110.733 1.00 105.59 146 GLU A CA 1
ATOM 1156 C C . GLU A 1 146 ? 258.673 50.752 110.204 1.00 106.72 146 GLU A C 1
ATOM 1157 O O . GLU A 1 146 ? 258.864 50.293 109.072 1.00 103.42 146 GLU A O 1
ATOM 1163 N N . LYS A 1 147 ? 257.635 50.352 110.958 1.00 107.70 147 LYS A N 1
ATOM 1164 C CA . LYS A 1 147 ? 256.651 49.421 110.384 1.00 107.61 147 LYS A CA 1
ATOM 1165 C C . LYS A 1 147 ? 255.876 50.047 109.227 1.00 105.46 147 LYS A C 1
ATOM 1166 O O . LYS A 1 147 ? 255.516 49.333 108.281 1.00 108.08 147 LYS A O 1
ATOM 1172 N N . SER A 1 148 ? 255.644 51.372 109.262 1.00 104.83 148 SER A N 1
ATOM 1173 C CA . SER A 1 148 ? 254.995 52.073 108.148 1.00 104.06 148 SER A CA 1
ATOM 1174 C C . SER A 1 148 ? 255.688 51.844 106.810 1.00 106.52 148 SER A C 1
ATOM 1175 O O . SER A 1 148 ? 255.082 52.050 105.752 1.00 105.10 148 SER A O 1
ATOM 1178 N N . TRP A 1 149 ? 256.955 51.444 106.832 1.00 107.25 149 TRP A N 1
ATOM 1179 C CA . TRP A 1 149 ? 257.755 51.346 105.619 1.00 108.04 149 TRP A CA 1
ATOM 1180 C C . TRP A 1 149 ? 257.473 50.074 104.836 1.00 113.54 149 TRP A C 1
ATOM 1181 O O . TRP A 1 149 ? 257.991 49.925 103.729 1.00 105.71 149 TRP A O 1
ATOM 1192 N N . GLU A 1 150 ? 256.636 49.191 105.369 1.00 130.89 150 GLU A N 1
ATOM 1193 C CA . GLU A 1 150 ? 256.285 47.939 104.722 1.00 132.79 150 GLU A CA 1
ATOM 1194 C C . GLU A 1 150 ? 255.049 48.082 103.820 1.00 137.99 150 GLU A C 1
ATOM 1195 O O . GLU A 1 150 ? 255.004 47.527 102.715 1.00 139.76 150 GLU A O 1
ATOM 1202 N N . SER B 2 15 ? 260.164 61.217 89.063 1.00 130.44 15 SER V N 1
ATOM 1203 C CA . SER B 2 15 ? 259.108 62.023 88.456 1.00 138.97 15 SER V CA 1
ATOM 1204 C C . SER B 2 15 ? 259.281 63.513 88.751 1.00 143.26 15 SER V C 1
ATOM 1205 O O . SER B 2 15 ? 259.762 63.892 89.822 1.00 140.59 15 SER V O 1
ATOM 1208 N N . ASP B 2 16 ? 258.873 64.336 87.786 1.00 145.20 16 ASP V N 1
ATOM 1209 C CA . ASP B 2 16 ? 259.002 65.785 87.892 1.00 146.45 16 ASP V CA 1
ATOM 1210 C C . ASP B 2 16 ? 258.266 66.283 89.135 1.00 150.22 16 ASP V C 1
ATOM 1211 O O . ASP B 2 16 ? 257.241 65.706 89.516 1.00 151.20 16 ASP V O 1
ATOM 1216 N N . PRO B 2 17 ? 258.777 67.314 89.820 1.00 150.83 17 PRO V N 1
ATOM 1217 C CA . PRO B 2 17 ? 258.059 67.863 90.995 1.00 150.34 17 PRO V CA 1
ATOM 1218 C C . PRO B 2 17 ? 256.639 68.378 90.721 1.00 152.66 17 PRO V C 1
ATOM 1219 O O . PRO B 2 17 ? 255.824 68.424 91.658 1.00 148.43 17 PRO V O 1
ATOM 1223 N N . SER B 2 18 ? 256.323 68.787 89.492 1.00 154.36 18 SER V N 1
ATOM 1224 C CA . SER B 2 18 ? 254.970 69.215 89.125 1.00 154.23 18 SER V CA 1
ATOM 1225 C C . SER B 2 18 ? 254.113 68.028 88.696 1.00 154.15 18 SER V C 1
ATOM 1226 O O . SER B 2 18 ? 253.417 68.061 87.680 1.00 160.74 18 SER V O 1
ATOM 1229 N N . GLU B 2 19 ? 254.177 66.961 89.487 1.00 148.47 19 GLU V N 1
ATOM 1230 C CA . GLU B 2 19 ? 253.470 65.715 89.239 1.00 144.54 19 GLU V CA 1
ATOM 1231 C C . GLU B 2 19 ? 253.071 65.154 90.591 1.00 140.72 19 GLU V C 1
ATOM 1232 O O . GLU B 2 19 ? 253.776 65.383 91.583 1.00 136.49 19 GLU V O 1
ATOM 1238 N N . PRO B 2 20 ? 251.939 64.454 90.680 1.00 137.60 20 PRO V N 1
ATOM 1239 C CA . PRO B 2 20 ? 251.629 63.735 91.922 1.00 133.58 20 PRO V CA 1
ATOM 1240 C C . PRO B 2 20 ? 252.538 62.521 92.075 1.00 130.87 20 PRO V C 1
ATOM 1241 O O . PRO B 2 20 ? 252.739 61.753 91.128 1.00 130.79 20 PRO V O 1
ATOM 1245 N N . LEU B 2 21 ? 253.103 62.384 93.275 1.00 127.22 21 LEU V N 1
ATOM 1246 C CA . LEU B 2 21 ? 253.962 61.282 93.696 1.00 126.83 21 LEU V CA 1
ATOM 1247 C C . LEU B 2 21 ? 253.405 59.925 93.271 1.00 126.84 21 LEU V C 1
ATOM 1248 O O . LEU B 2 21 ? 252.311 59.536 93.691 1.00 126.49 21 LEU V O 1
ATOM 1253 N N . THR B 2 22 ? 254.171 59.174 92.469 1.00 128.82 22 THR V N 1
ATOM 1254 C CA . THR B 2 22 ? 253.685 57.908 91.929 1.00 130.14 22 THR V CA 1
ATOM 1255 C C . THR B 2 22 ? 254.120 56.709 92.783 1.00 130.22 22 THR V C 1
ATOM 1256 O O . THR B 2 22 ? 254.798 56.841 93.805 1.00 128.09 22 THR V O 1
ATOM 1260 N N . GLN B 2 23 ? 253.675 55.515 92.381 1.00 129.12 23 GLN V N 1
ATOM 1261 C CA . GLN B 2 23 ? 253.945 54.301 93.201 1.00 129.83 23 GLN V CA 1
ATOM 1262 C C . GLN B 2 23 ? 255.435 53.954 93.206 1.00 132.39 23 GLN V C 1
ATOM 1263 O O . GLN B 2 23 ? 255.898 53.381 94.201 1.00 131.83 23 GLN V O 1
ATOM 1269 N N . SER B 2 24 ? 256.161 54.239 92.127 1.00 132.57 24 SER V N 1
ATOM 1270 C CA . SER B 2 24 ? 257.595 53.970 92.206 1.00 132.71 24 SER V CA 1
ATOM 1271 C C . SER B 2 24 ? 258.273 54.940 93.161 1.00 130.59 24 SER V C 1
ATOM 1272 O O . SER B 2 24 ? 259.181 54.561 93.922 1.00 129.73 24 SER V O 1
ATOM 1275 N N . ASP B 2 25 ? 257.835 56.196 93.109 1.00 130.20 25 ASP V N 1
ATOM 1276 C CA . ASP B 2 25 ? 258.423 57.241 93.933 1.00 131.47 25 ASP V CA 1
ATOM 1277 C C . ASP B 2 25 ? 258.343 56.888 95.420 1.00 128.03 25 ASP V C 1
ATOM 1278 O O . ASP B 2 25 ? 259.289 57.145 96.181 1.00 123.99 25 ASP V O 1
ATOM 1283 N N . VAL B 2 26 ? 257.230 56.278 95.845 1.00 130.66 26 VAL V N 1
ATOM 1284 C CA . VAL B 2 26 ? 257.028 55.985 97.265 1.00 127.22 26 VAL V CA 1
ATOM 1285 C C . VAL B 2 26 ? 258.057 54.958 97.750 1.00 125.53 26 VAL V C 1
ATOM 1286 O O . VAL B 2 26 ? 258.715 55.146 98.788 1.00 118.58 26 VAL V O 1
ATOM 1290 N N . ILE B 2 27 ? 258.236 53.873 96.986 1.00 133.71 27 ILE V N 1
ATOM 1291 C CA . ILE B 2 27 ? 259.213 52.856 97.361 1.00 129.05 27 ILE V CA 1
ATOM 1292 C C . ILE B 2 27 ? 260.624 53.435 97.330 1.00 127.77 27 ILE V C 1
ATOM 1293 O O . ILE B 2 27 ? 261.469 53.070 98.155 1.00 128.52 27 ILE V O 1
ATOM 1298 N N . ALA B 2 28 ? 260.900 54.364 96.409 1.00 123.60 28 ALA V N 1
ATOM 1299 C CA . ALA B 2 28 ? 262.224 54.987 96.396 1.00 115.50 28 ALA V CA 1
ATOM 1300 C C . ALA B 2 28 ? 262.476 55.803 97.667 1.00 111.16 28 ALA V C 1
ATOM 1301 O O . ALA B 2 28 ? 263.547 55.702 98.289 1.00 111.08 28 ALA V O 1
ATOM 1303 N N . PHE B 2 29 ? 261.511 56.641 98.055 1.00 113.13 29 PHE V N 1
ATOM 1304 C CA . PHE B 2 29 ? 261.663 57.408 99.288 1.00 107.48 29 PHE V CA 1
ATOM 1305 C C . PHE B 2 29 ? 261.900 56.486 100.466 1.00 103.86 29 PHE V C 1
ATOM 1306 O O . PHE B 2 29 ? 262.725 56.783 101.341 1.00 100.81 29 PHE V O 1
ATOM 1314 N N . GLN B 2 30 ? 261.166 55.367 100.504 1.00 107.60 30 GLN V N 1
ATOM 1315 C CA . GLN B 2 30 ? 261.274 54.438 101.623 1.00 103.72 30 GLN V CA 1
ATOM 1316 C C . GLN B 2 30 ? 262.632 53.762 101.645 1.00 104.83 30 GLN V C 1
ATOM 1317 O O . GLN B 2 30 ? 263.190 53.528 102.717 1.00 103.86 30 GLN V O 1
ATOM 1323 N N . LYS B 2 31 ? 263.186 53.430 100.482 1.00 107.31 31 LYS V N 1
ATOM 1324 C CA . LYS B 2 31 ? 264.520 52.848 100.493 1.00 104.09 31 LYS V CA 1
ATOM 1325 C C . LYS B 2 31 ? 265.553 53.855 100.977 1.00 105.80 31 LYS V C 1
ATOM 1326 O O . LYS B 2 31 ? 266.425 53.510 101.779 1.00 108.21 31 LYS V O 1
ATOM 1332 N N . GLU B 2 32 ? 265.471 55.107 100.529 1.00 101.66 32 GLU V N 1
ATOM 1333 C CA . GLU B 2 32 ? 266.426 56.087 101.042 1.00 104.25 32 GLU V CA 1
ATOM 1334 C C . GLU B 2 32 ? 266.276 56.277 102.555 1.00 103.70 32 GLU V C 1
ATOM 1335 O O . GLU B 2 32 ? 267.276 56.385 103.278 1.00 104.03 32 GLU V O 1
ATOM 1341 N N . ALA B 2 33 ? 265.037 56.292 103.060 1.00 100.63 33 ALA V N 1
ATOM 1342 C CA . ALA B 2 33 ? 264.819 56.353 104.509 1.00 99.48 33 ALA V CA 1
ATOM 1343 C C . ALA B 2 33 ? 265.357 55.104 105.214 1.00 101.93 33 ALA V C 1
ATOM 1344 O O . ALA B 2 33 ? 265.862 55.181 106.344 1.00 102.91 33 ALA V O 1
ATOM 1346 N N . LEU B 2 34 ? 265.219 53.953 104.557 1.00 102.91 34 LEU V N 1
ATOM 1347 C CA . LEU B 2 34 ? 265.722 52.691 105.156 1.00 102.61 34 LEU V CA 1
ATOM 1348 C C . LEU B 2 34 ? 267.237 52.817 105.336 1.00 105.57 34 LEU V C 1
ATOM 1349 O O . LEU B 2 34 ? 267.726 52.541 106.444 1.00 105.65 34 LEU V O 1
ATOM 1354 N N . PHE B 2 35 ? 267.937 53.252 104.289 1.00 102.14 35 PHE V N 1
ATOM 1355 C CA . PHE B 2 35 ? 269.406 53.425 104.376 1.00 100.55 35 PHE V CA 1
ATOM 1356 C C . PHE B 2 35 ? 269.732 54.363 105.533 1.00 102.91 35 PHE V C 1
ATOM 1357 O O . PHE B 2 35 ? 270.631 54.044 106.327 1.00 103.78 35 PHE V O 1
ATOM 1365 N N . ARG B 2 36 ? 269.017 55.483 105.622 1.00 106.79 36 ARG V N 1
ATOM 1366 C CA . ARG B 2 36 ? 269.335 56.488 106.668 1.00 104.01 36 ARG V CA 1
ATOM 1367 C C . ARG B 2 36 ? 269.159 55.849 108.047 1.00 101.98 36 ARG V C 1
ATOM 1368 O O . ARG B 2 36 ? 269.972 56.146 108.938 1.00 99.88 36 ARG V O 1
ATOM 1376 N N . CYS B 2 37 ? 268.143 55.000 108.209 1.00 96.54 37 CYS V N 1
ATOM 1377 C CA . CYS B 2 37 ? 267.959 54.288 109.499 1.00 98.49 37 CYS V CA 1
ATOM 1378 C C . CYS B 2 37 ? 269.133 53.330 109.693 1.00 98.97 37 CYS V C 1
ATOM 1379 O O . CYS B 2 37 ? 269.715 53.313 110.792 1.00 97.97 37 CYS V O 1
ATOM 1382 N N . ILE B 2 38 ? 269.465 52.571 108.650 1.00 98.86 38 ILE V N 1
ATOM 1383 C CA . ILE B 2 38 ? 270.590 51.602 108.743 1.00 96.55 38 ILE V CA 1
ATOM 1384 C C . ILE B 2 38 ? 271.845 52.386 109.119 1.00 100.90 38 ILE V C 1
ATOM 1385 O O . ILE B 2 38 ? 272.504 52.014 110.108 1.00 100.72 38 ILE V O 1
ATOM 1390 N N . ASN B 2 39 ? 272.142 53.445 108.367 1.00 98.47 39 ASN V N 1
ATOM 1391 C CA . ASN B 2 39 ? 273.332 54.228 108.656 1.00 99.04 39 ASN V CA 1
ATOM 1392 C C . ASN B 2 39 ? 273.332 54.713 110.095 1.00 96.18 39 ASN V C 1
ATOM 1393 O O . ASN B 2 39 ? 274.377 54.710 110.749 1.00 94.50 39 ASN V O 1
ATOM 1398 N N . ARG B 2 40 ? 272.186 55.159 110.609 1.00 96.05 40 ARG V N 1
ATOM 1399 C CA . ARG B 2 40 ? 272.216 55.662 111.978 1.00 95.21 40 ARG V CA 1
ATOM 1400 C C . ARG B 2 40 ? 272.525 54.542 112.968 1.00 97.35 40 ARG V C 1
ATOM 1401 O O . ARG B 2 40 ? 273.341 54.720 113.883 1.00 96.09 40 ARG V O 1
ATOM 1409 N N . ARG B 2 41 ? 271.909 53.371 112.783 1.00 97.49 41 ARG V N 1
ATOM 1410 C CA . ARG B 2 41 ? 272.177 52.267 113.696 1.00 97.99 41 ARG V CA 1
ATOM 1411 C C . ARG B 2 41 ? 273.609 51.741 113.527 1.00 94.42 41 ARG V C 1
ATOM 1412 O O . ARG B 2 41 ? 274.230 51.307 114.504 1.00 91.20 41 ARG V O 1
ATOM 1420 N N . ARG B 2 42 ? 274.177 51.879 112.322 1.00 95.59 42 ARG V N 1
ATOM 1421 C CA . ARG B 2 42 ? 275.546 51.468 112.010 1.00 93.81 42 ARG V CA 1
ATOM 1422 C C . ARG B 2 42 ? 276.591 52.413 112.597 1.00 91.56 42 ARG V C 1
ATOM 1423 O O . ARG B 2 42 ? 277.610 51.968 113.135 1.00 88.75 42 ARG V O 1
ATOM 1431 N N . VAL B 2 43 ? 276.365 53.717 112.482 1.00 91.08 43 VAL V N 1
ATOM 1432 C CA . VAL B 2 43 ? 277.215 54.695 113.149 1.00 88.54 43 VAL V CA 1
ATOM 1433 C C . VAL B 2 43 ? 277.147 54.510 114.655 1.00 89.83 43 VAL V C 1
ATOM 1434 O O . VAL B 2 43 ? 278.169 54.529 115.346 1.00 88.14 43 VAL V O 1
ATOM 1438 N N . ASP B 2 44 ? 275.939 54.345 115.196 1.00 92.01 44 ASP V N 1
ATOM 1439 C CA . ASP B 2 44 ? 275.824 54.189 116.640 1.00 90.44 44 ASP V CA 1
ATOM 1440 C C . ASP B 2 44 ? 276.509 52.919 117.100 1.00 88.11 44 ASP V C 1
ATOM 1441 O O . ASP B 2 44 ? 277.167 52.895 118.151 1.00 87.62 44 ASP V O 1
ATOM 1446 N N . PHE B 2 45 ? 276.422 51.875 116.283 1.00 89.61 45 PHE V N 1
ATOM 1447 C CA . PHE B 2 45 ? 277.055 50.611 116.598 1.00 86.65 45 PHE V CA 1
ATOM 1448 C C . PHE B 2 45 ? 278.583 50.705 116.525 1.00 86.95 45 PHE V C 1
ATOM 1449 O O . PHE B 2 45 ? 279.280 50.203 117.410 1.00 83.79 45 PHE V O 1
ATOM 1457 N N . GLU B 2 46 ? 279.134 51.342 115.490 1.00 82.82 46 GLU V N 1
ATOM 1458 C CA . GLU B 2 46 ? 280.593 51.461 115.417 1.00 82.49 46 GLU V CA 1
ATOM 1459 C C . GLU B 2 46 ? 281.153 52.394 116.490 1.00 81.12 46 GLU V C 1
ATOM 1460 O O . GLU B 2 46 ? 282.275 52.184 116.985 1.00 81.32 46 GLU V O 1
ATOM 1466 N N . ALA B 2 47 ? 280.406 53.438 116.841 1.00 84.51 47 ALA V N 1
ATOM 1467 C CA . ALA B 2 47 ? 280.768 54.248 117.990 1.00 83.33 47 ALA V CA 1
ATOM 1468 C C . ALA B 2 47 ? 280.816 53.398 119.249 1.00 83.26 47 ALA V C 1
ATOM 1469 O O . ALA B 2 47 ? 281.714 53.568 120.080 1.00 82.83 47 ALA V O 1
ATOM 1471 N N . LEU B 2 48 ? 279.865 52.460 119.401 1.00 82.40 48 LEU V N 1
ATOM 1472 C CA . LEU B 2 48 ? 279.926 51.536 120.535 1.00 81.27 48 LEU V CA 1
ATOM 1473 C C . LEU B 2 48 ? 281.127 50.607 120.427 1.00 82.55 48 LEU V C 1
ATOM 1474 O O . LEU B 2 48 ? 281.762 50.280 121.437 1.00 80.38 48 LEU V O 1
ATOM 1479 N N . ARG B 2 49 ? 281.430 50.157 119.210 1.00 88.58 49 ARG V N 1
ATOM 1480 C CA . ARG B 2 49 ? 282.623 49.359 118.952 1.00 85.93 49 ARG V CA 1
ATOM 1481 C C . ARG B 2 49 ? 283.858 50.034 119.524 1.00 84.56 49 ARG V C 1
ATOM 1482 O O . ARG B 2 49 ? 284.654 49.405 120.233 1.00 86.90 49 ARG V O 1
ATOM 1490 N N . LYS B 2 50 ? 284.029 51.328 119.223 1.00 83.40 50 LYS V N 1
ATOM 1491 C CA . LYS B 2 50 ? 285.188 52.060 119.744 1.00 77.26 50 LYS V CA 1
ATOM 1492 C C . LYS B 2 50 ? 285.138 52.180 121.269 1.00 75.93 50 LYS V C 1
ATOM 1493 O O . LYS B 2 50 ? 286.167 51.991 121.929 1.00 78.71 50 LYS V O 1
ATOM 1499 N N . GLN B 2 51 ? 283.972 52.494 121.865 1.00 74.15 51 GLN V N 1
ATOM 1500 C CA . GLN B 2 51 ? 283.964 52.617 123.333 1.00 74.06 51 GLN V CA 1
ATOM 1501 C C . GLN B 2 51 ? 284.292 51.291 123.998 1.00 76.63 51 GLN V C 1
ATOM 1502 O O . GLN B 2 51 ? 284.923 51.267 125.067 1.00 75.77 51 GLN V O 1
ATOM 1508 N N . TYR B 2 52 ? 283.940 50.175 123.349 1.00 79.41 52 TYR V N 1
ATOM 1509 C CA . TYR B 2 52 ? 284.236 48.859 123.909 1.00 75.70 52 TYR V CA 1
ATOM 1510 C C . TYR B 2 52 ? 285.722 48.512 123.763 1.00 78.14 52 TYR V C 1
ATOM 1511 O O . TYR B 2 52 ? 286.358 48.038 124.714 1.00 73.06 52 TYR V O 1
ATOM 1520 N N . GLU B 2 53 ? 286.281 48.704 122.567 1.00 79.02 53 GLU V N 1
ATOM 1521 C CA . GLU B 2 53 ? 287.701 48.447 122.384 1.00 75.77 53 GLU V CA 1
ATOM 1522 C C . GLU B 2 53 ? 288.530 49.265 123.364 1.00 77.75 53 GLU V C 1
ATOM 1523 O O . GLU B 2 53 ? 289.541 48.781 123.920 1.00 74.90 53 GLU V O 1
ATOM 1529 N N . LEU B 2 54 ? 288.090 50.499 123.621 1.00 78.01 54 LEU V N 1
ATOM 1530 C CA . LEU B 2 54 ? 288.777 51.317 124.603 1.00 77.37 54 LEU V CA 1
ATOM 1531 C C . LEU B 2 54 ? 288.637 50.721 125.999 1.00 76.39 54 LEU V C 1
ATOM 1532 O O . LEU B 2 54 ? 289.630 50.571 126.706 1.00 74.87 54 LEU V O 1
ATOM 1537 N N . SER B 2 55 ? 287.433 50.329 126.396 1.00 74.43 55 SER V N 1
ATOM 1538 C CA . SER B 2 55 ? 287.294 49.716 127.711 1.00 76.30 55 SER V CA 1
ATOM 1539 C C . SER B 2 55 ? 288.157 48.457 127.852 1.00 74.68 55 SER V C 1
ATOM 1540 O O . SER B 2 55 ? 288.677 48.174 128.941 1.00 73.14 55 SER V O 1
ATOM 1543 N N . ARG B 2 56 ? 288.317 47.692 126.774 1.00 79.69 56 ARG V N 1
ATOM 1544 C CA . ARG B 2 56 ? 289.130 46.480 126.832 1.00 76.81 56 ARG V CA 1
ATOM 1545 C C . ARG B 2 56 ? 290.595 46.832 127.064 1.00 76.70 56 ARG V C 1
ATOM 1546 O O . ARG B 2 56 ? 291.267 46.230 127.922 1.00 76.90 56 ARG V O 1
ATOM 1554 N N . ARG B 2 57 ? 291.102 47.829 126.316 1.00 75.95 57 ARG V N 1
ATOM 1555 C CA . ARG B 2 57 ? 292.465 48.316 126.552 1.00 70.34 57 ARG V CA 1
ATOM 1556 C C . ARG B 2 57 ? 292.656 48.791 127.992 1.00 69.89 57 ARG V C 1
ATOM 1557 O O . ARG B 2 57 ? 293.674 48.476 128.631 1.00 73.04 57 ARG V O 1
ATOM 1565 N N . GLU B 2 58 ? 291.695 49.553 128.525 1.00 67.07 58 GLU V N 1
ATOM 1566 C CA . GLU B 2 58 ? 291.849 50.051 129.891 1.00 70.23 58 GLU V CA 1
ATOM 1567 C C . GLU B 2 58 ? 291.805 48.920 130.914 1.00 67.73 58 GLU V C 1
ATOM 1568 O O . GLU B 2 58 ? 292.475 48.996 131.949 1.00 64.13 58 GLU V O 1
ATOM 1574 N N . CYS B 2 59 ? 291.023 47.873 130.654 1.00 70.64 59 CYS V N 1
ATOM 1575 C CA . CYS B 2 59 ? 291.016 46.728 131.559 1.00 69.49 59 CYS V CA 1
ATOM 1576 C C . CYS B 2 59 ? 292.382 46.066 131.578 1.00 66.61 59 CYS V C 1
ATOM 1577 O O . CYS B 2 59 ? 292.941 45.781 132.652 1.00 63.89 59 CYS V O 1
ATOM 1580 N N . ILE B 2 60 ? 292.935 45.821 130.390 1.00 65.07 60 ILE V N 1
ATOM 1581 C CA . ILE B 2 60 ? 294.296 45.306 130.317 1.00 74.24 60 ILE V CA 1
ATOM 1582 C C . ILE B 2 60 ? 295.271 46.169 131.142 1.00 77.21 60 ILE V C 1
ATOM 1583 O O . ILE B 2 60 ? 296.090 45.639 131.919 1.00 74.14 60 ILE V O 1
ATOM 1588 N N . ASP B 2 61 ? 295.155 47.513 131.040 1.00 72.49 61 ASP V N 1
ATOM 1589 C CA . ASP B 2 61 ? 296.129 48.402 131.689 1.00 73.92 61 ASP V CA 1
ATOM 1590 C C . ASP B 2 61 ? 295.963 48.430 133.211 1.00 70.80 61 ASP V C 1
ATOM 1591 O O . ASP B 2 61 ? 296.943 48.284 133.959 1.00 72.62 61 ASP V O 1
ATOM 1596 N N . VAL B 2 62 ? 294.735 48.623 133.688 1.00 67.59 62 VAL V N 1
ATOM 1597 C CA . VAL B 2 62 ? 294.495 48.655 135.125 1.00 63.58 62 VAL V CA 1
ATOM 1598 C C . VAL B 2 62 ? 294.795 47.316 135.764 1.00 65.73 62 VAL V C 1
ATOM 1599 O O . VAL B 2 62 ? 295.207 47.266 136.931 1.00 63.95 62 VAL V O 1
ATOM 1603 N N . SER B 2 63 ? 294.636 46.207 135.022 1.00 66.48 63 SER V N 1
ATOM 1604 C CA . SER B 2 63 ? 294.863 44.905 135.643 1.00 65.31 63 SER V CA 1
ATOM 1605 C C . SER B 2 63 ? 296.343 44.555 135.707 1.00 65.24 63 SER V C 1
ATOM 1606 O O . SER B 2 63 ? 296.782 43.892 136.670 1.00 63.60 63 SER V O 1
ATOM 1609 N N . ARG B 2 64 ? 297.116 44.971 134.687 1.00 68.21 64 ARG V N 1
ATOM 1610 C CA . ARG B 2 64 ? 298.575 44.955 134.807 1.00 64.86 64 ARG V CA 1
ATOM 1611 C C . ARG B 2 64 ? 299.015 45.718 136.057 1.00 64.19 64 ARG V C 1
ATOM 1612 O O . ARG B 2 64 ? 299.734 45.170 136.920 1.00 64.14 64 ARG V O 1
ATOM 1620 N N . LYS B 2 65 ? 298.531 46.981 136.186 1.00 63.77 65 LYS V N 1
ATOM 1621 C CA . LYS B 2 65 ? 298.879 47.836 137.323 1.00 63.34 65 LYS V CA 1
ATOM 1622 C C . LYS B 2 65 ? 298.496 47.194 138.657 1.00 62.65 65 LYS V C 1
ATOM 1623 O O . LYS B 2 65 ? 299.243 47.321 139.646 1.00 62.51 65 LYS V O 1
ATOM 1629 N N . LEU B 2 66 ? 297.334 46.487 138.696 1.00 62.82 66 LEU V N 1
ATOM 1630 C CA . LEU B 2 66 ? 296.835 45.839 139.924 1.00 64.22 66 LEU V CA 1
ATOM 1631 C C . LEU B 2 66 ? 297.662 44.599 140.298 1.00 62.23 66 LEU V C 1
ATOM 1632 O O . LEU B 2 66 ? 298.018 44.416 141.471 1.00 62.00 66 LEU V O 1
ATOM 1637 N N . ALA B 2 67 ? 297.981 43.733 139.331 1.00 62.89 67 ALA V N 1
ATOM 1638 C CA . ALA B 2 67 ? 298.914 42.645 139.635 1.00 63.42 67 ALA V CA 1
ATOM 1639 C C . ALA B 2 67 ? 300.209 43.191 140.235 1.00 63.35 67 ALA V C 1
ATOM 1640 O O . ALA B 2 67 ? 300.712 42.656 141.243 1.00 63.30 67 ALA V O 1
ATOM 1642 N N . ASN B 2 68 ? 300.736 44.294 139.670 1.00 63.42 68 ASN V N 1
ATOM 1643 C CA . ASN B 2 68 ? 302.000 44.833 140.181 1.00 63.56 68 ASN V CA 1
ATOM 1644 C C . ASN B 2 68 ? 301.847 45.385 141.600 1.00 62.82 68 ASN V C 1
ATOM 1645 O O . ASN B 2 68 ? 302.624 45.056 142.511 1.00 62.81 68 ASN V O 1
ATOM 1650 N N . ILE B 2 69 ? 300.834 46.206 141.835 1.00 62.30 69 ILE V N 1
ATOM 1651 C CA . ILE B 2 69 ? 300.766 46.752 143.178 1.00 61.85 69 ILE V CA 1
ATOM 1652 C C . ILE B 2 69 ? 300.350 45.686 144.201 1.00 61.57 69 ILE V C 1
ATOM 1653 O O . ILE B 2 69 ? 300.798 45.725 145.355 1.00 61.42 69 ILE V O 1
ATOM 1658 N N . MET B 2 70 ? 299.532 44.697 143.812 1.00 61.65 70 MET V N 1
ATOM 1659 C CA . MET B 2 70 ? 299.287 43.562 144.703 1.00 61.72 70 MET V CA 1
ATOM 1660 C C . MET B 2 70 ? 300.578 42.816 145.063 1.00 62.09 70 MET V C 1
ATOM 1661 O O . MET B 2 70 ? 300.749 42.388 146.211 1.00 62.06 70 MET V O 1
ATOM 1666 N N . ALA B 2 71 ? 301.493 42.627 144.101 1.00 62.58 71 ALA V N 1
ATOM 1667 C CA . ALA B 2 71 ? 302.813 42.111 144.458 1.00 63.02 71 ALA V CA 1
ATOM 1668 C C . ALA B 2 71 ? 303.431 42.915 145.598 1.00 62.57 71 ALA V C 1
ATOM 1669 O O . ALA B 2 71 ? 303.908 42.353 146.593 1.00 62.63 71 ALA V O 1
ATOM 1671 N N . LEU B 2 72 ? 303.414 44.248 145.470 1.00 62.27 72 LEU V N 1
ATOM 1672 C CA . LEU B 2 72 ? 303.903 45.084 146.568 1.00 62.00 72 LEU V CA 1
ATOM 1673 C C . LEU B 2 72 ? 303.190 44.793 147.889 1.00 61.60 72 LEU V C 1
ATOM 1674 O O . LEU B 2 72 ? 303.824 44.727 148.949 1.00 61.59 72 LEU V O 1
ATOM 1679 N N . ILE B 2 73 ? 301.872 44.642 147.843 1.00 61.38 73 ILE V N 1
ATOM 1680 C CA . ILE B 2 73 ? 301.084 44.396 149.054 1.00 61.23 73 ILE V CA 1
ATOM 1681 C C . ILE B 2 73 ? 301.465 43.063 149.692 1.00 61.55 73 ILE V C 1
ATOM 1682 O O . ILE B 2 73 ? 301.575 42.939 150.918 1.00 61.58 73 ILE V O 1
ATOM 1687 N N . VAL B 2 74 ? 301.624 42.036 148.866 1.00 61.96 74 VAL V N 1
ATOM 1688 C CA . VAL B 2 74 ? 302.043 40.734 149.355 1.00 62.52 74 VAL V CA 1
ATOM 1689 C C . VAL B 2 74 ? 303.401 40.841 150.037 1.00 64.33 74 VAL V C 1
ATOM 1690 O O . VAL B 2 74 ? 303.601 40.271 151.117 1.00 62.76 74 VAL V O 1
ATOM 1694 N N . THR B 2 75 ? 304.353 41.585 149.422 1.00 62.45 75 THR V N 1
ATOM 1695 C CA . THR B 2 75 ? 305.650 41.836 150.060 1.00 62.53 75 THR V CA 1
ATOM 1696 C C . THR B 2 75 ? 305.470 42.503 151.430 1.00 67.12 75 THR V C 1
ATOM 1697 O O . THR B 2 75 ? 306.035 42.054 152.438 1.00 67.06 75 THR V O 1
ATOM 1701 N N . LEU B 2 76 ? 304.699 43.599 151.474 1.00 67.00 76 LEU V N 1
ATOM 1702 C CA . LEU B 2 76 ? 304.440 44.312 152.725 1.00 62.01 76 LEU V CA 1
ATOM 1703 C C . LEU B 2 76 ? 303.829 43.401 153.772 1.00 68.43 76 LEU V C 1
ATOM 1704 O O . LEU B 2 76 ? 304.160 43.484 154.959 1.00 67.97 76 LEU V O 1
ATOM 1709 N N . ALA B 2 77 ? 302.893 42.558 153.344 1.00 66.91 77 ALA V N 1
ATOM 1710 C CA . ALA B 2 77 ? 302.228 41.631 154.242 1.00 68.11 77 ALA V CA 1
ATOM 1711 C C . ALA B 2 77 ? 303.209 40.613 154.801 1.00 73.95 77 ALA V C 1
ATOM 1712 O O . ALA B 2 77 ? 303.239 40.396 156.015 1.00 79.55 77 ALA V O 1
ATOM 1714 N N . ARG B 2 78 ? 304.179 40.121 154.043 1.00 69.06 78 ARG V N 1
ATOM 1715 C CA . ARG B 2 78 ? 305.131 39.179 154.707 1.00 73.65 78 ARG V CA 1
ATOM 1716 C C . ARG B 2 78 ? 305.873 39.846 155.889 1.00 75.66 78 ARG V C 1
ATOM 1717 O O . ARG B 2 78 ? 305.973 39.204 156.976 1.00 79.45 78 ARG V O 1
ATOM 1725 N N . PHE B 2 79 ? 306.374 41.075 155.721 1.00 75.71 79 PHE V N 1
ATOM 1726 C CA . PHE B 2 79 ? 307.191 41.768 156.763 1.00 78.96 79 PHE V CA 1
ATOM 1727 C C . PHE B 2 79 ? 306.372 42.127 158.015 1.00 86.23 79 PHE V C 1
ATOM 1728 O O . PHE B 2 79 ? 306.859 41.993 159.193 1.00 88.74 79 PHE V O 1
ATOM 1736 N N . ILE B 2 80 ? 305.169 42.647 157.786 1.00 88.97 80 ILE V N 1
ATOM 1737 C CA . ILE B 2 80 ? 304.291 42.978 158.942 1.00 90.47 80 ILE V CA 1
ATOM 1738 C C . ILE B 2 80 ? 303.901 41.654 159.595 1.00 95.67 80 ILE V C 1
ATOM 1739 O O . ILE B 2 80 ? 303.708 41.634 160.809 1.00 98.22 80 ILE V O 1
ATOM 1744 N N . GLU B 2 81 ? 303.781 40.590 158.802 1.00 102.84 81 GLU V N 1
ATOM 1745 C CA . GLU B 2 81 ? 303.496 39.256 159.386 1.00 102.58 81 GLU V CA 1
ATOM 1746 C C . GLU B 2 81 ? 304.618 38.941 160.369 1.00 102.89 81 GLU V C 1
ATOM 1747 O O . GLU B 2 81 ? 304.319 38.594 161.527 1.00 105.10 81 GLU V O 1
ATOM 1753 N N . THR B 2 82 ? 305.861 39.094 159.917 1.00 102.07 82 THR V N 1
ATOM 1754 C CA . THR B 2 82 ? 307.021 38.867 160.817 1.00 103.11 82 THR V CA 1
ATOM 1755 C C . THR B 2 82 ? 306.930 39.722 162.088 1.00 109.37 82 THR V C 1
ATOM 1756 O O . THR B 2 82 ? 307.172 39.151 163.157 1.00 112.02 82 THR V O 1
ATOM 1760 N N . PHE B 2 83 ? 306.594 41.018 162.001 1.00 114.50 83 PHE V N 1
ATOM 1761 C CA . PHE B 2 83 ? 306.647 41.861 163.242 1.00 114.22 83 PHE V CA 1
ATOM 1762 C C . PHE B 2 83 ? 305.426 41.733 164.171 1.00 112.74 83 PHE V C 1
ATOM 1763 O O . PHE B 2 83 ? 305.354 42.559 165.113 1.00 112.75 83 PHE V O 1
ATOM 1771 N N . CYS B 2 84 ? 304.591 40.700 164.045 1.00 108.00 84 CYS V N 1
ATOM 1772 C CA . CYS B 2 84 ? 303.325 40.583 164.746 1.00 110.48 84 CYS V CA 1
ATOM 1773 C C . CYS B 2 84 ? 303.483 39.893 166.092 1.00 114.80 84 CYS V C 1
ATOM 1774 O O . CYS B 2 84 ? 304.246 38.935 166.239 1.00 114.54 84 CYS V O 1
ATOM 1777 N N . THR B 2 85 ? 302.737 40.388 167.072 1.00 117.41 85 THR V N 1
ATOM 1778 C CA . THR B 2 85 ? 302.707 39.829 168.413 1.00 121.83 85 THR V CA 1
ATOM 1779 C C . THR B 2 85 ? 301.555 38.846 168.606 1.00 126.73 85 THR V C 1
ATOM 1780 O O . THR B 2 85 ? 301.746 37.782 169.211 1.00 132.36 85 THR V O 1
ATOM 1784 N N . ASP B 2 86 ? 300.370 39.172 168.090 1.00 125.55 86 ASP V N 1
ATOM 1785 C CA . ASP B 2 86 ? 299.159 38.401 168.338 1.00 127.24 86 ASP V CA 1
ATOM 1786 C C . ASP B 2 86 ? 298.827 37.476 167.175 1.00 124.97 86 ASP V C 1
ATOM 1787 O O . ASP B 2 86 ? 299.060 37.804 166.008 1.00 123.20 86 ASP V O 1
ATOM 1792 N N . ALA B 2 87 ? 298.224 36.325 167.478 1.00 120.65 87 ALA V N 1
ATOM 1793 C CA . ALA B 2 87 ? 297.938 35.322 166.423 1.00 119.52 87 ALA V CA 1
ATOM 1794 C C . ALA B 2 87 ? 297.038 35.896 165.323 1.00 111.62 87 ALA V C 1
ATOM 1795 O O . ALA B 2 87 ? 297.310 35.613 164.142 1.00 109.66 87 ALA V O 1
ATOM 1797 N N . ASN B 2 88 ? 295.978 36.612 165.698 1.00 113.03 88 ASN V N 1
ATOM 1798 C CA . ASN B 2 88 ? 295.015 37.136 164.694 1.00 114.12 88 ASN V CA 1
ATOM 1799 C C . ASN B 2 88 ? 295.763 37.978 163.659 1.00 112.74 88 ASN V C 1
ATOM 1800 O O . ASN B 2 88 ? 295.492 37.820 162.444 1.00 109.76 88 ASN V O 1
ATOM 1805 N N . GLU B 2 89 ? 296.668 38.838 164.128 1.00 113.15 89 GLU V N 1
ATOM 1806 C CA . GLU B 2 89 ? 297.426 39.722 163.211 1.00 107.63 89 GLU V CA 1
ATOM 1807 C C . GLU B 2 89 ? 298.204 38.862 162.221 1.00 100.62 89 GLU V C 1
ATOM 1808 O O . GLU B 2 89 ? 298.110 39.126 161.015 1.00 94.75 89 GLU V O 1
ATOM 1814 N N . LYS B 2 90 ? 298.933 37.867 162.723 1.00 100.62 90 LYS V N 1
ATOM 1815 C CA . LYS B 2 90 ? 299.767 37.016 161.839 1.00 98.46 90 LYS V CA 1
ATOM 1816 C C . LYS B 2 90 ? 298.855 36.354 160.809 1.00 94.34 90 LYS V C 1
ATOM 1817 O O . LYS B 2 90 ? 299.218 36.333 159.618 1.00 92.93 90 LYS V O 1
ATOM 1823 N N . GLN B 2 91 ? 297.700 35.866 161.258 1.00 94.40 91 GLN V N 1
ATOM 1824 C CA . GLN B 2 91 ? 296.768 35.167 160.340 1.00 93.01 91 GLN V CA 1
ATOM 1825 C C . GLN B 2 91 ? 296.345 36.125 159.224 1.00 90.09 91 GLN V C 1
ATOM 1826 O O . GLN B 2 91 ? 296.451 35.741 158.048 1.00 88.33 91 GLN V O 1
ATOM 1832 N N . LEU B 2 92 ? 295.910 37.333 159.589 1.00 87.59 92 LEU V N 1
ATOM 1833 C CA . LEU B 2 92 ? 295.468 38.322 158.571 1.00 84.12 92 LEU V CA 1
ATOM 1834 C C . LEU B 2 92 ? 296.624 38.575 157.602 1.00 83.17 92 LEU V C 1
ATOM 1835 O O . LEU B 2 92 ? 296.394 38.536 156.378 1.00 79.65 92 LEU V O 1
ATOM 1840 N N . CYS B 2 93 ? 297.827 38.784 158.135 1.00 84.30 93 CYS V N 1
ATOM 1841 C CA . CYS B 2 93 ? 298.989 39.103 157.272 1.00 79.78 93 CYS V CA 1
ATOM 1842 C C . CYS B 2 93 ? 299.205 37.971 156.270 1.00 80.48 93 CYS V C 1
ATOM 1843 O O . CYS B 2 93 ? 299.379 38.280 155.097 1.00 72.52 93 CYS V O 1
ATOM 1846 N N . ARG B 2 94 ? 299.172 36.716 156.724 1.00 81.67 94 ARG V N 1
ATOM 1847 C CA . ARG B 2 94 ? 299.420 35.549 155.834 1.00 81.45 94 ARG V CA 1
ATOM 1848 C C . ARG B 2 94 ? 298.312 35.448 154.781 1.00 79.05 94 ARG V C 1
ATOM 1849 O O . ARG B 2 94 ? 298.624 35.202 153.592 1.00 76.24 94 ARG V O 1
ATOM 1857 N N . GLU B 2 95 ? 297.065 35.658 155.198 1.00 78.40 95 GLU V N 1
ATOM 1858 C CA . GLU B 2 95 ? 295.931 35.627 154.242 1.00 74.56 95 GLU V CA 1
ATOM 1859 C C . GLU B 2 95 ? 296.151 36.686 153.153 1.00 75.18 95 GLU V C 1
ATOM 1860 O O . GLU B 2 95 ? 295.879 36.385 151.969 1.00 77.17 95 GLU V O 1
ATOM 1866 N N . ILE B 2 96 ? 296.626 37.877 153.537 1.00 74.05 96 ILE V N 1
ATOM 1867 C CA . ILE B 2 96 ? 296.839 38.971 152.542 1.00 69.05 96 ILE V CA 1
ATOM 1868 C C . ILE B 2 96 ? 298.019 38.590 151.645 1.00 68.95 96 ILE V C 1
ATOM 1869 O O . ILE B 2 96 ? 297.919 38.797 150.424 1.00 68.77 96 ILE V O 1
ATOM 1874 N N . ALA B 2 97 ? 299.070 38.027 152.247 1.00 70.98 97 ALA V N 1
ATOM 1875 C CA . ALA B 2 97 ? 300.274 37.615 151.489 1.00 70.96 97 ALA V CA 1
ATOM 1876 C C . ALA B 2 97 ? 299.904 36.553 150.452 1.00 70.32 97 ALA V C 1
ATOM 1877 O O . ALA B 2 97 ? 300.714 36.308 149.543 1.00 69.89 97 ALA V O 1
ATOM 1879 N N . GLN B 2 98 ? 298.727 35.944 150.598 1.00 66.10 98 GLN V N 1
ATOM 1880 C CA . GLN B 2 98 ? 298.274 34.914 149.629 1.00 68.43 98 GLN V CA 1
ATOM 1881 C C . GLN B 2 98 ? 298.032 35.580 148.272 1.00 66.24 98 GLN V C 1
ATOM 1882 O O . GLN B 2 98 ? 298.211 34.901 147.246 1.00 66.96 98 GLN V O 1
ATOM 1888 N N . GLY B 2 99 ? 297.642 36.858 148.275 1.00 65.09 99 GLY V N 1
ATOM 1889 C CA . GLY B 2 99 ? 297.429 37.591 147.013 1.00 64.56 99 GLY V CA 1
ATOM 1890 C C . GLY B 2 99 ? 295.962 37.689 146.646 1.00 71.88 99 GLY V C 1
ATOM 1891 O O . GLY B 2 99 ? 295.671 37.979 145.472 1.00 68.76 99 GLY V O 1
ATOM 1892 N N . ASP B 2 100 ? 295.070 37.453 147.611 1.00 73.76 100 ASP V N 1
ATOM 1893 C CA . ASP B 2 100 ? 293.608 37.554 147.357 1.00 74.54 100 ASP V CA 1
ATOM 1894 C C . ASP B 2 100 ? 293.245 39.023 147.123 1.00 74.10 100 ASP V C 1
ATOM 1895 O O . ASP B 2 100 ? 293.697 39.871 147.912 1.00 72.12 100 ASP V O 1
ATOM 1900 N N . GLU B 2 101 ? 292.450 39.299 146.087 1.00 71.70 101 GLU V N 1
ATOM 1901 C CA . GLU B 2 101 ? 292.089 40.699 145.742 1.00 71.13 101 GLU V CA 1
ATOM 1902 C C . GLU B 2 101 ? 290.879 41.153 146.570 1.00 73.40 101 GLU V C 1
ATOM 1903 O O . GLU B 2 101 ? 290.797 42.357 146.862 1.00 67.62 101 GLU V O 1
ATOM 1909 N N . THR B 2 102 ? 289.985 40.228 146.936 1.00 72.73 102 THR V N 1
ATOM 1910 C CA . THR B 2 102 ? 288.798 40.581 147.757 1.00 66.90 102 THR V CA 1
ATOM 1911 C C . THR B 2 102 ? 289.200 40.765 149.223 1.00 68.54 102 THR V C 1
ATOM 1912 O O . THR B 2 102 ? 288.559 41.582 149.896 1.00 72.19 102 THR V O 1
ATOM 1916 N N . LEU B 2 103 ? 290.175 40.003 149.703 1.00 72.59 103 LEU V N 1
ATOM 1917 C CA . LEU B 2 103 ? 290.487 40.079 151.153 1.00 72.70 103 LEU V CA 1
ATOM 1918 C C . LEU B 2 103 ? 291.142 41.425 151.442 1.00 71.30 103 LEU V C 1
ATOM 1919 O O . LEU B 2 103 ? 290.829 42.012 152.485 1.00 70.82 103 LEU V O 1
ATOM 1924 N N . ILE B 2 104 ? 292.000 41.881 150.531 1.00 67.99 104 ILE V N 1
ATOM 1925 C CA . ILE B 2 104 ? 292.699 43.180 150.731 1.00 67.88 104 ILE V CA 1
ATOM 1926 C C . ILE B 2 104 ? 291.626 44.264 150.858 1.00 71.91 104 ILE V C 1
ATOM 1927 O O . ILE B 2 104 ? 291.628 44.929 151.862 1.00 70.93 104 ILE V O 1
ATOM 1932 N N . VAL B 2 105 ? 290.662 44.325 149.945 1.00 71.53 105 VAL V N 1
ATOM 1933 C CA . VAL B 2 105 ? 289.561 45.319 150.069 1.00 69.38 105 VAL V CA 1
ATOM 1934 C C . VAL B 2 105 ? 288.950 45.247 151.469 1.00 70.65 105 VAL V C 1
ATOM 1935 O O . VAL B 2 105 ? 289.006 46.294 152.184 1.00 70.23 105 VAL V O 1
ATOM 1939 N N . GLN B 2 106 ? 288.411 44.085 151.850 1.00 64.93 106 GLN V N 1
ATOM 1940 C CA . GLN B 2 106 ? 287.700 43.934 153.149 1.00 66.11 106 GLN V CA 1
ATOM 1941 C C . GLN B 2 106 ? 288.583 44.326 154.337 1.00 75.06 106 GLN V C 1
ATOM 1942 O O . GLN B 2 106 ? 288.086 45.062 155.209 1.00 76.55 106 GLN V O 1
ATOM 1948 N N . ARG B 2 107 ? 289.829 43.848 154.385 1.00 74.03 107 ARG V N 1
ATOM 1949 C CA . ARG B 2 107 ? 290.679 44.102 155.581 1.00 74.62 107 ARG V CA 1
ATOM 1950 C C . ARG B 2 107 ? 291.482 45.395 155.412 1.00 72.91 107 ARG V C 1
ATOM 1951 O O . ARG B 2 107 ? 292.393 45.629 156.229 1.00 73.53 107 ARG V O 1
ATOM 1959 N N . SER B 2 108 ? 291.152 46.203 154.401 1.00 73.61 108 SER V N 1
ATOM 1960 C CA . SER B 2 108 ? 291.919 47.447 154.133 1.00 72.18 108 SER V CA 1
ATOM 1961 C C . SER B 2 108 ? 292.137 48.229 155.433 1.00 71.61 108 SER V C 1
ATOM 1962 O O . SER B 2 108 ? 293.252 48.750 155.619 1.00 74.14 108 SER V O 1
ATOM 1965 N N . ASP B 2 109 ? 291.121 48.303 156.299 1.00 70.14 109 ASP V N 1
ATOM 1966 C CA . ASP B 2 109 ? 291.250 49.131 157.524 1.00 73.22 109 ASP V CA 1
ATOM 1967 C C . ASP B 2 109 ? 292.190 48.454 158.516 1.00 73.64 109 ASP V C 1
ATOM 1968 O O . ASP B 2 109 ? 293.089 49.137 159.032 1.00 73.46 109 ASP V O 1
ATOM 1973 N N . SER B 2 110 ? 291.993 47.161 158.763 1.00 72.03 110 SER V N 1
ATOM 1974 C CA . SER B 2 110 ? 292.8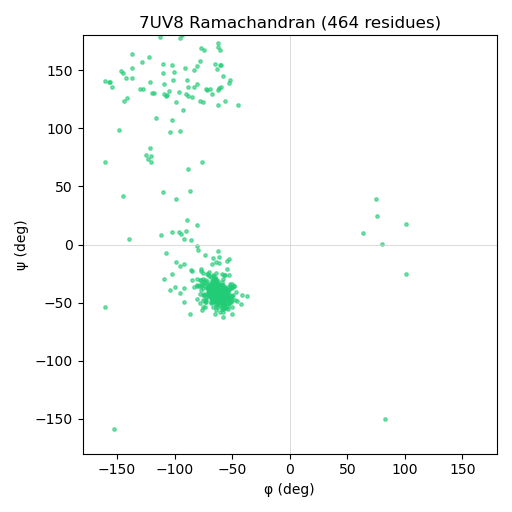03 46.451 159.783 1.00 74.47 110 SER V CA 1
ATOM 1975 C C . SER B 2 110 ? 294.256 46.349 159.318 1.00 76.82 110 SER V C 1
ATOM 1976 O O . SER B 2 110 ? 295.157 46.455 160.164 1.00 76.91 110 SER V O 1
ATOM 1979 N N . PHE B 2 111 ? 294.465 46.154 158.017 1.00 72.33 111 PHE V N 1
ATOM 1980 C CA . PHE B 2 111 ? 295.847 46.089 157.477 1.00 69.51 111 PHE V CA 1
ATOM 1981 C C . PHE B 2 111 ? 296.532 47.445 157.652 1.00 72.47 111 PHE V C 1
ATOM 1982 O O . PHE B 2 111 ? 297.717 47.473 158.016 1.00 75.56 111 PHE V O 1
ATOM 1990 N N . MET B 2 112 ? 295.807 48.531 157.381 1.00 69.28 112 MET V N 1
ATOM 1991 C CA . MET B 2 112 ? 296.383 49.890 157.537 1.00 69.52 112 MET V CA 1
ATOM 1992 C C . MET B 2 112 ? 296.758 50.090 159.005 1.00 73.77 112 MET V C 1
ATOM 1993 O O . MET B 2 112 ? 297.859 50.608 159.276 1.00 75.71 112 MET V O 1
ATOM 1998 N N . LYS B 2 113 ? 295.871 49.682 159.911 1.00 77.79 113 LYS V N 1
ATOM 1999 C CA . LYS B 2 113 ? 296.143 49.853 161.357 1.00 80.91 113 LYS V CA 1
ATOM 2000 C C . LYS B 2 113 ? 297.412 49.073 161.699 1.00 81.99 113 LYS V C 1
ATOM 2001 O O . LYS B 2 113 ? 298.246 49.614 162.425 1.00 81.04 113 LYS V O 1
ATOM 2007 N N . LEU B 2 114 ? 297.548 47.859 161.164 1.00 78.26 114 LEU V N 1
ATOM 2008 C CA . LEU B 2 114 ? 298.732 47.009 161.449 1.00 79.51 114 LEU V CA 1
ATOM 2009 C C . LEU B 2 114 ? 299.990 47.712 160.945 1.00 84.28 114 LEU V C 1
ATOM 2010 O O . LEU B 2 114 ? 300.976 47.738 161.691 1.00 92.29 114 LEU V O 1
ATOM 2015 N N . LEU B 2 115 ? 299.946 48.255 159.728 1.00 86.53 115 LEU V N 1
ATOM 2016 C CA . LEU B 2 115 ? 301.105 49.005 159.185 1.00 83.76 115 LEU V CA 1
ATOM 2017 C C . LEU B 2 115 ? 301.455 50.141 160.152 1.00 85.31 115 LEU V C 1
ATOM 2018 O O . LEU B 2 115 ? 302.623 50.227 160.555 1.00 86.05 115 LEU V O 1
ATOM 2023 N N . THR B 2 116 ? 300.465 50.940 160.557 1.00 81.44 116 THR V N 1
ATOM 2024 C CA . THR B 2 116 ? 300.747 52.113 161.427 1.00 84.46 116 THR V CA 1
ATOM 2025 C C . THR B 2 116 ? 301.338 51.643 162.758 1.00 87.82 116 THR V C 1
ATOM 2026 O O . THR B 2 116 ? 302.201 52.358 163.298 1.00 91.71 116 THR V O 1
ATOM 2030 N N . LYS B 2 117 ? 300.887 50.495 163.263 1.00 89.71 117 LYS V N 1
ATOM 2031 C CA . LYS B 2 117 ? 301.344 49.971 164.576 1.00 89.31 117 LYS V CA 1
ATOM 2032 C C . LYS B 2 117 ? 302.768 49.425 164.487 1.00 90.05 117 LYS V C 1
ATOM 2033 O O . LYS B 2 117 ? 303.520 49.585 165.470 1.00 96.76 117 LYS V O 1
ATOM 2039 N N . TYR B 2 118 ? 303.131 48.804 163.365 1.00 91.52 118 TYR V N 1
ATOM 2040 C CA . TYR B 2 118 ? 304.465 48.146 163.325 1.00 97.31 118 TYR V CA 1
ATOM 2041 C C . TYR B 2 118 ? 305.483 48.998 162.558 1.00 99.22 118 TYR V C 1
ATOM 2042 O O . TYR B 2 118 ? 306.708 48.872 162.832 1.00 106.09 118 TYR V O 1
ATOM 2051 N N . GLY B 2 119 ? 305.007 49.847 161.644 1.00 102.95 119 GLY V N 1
ATOM 2052 C CA . GLY B 2 119 ? 305.962 50.621 160.872 1.00 101.96 119 GLY V CA 1
ATOM 2053 C C . GLY B 2 119 ? 306.732 51.642 161.679 1.00 110.70 119 GLY V C 1
ATOM 2054 O O . GLY B 2 119 ? 307.807 52.076 161.253 1.00 113.26 119 GLY V O 1
ATOM 2055 N N . LYS B 2 120 ? 306.199 51.935 162.870 1.00 111.63 120 LYS V N 1
ATOM 2056 C CA . LYS B 2 120 ? 306.774 53.006 163.716 1.00 114.70 120 LYS V CA 1
ATOM 2057 C C . LYS B 2 120 ? 307.649 52.472 164.848 1.00 121.90 120 LYS V C 1
ATOM 2058 O O . LYS B 2 120 ? 307.315 51.427 165.435 1.00 123.98 120 LYS V O 1
ATOM 2064 N N . PRO B 2 121 ? 308.766 53.157 165.146 1.00 123.33 121 PRO V N 1
ATOM 2065 C CA . PRO B 2 121 ? 309.686 52.816 166.244 1.00 125.88 121 PRO V CA 1
ATOM 2066 C C . PRO B 2 121 ? 309.037 52.863 167.628 1.00 124.73 121 PRO V C 1
ATOM 2067 O O . PRO B 2 121 ? 309.406 52.064 168.490 1.00 128.04 121 PRO V O 1
ATOM 2071 N N . SER B 2 130 ? 300.428 55.531 174.745 1.00 140.85 130 SER V N 1
ATOM 2072 C CA . SER B 2 130 ? 299.433 56.416 175.348 1.00 140.58 130 SER V CA 1
ATOM 2073 C C . SER B 2 130 ? 298.158 56.529 174.493 1.00 141.72 130 SER V C 1
ATOM 2074 O O . SER B 2 130 ? 297.780 55.590 173.785 1.00 138.71 130 SER V O 1
ATOM 2077 N N . ASN B 2 131 ? 297.492 57.683 174.576 1.00 139.46 131 ASN V N 1
ATOM 2078 C CA . ASN B 2 131 ? 296.228 57.903 173.880 1.00 141.31 131 ASN V CA 1
ATOM 2079 C C . ASN B 2 131 ? 296.387 58.602 172.535 1.00 139.03 131 ASN V C 1
ATOM 2080 O O . ASN B 2 131 ? 295.461 58.554 171.715 1.00 136.07 131 ASN V O 1
ATOM 2085 N N . ALA B 2 132 ? 297.523 59.261 172.291 1.00 143.49 132 ALA V N 1
ATOM 2086 C CA . ALA B 2 132 ? 297.677 60.028 171.058 1.00 139.19 132 ALA V CA 1
ATOM 2087 C C . ALA B 2 132 ? 297.988 59.134 169.867 1.00 133.50 132 ALA V C 1
ATOM 2088 O O . ALA B 2 132 ? 297.605 59.458 168.732 1.00 130.57 132 ALA V O 1
ATOM 2090 N N . SER B 2 133 ? 298.676 58.015 170.111 1.00 134.45 133 SER V N 1
ATOM 2091 C CA . SER B 2 133 ? 298.960 57.059 169.045 1.00 131.96 133 SER V CA 1
ATOM 2092 C C . SER B 2 133 ? 297.670 56.494 168.448 1.00 124.41 133 SER V C 1
ATOM 2093 O O . SER B 2 133 ? 297.517 56.418 167.219 1.00 114.84 133 SER V O 1
ATOM 2096 N N . ASP B 2 134 ? 296.730 56.089 169.309 1.00 126.23 134 ASP V N 1
ATOM 2097 C CA . ASP B 2 134 ? 295.462 55.531 168.841 1.00 124.73 134 ASP V CA 1
ATOM 2098 C C . ASP B 2 134 ? 294.679 56.562 168.021 1.00 118.30 134 ASP V C 1
ATOM 2099 O O . ASP B 2 134 ? 294.025 56.228 167.016 1.00 114.12 134 ASP V O 1
ATOM 2104 N N . HIS B 2 135 ? 294.794 57.833 168.408 1.00 121.99 135 HIS V N 1
ATOM 2105 C CA . HIS B 2 135 ? 294.201 58.942 167.662 1.00 114.45 135 HIS V CA 1
ATOM 2106 C C . HIS B 2 135 ? 294.789 59.068 166.251 1.00 109.05 135 HIS V C 1
ATOM 2107 O O . HIS B 2 135 ? 294.051 59.188 165.264 1.00 103.25 135 HIS V O 1
ATOM 2114 N N . ILE B 2 136 ? 296.122 59.072 166.136 1.00 111.85 136 ILE V N 1
ATOM 2115 C CA . ILE B 2 136 ? 296.748 59.185 164.814 1.00 106.84 136 ILE V CA 1
ATOM 2116 C C . ILE B 2 136 ? 296.440 57.966 163.940 1.00 101.35 136 ILE V C 1
ATOM 2117 O O . ILE B 2 136 ? 296.316 58.086 162.712 1.00 97.80 136 ILE V O 1
ATOM 2122 N N . GLN B 2 137 ? 296.291 56.786 164.549 1.00 96.93 137 GLN V N 1
ATOM 2123 C CA . GLN B 2 137 ? 295.838 55.607 163.808 1.00 97.04 137 GLN V CA 1
ATOM 2124 C C . GLN B 2 137 ? 294.450 55.825 163.197 1.00 94.83 137 GLN V C 1
ATOM 2125 O O . GLN B 2 137 ? 294.228 55.573 162.002 1.00 87.22 137 GLN V O 1
ATOM 2131 N N . GLU B 2 138 ? 293.488 56.251 164.026 1.00 100.00 138 GLU V N 1
ATOM 2132 C CA . GLU B 2 138 ? 292.146 56.582 163.538 1.00 94.97 138 GLU V CA 1
ATOM 2133 C C . GLU B 2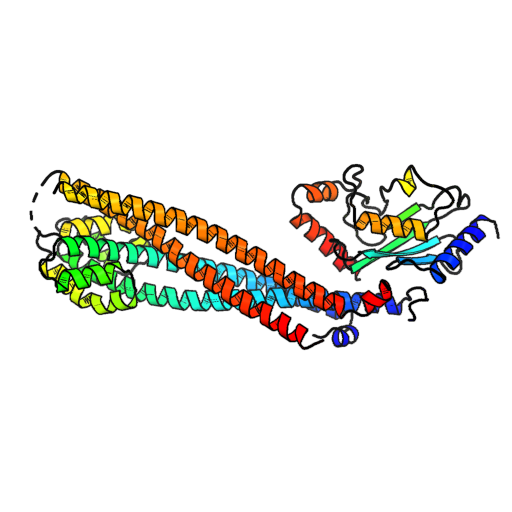 138 ? 292.207 57.591 162.385 1.00 91.28 138 GLU V C 1
ATOM 2134 O O . GLU B 2 138 ? 291.571 57.412 161.327 1.00 88.61 138 GLU V O 1
ATOM 2140 N N . LEU B 2 139 ? 293.017 58.638 162.563 1.00 94.49 139 LEU V N 1
ATOM 2141 C CA . LEU B 2 139 ? 293.158 59.668 161.535 1.00 92.09 139 LEU V CA 1
ATOM 2142 C C . LEU B 2 139 ? 293.643 59.081 160.212 1.00 87.26 139 LEU V C 1
ATOM 2143 O O . LEU B 2 139 ? 293.046 59.333 159.157 1.00 82.75 139 LEU V O 1
ATOM 2148 N N . THR B 2 140 ? 294.733 58.292 160.241 1.00 87.03 140 THR V N 1
ATOM 2149 C CA . THR B 2 140 ? 295.308 57.815 158.982 1.00 82.72 140 THR V CA 1
ATOM 2150 C C . THR B 2 140 ? 294.479 56.701 158.344 1.00 76.09 140 THR V C 1
ATOM 2151 O O . THR B 2 140 ? 294.509 56.544 157.112 1.00 70.63 140 THR V O 1
ATOM 2155 N N . THR B 2 141 ? 293.701 55.950 159.125 1.00 80.11 141 THR V N 1
ATOM 2156 C CA . THR B 2 141 ? 292.735 55.066 158.486 1.00 79.16 141 THR V CA 1
ATOM 2157 C C . THR B 2 141 ? 291.717 55.874 157.686 1.00 79.66 141 THR V C 1
ATOM 2158 O O . THR B 2 141 ? 291.438 55.555 156.516 1.00 77.61 141 THR V O 1
ATOM 2162 N N . GLU B 2 142 ? 291.172 56.957 158.287 1.00 80.43 142 GLU V N 1
ATOM 2163 C CA . GLU B 2 142 ? 290.284 57.844 157.519 1.00 78.97 142 GLU V CA 1
ATOM 2164 C C . GLU B 2 142 ? 290.962 58.407 156.269 1.00 76.04 142 GLU V C 1
ATOM 2165 O O . GLU B 2 142 ? 290.333 58.542 155.205 1.00 70.31 142 GLU V O 1
ATOM 2171 N N . LEU B 2 143 ? 292.234 58.797 156.398 1.00 73.83 143 LEU V N 1
ATOM 2172 C CA . LEU B 2 143 ? 292.957 59.344 155.255 1.00 73.04 143 LEU V CA 1
ATOM 2173 C C . LEU B 2 143 ? 293.062 58.321 154.134 1.00 72.77 143 LEU V C 1
ATOM 2174 O O . LEU B 2 143 ? 292.795 58.640 152.966 1.00 70.13 143 LEU V O 1
ATOM 2179 N N . LYS B 2 144 ? 293.402 57.091 154.507 1.00 69.66 144 LYS V N 1
ATOM 2180 C CA . LYS B 2 144 ? 293.502 56.013 153.499 1.00 69.31 144 LYS V CA 1
ATOM 2181 C C . LYS B 2 144 ? 292.152 55.844 152.814 1.00 68.23 144 LYS V C 1
ATOM 2182 O O . LYS B 2 144 ? 292.137 55.570 151.602 1.00 65.48 144 LYS V O 1
ATOM 2188 N N . ASN B 2 145 ? 291.059 56.040 153.551 1.00 72.16 145 ASN V N 1
ATOM 2189 C CA . ASN B 2 145 ? 289.778 55.729 152.929 1.00 71.92 145 ASN V CA 1
ATOM 2190 C C . ASN B 2 145 ? 289.317 56.861 152.015 1.00 67.39 145 ASN V C 1
ATOM 2191 O O . ASN B 2 145 ? 288.777 56.613 150.918 1.00 66.84 145 ASN V O 1
ATOM 2196 N N . LEU B 2 146 ? 289.613 58.102 152.416 1.00 68.53 146 LEU V N 1
ATOM 2197 C CA . LEU B 2 146 ? 289.386 59.236 151.529 1.00 69.20 146 LEU V CA 1
ATOM 2198 C C . LEU B 2 146 ? 290.255 59.137 150.280 1.00 72.73 146 LEU V C 1
ATOM 2199 O O . LEU B 2 146 ? 289.807 59.465 149.172 1.00 68.21 146 LEU V O 1
ATOM 2204 N N . ARG B 2 147 ? 291.493 58.676 150.446 1.00 69.58 147 ARG V N 1
ATOM 2205 C CA . ARG B 2 147 ? 292.385 58.500 149.270 1.00 67.81 147 ARG V CA 1
ATOM 2206 C C . ARG B 2 147 ? 291.831 57.398 148.358 1.00 66.37 147 ARG V C 1
ATOM 2207 O O . ARG B 2 147 ? 291.843 57.599 147.133 1.00 65.45 147 ARG V O 1
ATOM 2215 N N . LYS B 2 148 ? 291.367 56.281 148.929 1.00 68.94 148 LYS V N 1
ATOM 2216 C CA . LYS B 2 148 ? 290.774 55.238 148.102 1.00 66.00 148 LYS V CA 1
ATOM 2217 C C . LYS B 2 148 ? 289.662 55.831 147.240 1.00 71.24 148 LYS V C 1
ATOM 2218 O O . LYS B 2 148 ? 289.628 55.611 146.018 1.00 64.08 148 LYS V O 1
ATOM 2224 N N . SER B 2 149 ? 288.790 56.651 147.857 1.00 75.54 149 SER V N 1
ATOM 2225 C CA . SER B 2 149 ? 287.713 57.326 147.117 1.00 73.81 149 SER V CA 1
ATOM 2226 C C . SER B 2 149 ? 288.248 58.286 146.052 1.00 72.99 149 SER V C 1
ATOM 2227 O O . SER B 2 149 ? 287.781 58.284 144.903 1.00 75.94 149 SER V O 1
ATOM 2230 N N . LYS B 2 150 ? 289.188 59.155 146.432 1.00 69.08 150 LYS V N 1
ATOM 2231 C CA . LYS B 2 150 ? 289.792 60.062 145.462 1.00 70.78 150 LYS V CA 1
ATOM 2232 C C . LYS B 2 150 ? 290.379 59.271 144.291 1.00 69.58 150 LYS V C 1
ATOM 2233 O O . LYS B 2 150 ? 290.264 59.678 143.130 1.00 66.71 150 LYS V O 1
ATOM 2239 N N . GLU B 2 151 ? 290.943 58.094 144.579 1.00 70.80 151 GLU V N 1
ATOM 2240 C CA . GLU B 2 151 ? 291.649 57.321 143.566 1.00 67.07 151 GLU V CA 1
ATOM 2241 C C . GLU B 2 151 ? 290.671 56.694 142.597 1.00 66.13 151 GLU V C 1
ATOM 2242 O O . GLU B 2 151 ? 290.877 56.746 141.377 1.00 64.09 151 GLU V O 1
ATOM 2248 N N . GLU B 2 152 ? 289.617 56.063 143.136 1.00 70.45 152 GLU V N 1
ATOM 2249 C CA . GLU B 2 152 ? 288.511 55.590 142.303 1.00 69.47 152 GLU V CA 1
ATOM 2250 C C . GLU B 2 152 ? 288.024 56.689 141.385 1.00 64.20 152 GLU V C 1
ATOM 2251 O O . GLU B 2 152 ? 287.970 56.513 140.165 1.00 63.98 152 GLU V O 1
ATOM 2257 N N . LEU B 2 153 ? 287.695 57.848 141.961 1.00 66.56 153 LEU V N 1
ATOM 2258 C CA . LEU B 2 153 ? 287.132 58.931 141.162 1.00 69.93 153 LEU V CA 1
ATOM 2259 C C . LEU B 2 153 ? 288.119 59.435 140.127 1.00 71.36 153 LEU V C 1
ATOM 2260 O O . LEU B 2 153 ? 287.722 59.780 139.008 1.00 68.96 153 LEU V O 1
ATOM 2265 N N . PHE B 2 154 ? 289.409 59.419 140.463 1.00 67.38 154 PHE V N 1
ATOM 2266 C CA . PHE B 2 154 ? 290.462 59.801 139.530 1.00 66.64 154 PHE V CA 1
ATOM 2267 C C . PHE B 2 154 ? 290.583 58.803 138.365 1.00 69.64 154 PHE V C 1
ATOM 2268 O O . PHE B 2 154 ? 290.619 59.207 137.190 1.00 66.29 154 PHE V O 1
ATOM 2276 N N . TYR B 2 155 ? 290.629 57.490 138.667 1.00 65.57 155 TYR V N 1
ATOM 2277 C CA . TYR B 2 155 ? 290.679 56.489 137.600 1.00 64.85 155 TYR V CA 1
ATOM 2278 C C . TYR B 2 155 ? 289.436 56.569 136.707 1.00 65.76 155 TYR V C 1
ATOM 2279 O O . TYR B 2 155 ? 289.542 56.496 135.470 1.00 64.34 155 TYR V O 1
ATOM 2288 N N . GLU B 2 156 ? 288.246 56.731 137.316 1.00 64.14 156 GLU V N 1
ATOM 2289 C CA . GLU B 2 156 ? 287.018 56.799 136.527 1.00 66.03 156 GLU V CA 1
ATOM 2290 C C . GLU B 2 156 ? 286.980 58.063 135.687 1.00 68.93 156 GLU V C 1
ATOM 2291 O O . GLU B 2 156 ? 286.505 58.037 134.546 1.00 65.84 156 GLU V O 1
ATOM 2297 N N . ASN B 2 157 ? 287.499 59.179 136.211 1.00 67.56 157 ASN V N 1
ATOM 2298 C CA . ASN B 2 157 ? 287.489 60.381 135.405 1.00 67.22 157 ASN V CA 1
ATOM 2299 C C . ASN B 2 157 ? 288.469 60.276 134.261 1.00 68.56 157 ASN V C 1
ATOM 2300 O O . ASN B 2 157 ? 288.171 60.737 133.146 1.00 70.05 157 ASN V O 1
ATOM 2305 N N . SER B 2 158 ? 289.594 59.604 134.495 1.00 69.29 158 SER V N 1
ATOM 2306 C CA . SER B 2 158 ? 290.560 59.368 133.393 1.00 69.55 158 SER V CA 1
ATOM 2307 C C . SER B 2 158 ? 289.906 58.499 132.315 1.00 70.40 158 SER V C 1
ATOM 2308 O O . SER B 2 158 ? 290.043 58.837 131.127 1.00 67.59 158 SER V O 1
ATOM 2311 N N . GLN B 2 159 ? 289.224 57.421 132.717 1.00 70.74 159 GLN V N 1
ATOM 2312 C CA . GLN B 2 159 ? 288.557 56.553 131.756 1.00 68.05 159 GLN V CA 1
ATOM 2313 C C . GLN B 2 159 ? 287.476 57.306 130.984 1.00 72.42 159 GLN V C 1
ATOM 2314 O O . GLN B 2 159 ? 287.372 57.175 129.755 1.00 71.67 159 GLN V O 1
ATOM 2320 N N . LEU B 2 160 ? 286.672 58.114 131.696 1.00 72.42 160 LEU V N 1
ATOM 2321 C CA . LEU B 2 160 ? 285.639 58.935 131.073 1.00 66.54 160 LEU V CA 1
ATOM 2322 C C . LEU B 2 160 ? 286.223 59.866 130.015 1.00 73.98 160 LEU V C 1
ATOM 2323 O O . LEU B 2 160 ? 285.677 59.981 128.904 1.00 70.13 160 LEU V O 1
ATOM 2328 N N . THR B 2 161 ? 287.332 60.568 130.352 1.00 71.76 161 THR V N 1
ATOM 2329 C CA . THR B 2 161 ? 287.896 61.513 129.389 1.00 71.17 161 THR V CA 1
ATOM 2330 C C . THR B 2 161 ? 288.499 60.789 128.190 1.00 70.00 161 THR V C 1
ATOM 2331 O O . THR B 2 161 ? 288.391 61.277 127.053 1.00 70.79 161 THR V O 1
ATOM 2335 N N . GLU B 2 162 ? 289.109 59.612 128.410 1.00 71.06 162 GLU V N 1
ATOM 2336 C CA . GLU B 2 162 ? 289.541 58.803 127.267 1.00 71.53 162 GLU V CA 1
ATOM 2337 C C . GLU B 2 162 ? 288.348 58.440 126.378 1.00 71.04 162 GLU V C 1
ATOM 2338 O O . GLU B 2 162 ? 288.449 58.489 125.144 1.00 69.44 162 GLU V O 1
ATOM 2344 N N . GLU B 2 163 ? 287.197 58.111 126.989 1.00 72.27 163 GLU V N 1
ATOM 2345 C CA . GLU B 2 163 ? 286.003 57.806 126.202 1.00 72.09 163 GLU V CA 1
ATOM 2346 C C . GLU B 2 163 ? 285.521 59.018 125.403 1.00 69.99 163 GLU V C 1
ATOM 2347 O O . GLU B 2 163 ? 285.236 58.898 124.203 1.00 69.08 163 GLU V O 1
ATOM 2353 N N . ILE B 2 164 ? 285.428 60.196 126.041 1.00 69.27 164 ILE V N 1
ATOM 2354 C CA . ILE B 2 164 ? 285.042 61.395 125.282 1.00 73.67 164 ILE V CA 1
ATOM 2355 C C . ILE B 2 164 ? 286.005 61.632 124.124 1.00 74.89 164 ILE V C 1
ATOM 2356 O O . ILE B 2 164 ? 285.584 61.939 122.995 1.00 75.00 164 ILE V O 1
ATOM 2361 N N . SER B 2 165 ? 287.311 61.487 124.379 1.00 73.37 165 SER V N 1
ATOM 2362 C CA . SER B 2 165 ? 288.295 61.738 123.333 1.00 73.48 165 SER V CA 1
ATOM 2363 C C . SER B 2 165 ? 288.128 60.772 122.159 1.00 73.59 165 SER V C 1
ATOM 2364 O O . SER B 2 165 ? 288.145 61.184 120.984 1.00 74.31 165 SER V O 1
ATOM 2367 N N . ALA B 2 166 ? 287.957 59.482 122.462 1.00 71.69 166 ALA V N 1
ATOM 2368 C CA . ALA B 2 166 ? 287.769 58.488 121.414 1.00 71.88 166 ALA V CA 1
ATOM 2369 C C . ALA B 2 166 ? 286.511 58.770 120.603 1.00 77.60 166 ALA V C 1
ATOM 2370 O O . ALA B 2 166 ? 286.525 58.659 119.369 1.00 78.93 166 ALA V O 1
ATOM 2372 N N . LEU B 2 167 ? 285.414 59.151 121.277 1.00 74.29 167 LEU V N 1
ATOM 2373 C CA . LEU B 2 167 ? 284.164 59.382 120.556 1.00 76.05 167 LEU V CA 1
ATOM 2374 C C . LEU B 2 167 ? 284.268 60.620 119.673 1.00 80.12 167 LEU V C 1
ATOM 2375 O O . LEU B 2 167 ? 283.770 60.610 118.533 1.00 81.94 167 LEU V O 1
ATOM 2380 N N . LYS B 2 168 ? 284.904 61.695 120.178 1.00 76.74 168 LYS V N 1
ATOM 2381 C CA . LYS B 2 168 ? 285.135 62.871 119.339 1.00 78.62 168 LYS V CA 1
ATOM 2382 C C . LYS B 2 168 ? 285.925 62.482 118.093 1.00 83.17 168 LYS V C 1
ATOM 2383 O O . LYS B 2 168 ? 285.546 62.842 116.968 1.00 85.36 168 LYS V O 1
ATOM 2389 N N . GLU B 2 169 ? 286.978 61.690 118.270 1.00 82.38 169 GLU V N 1
ATOM 2390 C CA . GLU B 2 169 ? 287.818 61.310 117.107 1.00 84.73 169 GLU V CA 1
ATOM 2391 C C . GLU B 2 169 ? 286.984 60.481 116.127 1.00 87.39 169 GLU V C 1
ATOM 2392 O O . GLU B 2 169 ? 287.250 60.567 114.917 1.00 87.69 169 GLU V O 1
ATOM 2398 N N . TYR B 2 170 ? 286.015 59.713 116.629 1.00 87.19 170 TYR V N 1
ATOM 2399 C CA . TYR B 2 170 ? 285.225 58.816 115.744 1.00 84.96 170 TYR V CA 1
ATOM 2400 C C . TYR B 2 170 ? 284.249 59.622 114.890 1.00 86.85 170 TYR V C 1
ATOM 2401 O O . TYR B 2 170 ? 284.266 59.472 113.657 1.00 89.33 170 TYR V O 1
ATOM 2410 N N . TYR B 2 171 ? 283.419 60.444 115.530 1.00 86.38 171 TYR V N 1
ATOM 2411 C CA . TYR B 2 171 ? 282.379 61.191 114.779 1.00 88.88 171 TYR V CA 1
ATOM 2412 C C . TYR B 2 171 ? 283.048 62.202 113.845 1.00 91.05 171 TYR V C 1
ATOM 2413 O O . TYR B 2 171 ? 282.658 62.281 112.667 1.00 91.18 171 TYR V O 1
ATOM 2422 N N . THR B 2 172 ? 284.039 62.931 114.354 1.00 90.10 172 THR V N 1
ATOM 2423 C CA . THR B 2 172 ? 284.710 63.975 113.539 1.00 93.08 172 THR V CA 1
ATOM 2424 C C . THR B 2 172 ? 285.163 63.384 112.204 1.00 97.42 172 THR V C 1
ATOM 2425 O O . THR B 2 172 ? 285.071 64.098 111.192 1.00 98.55 172 THR V O 1
ATOM 2429 N N . ASN B 2 173 ? 285.622 62.131 112.197 1.00 97.48 173 ASN V N 1
ATOM 2430 C CA . ASN B 2 173 ? 286.158 61.575 110.959 1.00 101.36 173 ASN V CA 1
ATOM 2431 C C . ASN B 2 173 ? 285.052 61.323 109.949 1.00 103.67 173 ASN V C 1
ATOM 2432 O O . ASN B 2 173 ? 285.203 61.644 108.762 1.00 106.18 173 ASN V O 1
ATOM 2437 N N . ILE B 2 174 ? 283.936 60.743 110.403 1.00 102.23 174 ILE V N 1
ATOM 2438 C CA . ILE B 2 174 ? 282.776 60.575 109.530 1.00 102.07 174 ILE V CA 1
ATOM 2439 C C . ILE B 2 174 ? 282.285 61.922 109.027 1.00 106.33 174 ILE V C 1
ATOM 2440 O O . ILE B 2 174 ? 281.979 62.086 107.834 1.00 114.37 174 ILE V O 1
ATOM 2445 N N . ILE B 2 175 ? 282.215 62.912 109.924 1.00 105.59 175 ILE V N 1
ATOM 2446 C CA . ILE B 2 175 ? 281.718 64.234 109.538 1.00 108.08 175 ILE V CA 1
ATOM 2447 C C . ILE B 2 175 ? 282.619 64.887 108.495 1.00 117.32 175 ILE V C 1
ATOM 2448 O O . ILE B 2 175 ? 282.130 65.580 107.588 1.00 121.17 175 ILE V O 1
ATOM 2453 N N . ARG B 2 176 ? 283.940 64.641 108.571 1.00 113.15 176 ARG V N 1
ATOM 2454 C CA . ARG B 2 176 ? 284.872 65.163 107.571 1.00 112.11 176 ARG V CA 1
ATOM 2455 C C . ARG B 2 176 ? 284.802 64.400 106.252 1.00 114.04 176 ARG V C 1
ATOM 2456 O O . ARG B 2 176 ? 284.978 65.000 105.183 1.00 119.02 176 ARG V O 1
ATOM 2464 N N . LYS B 2 177 ? 284.536 63.096 106.309 1.00 113.94 177 LYS V N 1
ATOM 2465 C CA . LYS B 2 177 ? 284.347 62.358 105.035 1.00 117.85 177 LYS V CA 1
ATOM 2466 C C . LYS B 2 177 ? 283.169 63.016 104.332 1.00 131.94 177 LYS V C 1
ATOM 2467 O O . LYS B 2 177 ? 283.276 63.300 103.126 1.00 140.82 177 LYS V O 1
ATOM 2473 N N . TYR B 2 178 ? 282.090 63.247 105.076 1.00 127.06 178 TYR V N 1
ATOM 2474 C CA . TYR B 2 178 ? 280.927 63.933 104.526 1.00 132.60 178 TYR V CA 1
ATOM 2475 C C . TYR B 2 178 ? 281.282 65.314 103.983 1.00 138.94 178 TYR V C 1
ATOM 2476 O O . TYR B 2 178 ? 280.830 65.693 102.898 1.00 147.41 178 TYR V O 1
ATOM 2485 N N . ASP B 2 179 ? 282.080 66.082 104.733 1.00 149.67 179 ASP V N 1
ATOM 2486 C CA . ASP B 2 179 ? 282.481 67.427 104.314 1.00 152.57 179 ASP V CA 1
ATOM 2487 C C . ASP B 2 179 ? 283.175 67.419 102.948 1.00 155.01 179 ASP V C 1
ATOM 2488 O O . ASP B 2 179 ? 282.844 68.226 102.068 1.00 157.00 179 ASP V O 1
ATOM 2493 N N . ARG B 2 180 ? 284.163 66.532 102.757 1.00 148.95 180 ARG V N 1
ATOM 2494 C CA . ARG B 2 180 ? 284.771 66.438 101.428 1.00 149.06 180 ARG V CA 1
ATOM 2495 C C . ARG B 2 180 ? 283.777 65.907 100.397 1.00 159.48 180 ARG V C 1
ATOM 2496 O O . ARG B 2 180 ? 283.897 66.227 99.209 1.00 155.96 180 ARG V O 1
ATOM 2504 N N . ASP B 2 181 ? 282.791 65.107 100.825 1.00 181.11 181 ASP V N 1
ATOM 2505 C CA . ASP B 2 181 ? 281.666 64.733 99.958 1.00 179.80 181 ASP V CA 1
ATOM 2506 C C . ASP B 2 181 ? 280.691 65.912 99.840 1.00 182.24 181 ASP V C 1
ATOM 2507 O O . ASP B 2 181 ? 279.568 65.897 100.355 1.00 184.45 181 ASP V O 1
ATOM 2512 N N . GLU B 2 182 ? 281.131 66.947 99.124 1.00 168.01 182 GLU V N 1
ATOM 2513 C CA . GLU B 2 182 ? 280.341 68.179 99.014 1.00 166.11 182 GLU V CA 1
ATOM 2514 C C . GLU B 2 182 ? 279.404 68.190 97.788 1.00 168.84 182 GLU V C 1
ATOM 2515 O O . GLU B 2 182 ? 278.665 69.149 97.532 1.00 169.39 182 GLU V O 1
ATOM 2521 N N . LEU C 2 21 ? 275.304 50.605 101.596 1.00 134.60 21 LEU U N 1
ATOM 2522 C CA . LEU C 2 21 ? 276.428 51.358 102.216 1.00 130.22 21 LEU U CA 1
ATOM 2523 C C . LEU C 2 21 ? 276.375 52.819 101.761 1.00 132.74 21 LEU U C 1
ATOM 2524 O O . LEU C 2 21 ? 276.785 53.693 102.547 1.00 125.79 21 LEU U O 1
ATOM 2529 N N . THR C 2 22 ? 275.869 53.062 100.548 1.00 141.12 22 THR U N 1
ATOM 2530 C CA . THR C 2 22 ? 275.673 54.446 100.043 1.00 140.18 22 THR U CA 1
ATOM 2531 C C . THR C 2 22 ? 274.188 54.576 99.697 1.00 140.79 22 THR U C 1
ATOM 2532 O O . THR C 2 22 ? 273.546 53.530 99.545 1.00 143.61 22 THR U O 1
ATOM 2536 N N . GLN C 2 23 ? 273.654 55.793 99.586 1.00 142.93 23 GLN U N 1
ATOM 2537 C CA . GLN C 2 23 ? 272.190 55.942 99.354 1.00 140.77 23 GLN U CA 1
ATOM 2538 C C . GLN C 2 23 ? 271.820 55.351 97.984 1.00 142.08 23 GLN U C 1
ATOM 2539 O O . GLN C 2 23 ? 270.736 54.730 97.869 1.00 138.82 23 GLN U O 1
ATOM 2545 N N . SER C 2 24 ? 272.682 55.542 96.983 1.00 148.00 24 SER U N 1
ATOM 2546 C CA . SER C 2 24 ? 272.416 54.998 95.626 1.00 145.26 24 SER U CA 1
ATOM 2547 C C . SER C 2 24 ? 272.417 53.468 95.678 1.00 148.59 24 SER U C 1
ATOM 2548 O O . SER C 2 24 ? 271.559 52.826 95.020 1.00 143.02 24 SER U O 1
ATOM 25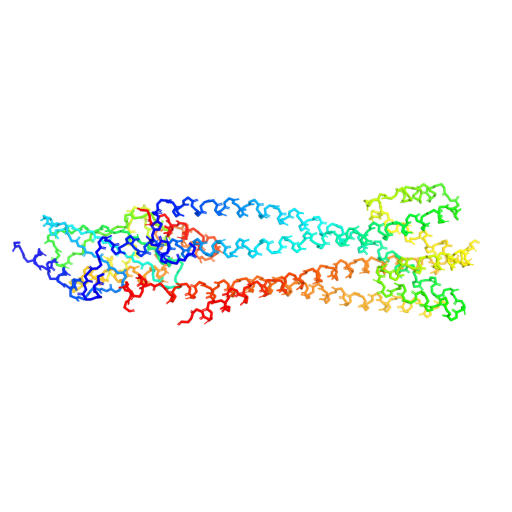51 N N . ASP C 2 25 ? 273.362 52.904 96.430 1.00 160.25 25 ASP U N 1
ATOM 2552 C CA . ASP C 2 25 ? 273.461 51.425 96.507 1.00 158.53 25 ASP U CA 1
ATOM 2553 C C . ASP C 2 25 ? 272.253 50.904 97.289 1.00 156.94 25 ASP U C 1
ATOM 2554 O O . ASP C 2 25 ? 271.866 49.746 97.057 1.00 158.37 25 ASP U O 1
ATOM 2559 N N . VAL C 2 26 ? 271.701 51.724 98.189 1.00 150.81 26 VAL U N 1
ATOM 2560 C CA . VAL C 2 26 ? 270.480 51.318 98.947 1.00 146.78 26 VAL U CA 1
ATOM 2561 C C . VAL C 2 26 ? 269.300 51.322 97.978 1.00 150.40 26 VAL U C 1
ATOM 2562 O O . VAL C 2 26 ? 268.483 50.389 98.044 1.00 148.26 26 VAL U O 1
ATOM 2566 N N . ILE C 2 27 ? 269.228 52.334 97.115 1.00 149.73 27 ILE U N 1
ATOM 2567 C CA . ILE C 2 27 ? 268.156 52.326 96.080 1.00 153.09 27 ILE U CA 1
ATOM 2568 C C . ILE C 2 27 ? 268.334 51.048 95.263 1.00 154.81 27 ILE U C 1
ATOM 2569 O O . ILE C 2 27 ? 267.313 50.448 94.881 1.00 152.98 27 ILE U O 1
ATOM 2574 N N . ALA C 2 28 ? 269.579 50.623 95.047 1.00 158.10 28 ALA U N 1
ATOM 2575 C CA . ALA C 2 28 ? 269.838 49.382 94.283 1.00 156.08 28 ALA U CA 1
ATOM 2576 C C . ALA C 2 28 ? 269.425 48.167 95.119 1.00 161.69 28 ALA U C 1
ATOM 2577 O O . ALA C 2 28 ? 268.890 47.206 94.535 1.00 157.57 28 ALA U O 1
ATOM 2579 N N . PHE C 2 29 ? 269.661 48.217 96.433 1.00 173.64 29 PHE U N 1
ATOM 25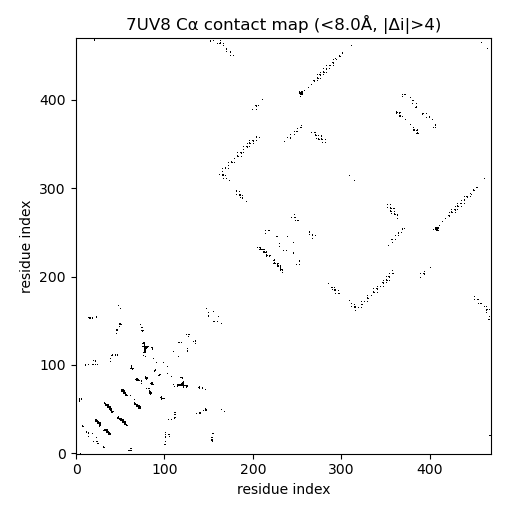80 C CA . PHE C 2 29 ? 269.339 47.066 97.318 1.00 170.87 29 PHE U CA 1
ATOM 2581 C C . PHE C 2 29 ? 267.831 46.800 97.285 1.00 165.18 29 PHE U C 1
ATOM 2582 O O . PHE C 2 29 ? 267.092 47.598 96.678 1.00 158.94 29 PHE U O 1
ATOM 2590 N N . GLN C 2 30 ? 267.389 45.715 97.926 1.00 151.17 30 GLN U N 1
ATOM 2591 C CA . GLN C 2 30 ? 265.967 45.386 97.865 1.00 140.70 30 GLN U CA 1
ATOM 2592 C C . GLN C 2 30 ? 265.330 45.623 99.240 1.00 135.65 30 GLN U C 1
ATOM 2593 O O . GLN C 2 30 ? 266.004 45.562 100.269 1.00 136.11 30 GLN U O 1
ATOM 2599 N N . LYS C 2 31 ? 264.013 45.863 99.257 1.00 135.42 31 LYS U N 1
ATOM 2600 C CA . LYS C 2 31 ? 263.366 46.515 100.400 1.00 132.82 31 LYS U CA 1
ATOM 2601 C C . LYS C 2 31 ? 263.155 45.591 101.609 1.00 133.61 31 LYS U C 1
ATOM 2602 O O . LYS C 2 31 ? 263.149 46.070 102.753 1.00 128.12 31 LYS U O 1
ATOM 2608 N N . GLU C 2 32 ? 262.963 44.286 101.392 1.00 138.83 32 GLU U N 1
ATOM 2609 C CA . GLU C 2 32 ? 262.922 43.349 102.515 1.00 138.37 32 GLU U CA 1
ATOM 2610 C C . GLU C 2 32 ? 264.309 43.159 103.107 1.00 135.03 32 GLU U C 1
ATOM 2611 O O . GLU C 2 32 ? 264.468 43.049 104.333 1.00 135.12 32 GLU U O 1
ATOM 2617 N N . ALA C 2 33 ? 265.327 43.142 102.250 1.00 135.40 33 ALA U N 1
ATOM 2618 C CA . ALA C 2 33 ? 266.682 42.931 102.728 1.00 132.11 33 ALA U CA 1
ATOM 2619 C C . ALA C 2 33 ? 267.155 44.089 103.589 1.00 123.70 33 ALA U C 1
ATOM 2620 O O . ALA C 2 33 ? 268.018 43.893 104.449 1.00 121.29 33 ALA U O 1
ATOM 2622 N N . LEU C 2 34 ? 266.611 45.296 103.379 1.00 125.22 34 LEU U N 1
ATOM 2623 C CA . LEU C 2 34 ? 266.956 46.427 104.236 1.00 119.80 34 LEU U CA 1
ATOM 2624 C C . LEU C 2 34 ? 266.421 46.212 105.647 1.00 116.96 34 LEU U C 1
ATOM 2625 O O . LEU C 2 34 ? 267.095 46.524 106.637 1.00 113.39 34 LEU U O 1
ATOM 2630 N N . PHE C 2 35 ? 265.233 45.622 105.760 1.00 117.60 35 PHE U N 1
ATOM 2631 C CA . PHE C 2 35 ? 264.722 45.248 107.075 1.00 116.01 35 PHE U CA 1
ATOM 2632 C C . PHE C 2 35 ? 265.602 44.178 107.719 1.00 114.78 35 PHE U C 1
ATOM 2633 O O . PHE C 2 35 ? 265.920 44.257 108.919 1.00 110.76 35 PHE U O 1
ATOM 2641 N N . ARG C 2 36 ? 265.992 43.158 106.941 1.00 117.24 36 ARG U N 1
ATOM 2642 C CA . ARG C 2 36 ? 266.856 42.120 107.503 1.00 116.83 36 ARG U CA 1
ATOM 2643 C C . ARG C 2 36 ? 268.182 42.706 107.970 1.00 111.35 36 ARG U C 1
ATOM 2644 O O . ARG C 2 36 ? 268.688 42.330 109.030 1.00 110.73 36 ARG U O 1
ATOM 2652 N N . CYS C 2 37 ? 268.750 43.638 107.198 1.00 111.51 37 CYS U N 1
ATOM 2653 C CA . CYS C 2 37 ? 269.927 44.373 107.651 1.00 107.48 37 CYS U CA 1
ATOM 2654 C C . CYS C 2 37 ? 269.660 45.110 108.961 1.00 105.04 37 CYS U C 1
ATOM 2655 O O . CYS C 2 37 ? 270.520 45.120 109.850 1.00 107.01 37 CYS U O 1
ATOM 2658 N N . ILE C 2 38 ? 268.485 45.740 109.104 1.00 115.09 38 ILE U N 1
ATOM 2659 C CA . ILE C 2 38 ? 268.217 46.501 110.327 1.00 110.67 38 ILE U CA 1
ATOM 2660 C C . ILE C 2 38 ? 268.189 45.580 111.534 1.00 111.28 38 ILE U C 1
ATOM 2661 O O . ILE C 2 38 ? 268.653 45.939 112.623 1.00 110.10 38 ILE U O 1
ATOM 2666 N N . ASN C 2 39 ? 267.678 44.371 111.363 1.00 105.32 39 ASN U N 1
ATOM 2667 C CA . ASN C 2 39 ? 267.632 43.511 112.540 1.00 103.87 39 ASN U CA 1
ATOM 2668 C C . ASN C 2 39 ? 268.945 42.773 112.766 1.00 105.73 39 ASN U C 1
ATOM 2669 O O . ASN C 2 39 ? 269.311 42.508 113.921 1.00 106.32 39 ASN U O 1
ATOM 2674 N N . ARG C 2 40 ? 269.713 42.625 111.691 1.00 105.45 40 ARG U N 1
ATOM 2675 C CA . ARG C 2 40 ? 271.075 42.091 111.888 1.00 105.42 40 ARG U CA 1
ATOM 2676 C C . ARG C 2 40 ? 271.795 43.120 112.765 1.00 102.70 40 ARG U C 1
ATOM 2677 O O . ARG C 2 40 ? 272.440 42.707 113.744 1.00 101.48 40 ARG U O 1
ATOM 2685 N N . ARG C 2 41 ? 271.650 44.417 112.445 1.00 103.41 41 ARG U N 1
ATOM 2686 C CA . ARG C 2 41 ? 272.340 45.445 113.226 1.00 99.33 41 ARG U CA 1
ATOM 2687 C C . ARG C 2 41 ? 271.785 45.555 114.642 1.00 99.79 41 ARG U C 1
ATOM 2688 O O . ARG C 2 41 ? 272.544 45.783 115.590 1.00 97.47 41 ARG U O 1
ATOM 2696 N N . ARG C 2 42 ? 270.468 45.408 114.810 1.00 99.76 42 ARG U N 1
ATOM 2697 C CA . ARG C 2 42 ? 269.878 45.502 116.145 1.00 102.29 42 ARG U CA 1
ATOM 2698 C C . ARG C 2 42 ? 270.408 44.401 117.066 1.00 100.70 42 ARG U C 1
ATOM 2699 O O . ARG C 2 42 ? 270.758 44.663 118.228 1.00 98.73 42 ARG U O 1
ATOM 2707 N N . VAL C 2 43 ? 270.522 43.169 116.557 1.00 98.73 43 VAL U N 1
ATOM 2708 C CA . VAL C 2 43 ? 270.973 42.082 117.429 1.00 98.00 43 VAL U C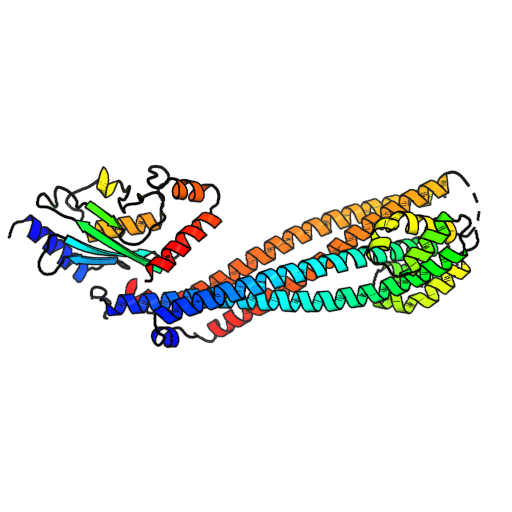A 1
ATOM 2709 C C . VAL C 2 43 ? 272.497 42.104 117.625 1.00 95.28 43 VAL U C 1
ATOM 2710 O O . VAL C 2 43 ? 272.992 41.801 118.725 1.00 89.27 43 VAL U O 1
ATOM 2714 N N . ASP C 2 44 ? 273.265 42.479 116.587 1.00 98.17 44 ASP U N 1
ATOM 2715 C CA . ASP C 2 44 ? 274.692 42.752 116.777 1.00 91.48 44 ASP U CA 1
ATOM 2716 C C . ASP C 2 44 ? 274.909 43.819 117.841 1.00 88.39 44 ASP U C 1
ATOM 2717 O O . ASP C 2 44 ? 275.810 43.698 118.685 1.00 86.42 44 ASP U O 1
ATOM 2722 N N . PHE C 2 45 ? 274.089 44.877 117.810 1.00 92.27 45 PHE U N 1
ATOM 2723 C CA . PHE C 2 45 ? 274.201 45.947 118.786 1.00 88.37 45 PHE U CA 1
ATOM 2724 C C . PHE C 2 45 ? 273.862 45.452 120.185 1.00 87.10 45 PHE U C 1
ATOM 2725 O O . PHE C 2 45 ? 274.500 45.854 121.161 1.00 85.87 45 PHE U O 1
ATOM 2733 N N . GLU C 2 46 ? 272.872 44.576 120.312 1.00 85.54 46 GLU U N 1
ATOM 2734 C CA . GLU C 2 46 ? 272.552 44.096 121.652 1.00 87.98 46 GLU U CA 1
ATOM 2735 C C . GLU C 2 46 ? 273.665 43.219 122.210 1.00 83.58 46 GLU U C 1
ATOM 2736 O O . GLU C 2 46 ? 273.966 43.276 123.413 1.00 84.53 46 GLU U O 1
ATOM 2742 N N . ALA C 2 47 ? 274.281 42.402 121.353 1.00 86.81 47 ALA U N 1
ATOM 2743 C CA . ALA C 2 47 ? 275.452 41.637 121.768 1.00 85.74 47 ALA U CA 1
ATOM 2744 C C . ALA C 2 47 ? 276.550 42.567 122.250 1.00 88.06 47 ALA U C 1
ATOM 2745 O O . ALA C 2 47 ? 277.028 42.467 123.392 1.00 88.97 47 ALA U O 1
ATOM 2747 N N . LEU C 2 48 ? 276.958 43.479 121.365 1.00 82.94 48 LEU U N 1
ATOM 2748 C CA . LEU C 2 48 ? 277.989 44.448 121.682 1.00 81.92 48 LEU U CA 1
ATOM 2749 C C . LEU C 2 48 ? 277.684 45.185 122.969 1.00 81.88 48 LEU U C 1
ATOM 2750 O O . LEU C 2 48 ? 278.595 45.504 123.733 1.00 83.54 48 LEU U O 1
ATOM 2755 N N . ARG C 2 49 ? 276.412 45.472 123.224 1.00 83.10 49 ARG U N 1
ATOM 2756 C CA . ARG C 2 49 ? 276.082 46.263 124.396 1.00 85.19 49 ARG U CA 1
ATOM 2757 C C . ARG C 2 49 ? 276.191 45.436 125.669 1.00 88.12 49 ARG U C 1
ATOM 2758 O O . ARG C 2 49 ? 276.646 45.945 126.701 1.00 88.55 49 ARG U O 1
ATOM 2766 N N . LYS C 2 50 ? 275.802 44.165 125.626 1.00 91.50 50 LYS U N 1
ATOM 2767 C CA . LYS C 2 50 ? 275.999 43.341 126.847 1.00 89.03 50 LYS U CA 1
ATOM 2768 C C . LYS C 2 50 ? 277.499 43.171 127.065 1.00 89.21 50 LYS U C 1
ATOM 2769 O O . LYS C 2 50 ? 277.921 43.066 128.228 1.00 91.83 50 LYS U O 1
ATOM 2775 N N . GLN C 2 51 ? 278.264 43.159 125.979 1.00 84.79 51 GLN U N 1
ATOM 2776 C CA . GLN C 2 51 ? 279.714 43.050 126.064 1.00 83.28 51 GLN U CA 1
ATOM 2777 C C . GLN C 2 51 ? 280.331 44.302 126.676 1.00 78.71 51 GLN U C 1
ATOM 2778 O O . GLN C 2 51 ? 281.152 44.210 127.593 1.00 74.35 51 GLN U O 1
ATOM 2784 N N . TYR C 2 52 ? 279.958 45.476 126.158 1.00 81.89 52 TYR U N 1
ATOM 2785 C CA . TYR C 2 52 ? 280.347 46.747 126.751 1.00 78.28 52 TYR U CA 1
ATOM 2786 C C . TYR C 2 52 ? 280.035 46.789 128.243 1.00 78.50 52 TYR U C 1
ATOM 2787 O O . TYR C 2 52 ? 280.860 47.228 129.051 1.00 77.97 52 TYR U O 1
ATOM 2796 N N . GLU C 2 53 ? 278.848 46.345 128.638 1.00 78.68 53 GLU U N 1
ATOM 2797 C CA . GLU C 2 53 ? 278.522 46.449 130.054 1.00 80.85 53 GLU U CA 1
ATOM 2798 C C . GLU C 2 53 ? 279.399 45.517 130.888 1.00 75.35 53 GLU U C 1
ATOM 2799 O O . GLU C 2 53 ? 279.875 45.905 131.967 1.00 75.52 53 GLU U O 1
ATOM 2805 N N . LEU C 2 54 ? 279.675 44.307 130.390 1.00 76.37 54 LEU U N 1
ATOM 2806 C CA . LEU C 2 54 ? 280.553 43.409 131.139 1.00 74.52 54 LEU U CA 1
ATOM 2807 C C . LEU C 2 54 ? 281.949 44.004 131.277 1.00 74.15 54 LEU U C 1
ATOM 2808 O O . LEU C 2 54 ? 282.523 44.026 132.373 1.00 74.71 54 LEU U O 1
ATOM 2813 N N . SER C 2 55 ? 282.502 44.488 130.162 1.00 75.58 55 SER U N 1
ATOM 2814 C CA . SER C 2 55 ? 283.800 45.145 130.158 1.00 72.11 55 SER U CA 1
ATOM 2815 C C . SER C 2 55 ? 283.881 46.267 131.180 1.00 75.49 55 SER U C 1
ATOM 2816 O O . SER C 2 55 ? 284.824 46.329 131.974 1.00 78.20 55 SER U O 1
ATOM 2819 N N . ARG C 2 56 ? 282.892 47.155 131.158 1.00 73.05 56 ARG U N 1
ATOM 2820 C CA . ARG C 2 56 ? 282.897 48.306 132.094 1.00 72.34 56 ARG U CA 1
ATOM 2821 C C . ARG C 2 56 ? 282.846 47.792 133.532 1.00 70.31 56 ARG U C 1
ATOM 2822 O O . ARG C 2 56 ? 283.522 48.387 134.383 1.00 65.58 56 ARG U O 1
ATOM 2830 N N . ARG C 2 57 ? 282.081 46.729 133.792 1.00 69.02 57 ARG U N 1
ATOM 2831 C CA . ARG C 2 57 ? 281.945 46.286 135.176 1.00 73.31 57 ARG U CA 1
ATOM 2832 C C . ARG C 2 57 ? 283.264 45.719 135.680 1.00 70.87 57 ARG U C 1
ATOM 2833 O O . ARG C 2 57 ? 283.679 45.986 136.818 1.00 67.48 57 ARG U O 1
ATOM 2841 N N . GLU C 2 58 ? 283.964 44.989 134.811 1.00 71.02 58 GLU U N 1
ATOM 2842 C CA . GLU C 2 58 ? 285.313 44.547 135.130 1.00 68.59 58 GLU U CA 1
ATOM 2843 C C . GLU C 2 58 ? 286.240 45.740 135.356 1.00 69.22 58 GLU U C 1
ATOM 2844 O O . GLU C 2 58 ? 287.023 45.758 136.313 1.00 69.79 58 GLU U O 1
ATOM 2850 N N . CYS C 2 59 ? 286.172 46.741 134.476 1.00 67.90 59 CYS U N 1
ATOM 2851 C CA . CYS C 2 59 ? 287.083 47.877 134.574 1.00 68.64 59 CYS U CA 1
ATOM 2852 C C . CYS C 2 59 ? 286.859 48.672 135.859 1.00 68.63 59 CYS U C 1
ATOM 2853 O O . CYS C 2 59 ? 287.819 49.088 136.528 1.00 68.26 59 CYS U O 1
ATOM 2856 N N . ILE C 2 60 ? 285.599 48.883 136.224 1.00 71.27 60 ILE U N 1
ATOM 2857 C CA . ILE C 2 60 ? 285.301 49.509 137.500 1.00 69.13 60 ILE U CA 1
ATOM 2858 C C . ILE C 2 60 ? 285.831 48.654 138.632 1.00 66.74 60 ILE U C 1
ATOM 2859 O O . ILE C 2 60 ? 286.405 49.178 139.587 1.00 65.95 60 ILE U O 1
ATOM 2864 N N . ASP C 2 61 ? 285.716 47.326 138.518 1.00 61.24 61 ASP U N 1
ATOM 2865 C CA . ASP C 2 61 ? 286.150 46.476 139.628 1.00 67.90 61 ASP U CA 1
ATOM 2866 C C . ASP C 2 61 ? 287.657 46.526 139.851 1.00 65.80 61 ASP U C 1
ATOM 2867 O O . ASP C 2 61 ? 288.122 46.673 140.997 1.00 62.70 61 ASP U O 1
ATOM 2872 N N . VAL C 2 62 ? 288.438 46.348 138.776 1.00 66.54 62 VAL U N 1
ATOM 2873 C CA . VAL C 2 62 ? 289.890 46.392 138.928 1.00 63.60 62 VAL U CA 1
ATOM 2874 C C . VAL C 2 62 ? 290.325 47.774 139.370 1.00 65.97 62 VAL U C 1
ATOM 2875 O O . VAL C 2 62 ? 291.275 47.901 140.159 1.00 63.80 62 VAL U O 1
ATOM 2879 N N . SER C 2 63 ? 289.616 48.829 138.917 1.00 67.16 63 SER U N 1
ATOM 2880 C CA . SER C 2 63 ? 290.017 50.183 139.276 1.00 59.53 63 SER U CA 1
ATOM 2881 C C . SER C 2 63 ? 289.743 50.463 140.740 1.00 59.09 63 SER U C 1
ATOM 2882 O O . SER C 2 63 ? 290.530 51.130 141.405 1.00 61.30 63 SER U O 1
ATOM 2885 N N . ARG C 2 64 ? 288.659 49.952 141.284 1.00 59.21 64 ARG U N 1
ATOM 2886 C CA . ARG C 2 64 ? 288.467 50.239 142.696 1.00 63.13 64 ARG U CA 1
ATOM 2887 C C . ARG C 2 64 ? 289.416 49.413 143.538 1.00 60.88 64 ARG U C 1
ATOM 2888 O O . ARG C 2 64 ? 289.920 49.915 144.555 1.00 61.51 64 ARG U O 1
ATOM 2896 N N . LYS C 2 65 ? 289.749 48.194 143.072 1.00 62.35 65 LYS U N 1
ATOM 2897 C CA . LYS C 2 65 ? 290.747 47.362 143.753 1.00 60.52 65 LYS U CA 1
ATOM 2898 C C . LYS C 2 65 ? 292.116 48.046 143.774 1.00 58.81 65 LYS U C 1
ATOM 2899 O O . LYS C 2 65 ? 292.758 48.155 144.839 1.00 60.15 65 LYS U O 1
ATOM 2905 N N . LEU C 2 66 ? 292.563 48.530 142.605 1.00 56.57 66 LEU U N 1
ATOM 2906 C CA . LEU C 2 66 ? 293.813 49.282 142.509 1.00 61.63 66 LEU U CA 1
ATOM 2907 C C . LEU C 2 66 ? 293.785 50.528 143.380 1.00 65.77 66 LEU U C 1
ATOM 2908 O O . LEU C 2 66 ? 294.755 50.810 144.092 1.00 67.88 66 LEU U O 1
ATOM 2913 N N . ALA C 2 67 ? 292.713 51.332 143.268 1.00 63.11 67 ALA U N 1
ATOM 2914 C CA . ALA C 2 67 ? 292.532 52.537 144.080 1.00 61.46 67 ALA U CA 1
ATOM 2915 C C . ALA C 2 67 ? 292.741 52.249 145.557 1.00 61.16 67 ALA U C 1
ATOM 2916 O O . ALA C 2 67 ? 293.345 53.051 146.280 1.00 59.70 67 ALA U O 1
ATOM 2918 N N . ASN C 2 68 ? 292.287 51.075 146.008 1.00 60.89 68 ASN U N 1
ATOM 2919 C CA . ASN C 2 68 ? 292.393 50.719 147.415 1.00 60.36 68 ASN U CA 1
ATOM 2920 C C . ASN C 2 68 ? 293.816 50.321 147.826 1.00 62.27 68 ASN U C 1
ATOM 2921 O O . ASN C 2 68 ? 294.310 50.760 148.884 1.00 61.07 68 ASN U O 1
ATOM 2926 N N . ILE C 2 69 ? 294.510 49.515 147.012 1.00 62.01 69 ILE U N 1
ATOM 2927 C CA . ILE C 2 69 ? 295.862 49.156 147.449 1.00 61.70 69 ILE U CA 1
ATOM 2928 C C . ILE C 2 69 ? 296.815 50.338 147.279 1.00 61.82 69 ILE U C 1
ATOM 2929 O O . ILE C 2 69 ? 297.761 50.513 148.068 1.00 59.39 69 ILE U O 1
ATOM 2934 N N . MET C 2 70 ? 296.562 51.194 146.286 1.00 60.42 70 MET U N 1
ATOM 2935 C CA . MET C 2 70 ? 297.335 52.425 146.170 1.00 60.55 70 MET U CA 1
ATOM 2936 C C . MET C 2 70 ? 297.098 53.324 147.364 1.00 56.56 70 MET U C 1
ATOM 2937 O O . MET C 2 70 ? 298.037 53.961 147.860 1.00 58.77 70 MET U O 1
ATOM 2942 N N . ALA C 2 71 ? 295.838 53.424 147.813 1.00 60.34 71 ALA U N 1
ATOM 2943 C CA . ALA C 2 71 ? 295.553 54.236 148.993 1.00 66.67 71 ALA U CA 1
ATOM 2944 C C . ALA C 2 71 ? 296.318 53.716 150.199 1.00 62.18 71 ALA U C 1
ATOM 2945 O O . ALA C 2 71 ? 296.929 54.498 150.945 1.00 60.04 71 ALA U O 1
ATOM 2947 N N . LEU C 2 72 ? 296.332 52.390 150.372 1.00 59.74 72 LEU U N 1
ATOM 2948 C CA . LEU C 2 72 ? 297.128 51.793 151.444 1.00 64.60 72 LEU U CA 1
ATOM 2949 C C . LEU C 2 72 ? 298.601 52.229 151.378 1.00 62.16 72 LEU U C 1
ATOM 2950 O O . LEU C 2 72 ? 299.183 52.675 152.387 1.00 57.69 72 LEU U O 1
ATOM 2955 N N . ILE C 2 73 ? 299.203 52.169 150.178 1.00 61.91 73 ILE U N 1
ATOM 2956 C CA . ILE C 2 73 ? 300.646 52.409 150.069 1.00 61.05 73 ILE U CA 1
ATOM 2957 C C . ILE C 2 73 ? 300.999 53.905 150.159 1.00 61.19 73 ILE U C 1
ATOM 2958 O O . ILE C 2 73 ? 301.984 54.274 150.810 1.00 61.30 73 ILE U O 1
ATOM 2963 N N . VAL C 2 74 ? 300.214 54.808 149.560 1.00 61.33 74 VAL U N 1
ATOM 2964 C CA . VAL C 2 74 ? 300.604 56.223 149.692 1.00 60.67 74 VAL U CA 1
ATOM 2965 C C . VAL C 2 74 ? 300.335 56.723 151.110 1.00 59.78 74 VAL U C 1
ATOM 2966 O O . VAL C 2 74 ? 301.070 57.583 151.616 1.00 60.41 74 VAL U O 1
ATOM 2970 N N . THR C 2 75 ? 299.287 56.214 151.781 1.00 65.32 75 THR U N 1
ATOM 2971 C CA . THR C 2 75 ? 299.105 56.553 153.190 1.00 64.92 75 THR U CA 1
ATOM 2972 C C . THR C 2 75 ? 300.285 56.028 154.000 1.00 64.65 75 THR U C 1
ATOM 2973 O O . THR C 2 75 ? 300.755 56.689 154.933 1.00 64.41 75 THR U O 1
ATOM 2977 N N . LEU C 2 76 ? 300.822 54.859 153.618 1.00 65.18 76 LEU U N 1
ATOM 2978 C CA . LEU C 2 76 ? 301.956 54.330 154.361 1.00 64.79 76 LEU U CA 1
ATOM 2979 C C . LEU C 2 76 ? 303.174 55.206 154.162 1.00 67.56 76 LEU U C 1
ATOM 2980 O O . LEU C 2 76 ? 303.872 55.537 155.130 1.00 70.44 76 LEU U O 1
ATOM 2985 N N . ALA C 2 77 ? 303.463 55.562 152.904 1.00 68.49 77 ALA U N 1
ATOM 2986 C CA . ALA C 2 77 ? 304.598 56.439 152.616 1.00 70.66 77 ALA U CA 1
ATOM 2987 C C . ALA C 2 77 ? 304.505 57.723 153.414 1.00 74.36 77 ALA U C 1
ATOM 2988 O O . ALA C 2 77 ? 305.466 58.113 154.089 1.00 74.84 77 ALA U O 1
ATOM 2990 N N . ARG C 2 78 ? 303.341 58.328 153.613 1.00 71.04 78 ARG U N 1
ATOM 2991 C CA . ARG C 2 78 ? 303.372 59.595 154.416 1.00 70.17 78 ARG U CA 1
ATOM 2992 C C . ARG C 2 78 ? 303.896 59.404 155.864 1.00 72.19 78 ARG U C 1
ATOM 2993 O O . ARG C 2 78 ? 304.721 60.253 156.320 1.00 76.41 78 ARG U O 1
ATOM 3001 N N . PHE C 2 79 ? 303.458 58.369 156.586 1.00 71.44 79 PHE U N 1
ATOM 3002 C CA . PHE C 2 79 ? 303.848 58.141 158.011 1.00 75.80 79 PHE U CA 1
ATOM 3003 C C . PHE C 2 79 ? 305.330 57.738 158.115 1.00 81.76 79 PHE U C 1
ATOM 3004 O O . PHE C 2 79 ? 306.142 58.213 159.020 1.00 84.30 79 PHE U O 1
ATOM 3012 N N . ILE C 2 80 ? 305.715 56.839 157.214 1.00 82.65 80 ILE U N 1
ATOM 3013 C CA . ILE C 2 80 ? 307.143 56.425 157.199 1.00 83.62 80 ILE U CA 1
ATOM 3014 C C . ILE C 2 80 ? 307.954 57.666 156.827 1.00 86.25 80 ILE U C 1
ATOM 3015 O O . ILE C 2 80 ? 309.081 57.755 157.289 1.00 90.29 80 ILE U O 1
ATOM 3020 N N . GLU C 2 81 ? 307.395 58.575 156.022 1.00 82.36 81 GLU U N 1
ATOM 3021 C CA . GLU C 2 81 ? 308.098 59.850 155.713 1.00 81.73 81 GLU U CA 1
ATOM 3022 C C . GLU C 2 81 ? 308.317 60.590 157.024 1.00 87.80 81 GLU U C 1
ATOM 3023 O O . GLU C 2 81 ? 309.480 60.865 157.369 1.00 90.94 81 GLU U O 1
ATOM 3029 N N . THR C 2 82 ? 307.230 60.869 157.735 1.00 93.16 82 THR U N 1
ATOM 3030 C CA . THR C 2 82 ? 307.364 61.497 159.072 1.00 96.65 82 THR U CA 1
ATOM 3031 C C . THR C 2 82 ? 308.520 60.878 159.870 1.00 101.40 82 THR U C 1
ATOM 3032 O O . THR C 2 82 ? 309.247 61.665 160.485 1.00 102.13 82 THR U O 1
ATOM 3036 N N . PHE C 2 83 ? 308.699 59.545 159.876 1.00 104.82 83 PHE U N 1
ATOM 3037 C CA . PHE C 2 83 ? 309.768 58.976 160.773 1.00 104.58 83 PHE U CA 1
ATOM 3038 C C . PHE C 2 83 ? 311.208 58.931 160.198 1.00 103.83 83 PHE U C 1
ATOM 3039 O O . PHE C 2 83 ? 312.070 58.456 160.962 1.00 102.86 83 PHE U O 1
ATOM 3047 N N . CYS C 2 84 ? 311.505 59.450 159.005 1.00 92.21 84 CYS U N 1
ATOM 3048 C CA . CYS C 2 84 ? 312.792 59.400 158.267 1.00 89.63 84 CYS U CA 1
ATOM 3049 C C . CYS C 2 84 ? 313.677 60.586 158.663 1.00 92.58 84 CYS U C 1
ATOM 3050 O O . CYS C 2 84 ? 313.148 61.709 158.734 1.00 87.81 84 CYS U O 1
ATOM 3053 N N . THR C 2 85 ? 314.972 60.350 158.913 1.00 91.05 85 THR U N 1
ATOM 3054 C CA . THR C 2 85 ? 315.873 61.439 159.216 1.00 82.85 85 THR U CA 1
ATOM 3055 C C . THR C 2 85 ? 316.691 61.888 158.015 1.00 78.96 85 THR U C 1
ATOM 3056 O O . THR C 2 85 ? 317.227 63.002 158.042 1.00 81.15 85 THR U O 1
ATOM 3060 N N . ASP C 2 86 ? 316.740 61.094 156.948 1.00 76.04 86 ASP U N 1
ATOM 3061 C CA . ASP C 2 86 ? 317.610 61.349 155.801 1.00 77.42 86 ASP U CA 1
ATOM 3062 C C . ASP C 2 86 ? 316.854 62.081 154.690 1.00 73.56 86 ASP U C 1
ATOM 3063 O O . ASP C 2 86 ? 315.772 61.651 154.273 1.00 73.10 86 ASP U O 1
ATOM 3068 N N . ALA C 2 87 ? 317.432 63.149 154.155 1.00 73.44 87 ALA U N 1
ATOM 3069 C CA . ALA C 2 87 ? 316.774 63.856 153.034 1.00 73.89 87 ALA U CA 1
ATOM 3070 C C . ALA C 2 87 ? 316.283 62.855 151.982 1.00 77.40 87 ALA U C 1
ATOM 3071 O O . ALA C 2 87 ? 315.108 62.961 151.569 1.00 82.49 87 ALA U O 1
ATOM 3073 N N . ASN C 2 88 ? 317.138 61.919 151.567 1.00 71.29 88 ASN U N 1
ATOM 3074 C CA . ASN C 2 88 ? 316.778 60.970 150.476 1.00 72.37 88 ASN U CA 1
ATOM 3075 C C . ASN C 2 88 ? 315.568 60.117 150.877 1.00 69.38 88 ASN U C 1
ATOM 3076 O O . ASN C 2 88 ? 314.726 59.841 150.005 1.00 66.28 88 ASN U O 1
ATOM 3081 N N . GLU C 2 89 ? 315.496 59.715 152.145 1.00 74.97 89 GLU U N 1
ATOM 3082 C CA . GLU C 2 89 ? 314.364 58.887 152.628 1.00 74.37 89 GLU U CA 1
ATOM 3083 C C . GLU C 2 89 ? 313.066 59.663 152.415 1.00 73.86 89 GLU U C 1
ATOM 3084 O O . GLU C 2 89 ? 312.115 59.103 151.814 1.00 70.13 89 GLU U O 1
ATOM 3090 N N . LYS C 2 90 ? 313.045 60.916 152.868 1.00 77.76 90 LYS U N 1
ATOM 3091 C CA . LYS C 2 90 ? 311.837 61.764 152.727 1.00 68.43 90 LYS U CA 1
ATOM 3092 C C . LYS C 2 90 ? 311.522 61.935 151.239 1.00 66.60 90 LYS U C 1
ATOM 3093 O O . LYS C 2 90 ? 310.339 61.858 150.877 1.00 65.68 90 LYS U O 1
ATOM 3099 N N . GLN C 2 91 ? 312.552 62.129 150.416 1.00 67.42 91 GLN U N 1
ATOM 3100 C CA . GLN C 2 91 ? 312.336 62.295 148.957 1.00 67.34 91 GLN U CA 1
ATOM 3101 C C . GLN C 2 91 ? 311.595 61.068 148.423 1.00 70.91 91 GLN U C 1
ATOM 3102 O O . GLN C 2 91 ? 310.550 61.248 147.759 1.00 70.21 91 GLN U O 1
ATOM 3108 N N . LEU C 2 92 ? 312.103 59.872 148.731 1.00 67.49 92 LEU U N 1
ATOM 3109 C CA . LEU C 2 92 ? 311.467 58.615 148.263 1.00 65.68 92 LEU U CA 1
ATOM 3110 C C . LEU C 2 92 ? 310.019 58.589 148.744 1.00 69.61 92 LEU U C 1
ATOM 3111 O O . LEU C 2 92 ? 309.127 58.369 147.910 1.00 71.84 92 LEU U O 1
ATOM 3116 N N . CYS C 2 93 ? 309.803 58.836 150.035 1.00 65.57 93 CYS U N 1
ATOM 3117 C CA . CYS C 2 93 ? 308.425 58.737 150.575 1.00 63.22 93 CYS U CA 1
ATOM 3118 C C . CYS C 2 93 ? 307.498 59.676 149.792 1.00 67.56 93 CYS U C 1
ATOM 3119 O O . CYS C 2 93 ? 306.405 59.231 149.407 1.00 68.68 93 CYS U O 1
ATOM 3122 N N . ARG C 2 94 ? 307.940 60.912 149.551 1.00 72.93 94 ARG U N 1
ATOM 3123 C CA . ARG C 2 94 ? 307.086 61.915 148.864 1.00 63.40 94 ARG U CA 1
ATOM 3124 C C . ARG C 2 94 ? 306.800 61.471 147.428 1.00 67.67 94 ARG U C 1
ATOM 3125 O O . ARG C 2 94 ? 305.637 61.573 147.004 1.00 75.14 94 ARG U O 1
ATOM 3133 N N . GLU C 2 95 ? 307.827 61.012 146.711 1.00 66.17 95 GLU U N 1
ATOM 3134 C CA . GLU C 2 95 ? 307.645 60.564 145.307 1.00 66.00 95 GLU U CA 1
ATOM 3135 C C . GLU C 2 95 ? 306.634 59.411 145.292 1.00 68.75 95 GLU U C 1
ATOM 3136 O O . GLU C 2 95 ? 305.803 59.351 144.358 1.00 65.75 95 GLU U O 1
ATOM 3142 N N . ILE C 2 96 ? 306.689 58.550 146.309 1.00 68.43 96 ILE U N 1
ATOM 3143 C CA . ILE C 2 96 ? 305.740 57.403 146.396 1.00 65.03 96 ILE U CA 1
ATOM 3144 C C . ILE C 2 96 ? 304.327 57.950 146.616 1.00 66.38 96 ILE U C 1
ATOM 3145 O O . ILE C 2 96 ? 303.412 57.535 145.884 1.00 71.27 96 ILE U O 1
ATOM 3150 N N . ALA C 2 97 ? 304.168 58.870 147.567 1.00 68.51 97 ALA U N 1
ATOM 3151 C CA . ALA C 2 97 ? 302.841 59.465 147.842 1.00 64.35 97 ALA U CA 1
ATOM 3152 C C . ALA C 2 97 ? 302.296 60.104 146.563 1.00 58.81 97 ALA U C 1
ATOM 3153 O O . ALA C 2 97 ? 301.062 60.155 146.415 1.00 68.89 97 ALA U O 1
ATOM 3155 N N . GLN C 2 98 ? 303.165 60.517 145.642 1.00 61.59 98 GLN U N 1
ATOM 3156 C CA . GLN C 2 98 ? 302.669 61.053 144.346 1.00 59.60 98 GLN U CA 1
ATOM 3157 C C . GLN C 2 98 ? 301.709 60.034 143.729 1.00 63.90 98 GLN U C 1
ATOM 3158 O O . GLN C 2 98 ? 300.846 60.454 142.937 1.00 65.90 98 GLN U O 1
ATOM 3164 N N . GLY C 2 99 ? 301.860 58.748 144.066 1.00 62.90 99 GLY U N 1
ATOM 3165 C CA . GLY C 2 99 ? 300.909 57.717 143.602 1.00 60.86 99 GLY U CA 1
ATOM 3166 C C . GLY C 2 99 ? 301.059 57.318 142.145 1.00 67.05 99 GLY U C 1
ATOM 3167 O O . GLY C 2 99 ? 300.019 57.092 141.501 1.00 73.65 99 GLY U O 1
ATOM 3168 N N . ASP C 2 100 ? 302.287 57.216 141.633 1.00 67.85 100 ASP U N 1
ATOM 3169 C CA . ASP C 2 100 ? 302.467 56.709 140.246 1.00 64.53 100 ASP U CA 1
ATOM 3170 C C . ASP C 2 100 ? 302.840 55.226 140.308 1.00 66.88 100 ASP U C 1
ATOM 3171 O O . ASP C 2 100 ? 303.926 54.915 140.827 1.00 68.57 100 ASP U O 1
ATOM 3176 N N . GLU C 2 101 ? 302.085 54.324 139.680 1.00 69.71 101 GLU U N 1
ATOM 3177 C CA . GLU C 2 101 ? 302.355 52.860 139.783 1.00 67.78 101 GLU U CA 1
ATOM 3178 C C . GLU C 2 101 ? 303.796 52.495 139.419 1.00 69.43 101 GLU U C 1
ATOM 3179 O O . GLU C 2 101 ? 304.412 51.668 140.146 1.00 70.46 101 GLU U O 1
ATOM 3185 N N . THR C 2 102 ? 304.296 53.022 138.306 1.00 67.23 102 THR U N 1
ATOM 3186 C CA . THR C 2 102 ? 305.651 52.651 137.834 1.00 66.94 102 THR U CA 1
ATOM 3187 C C . THR C 2 102 ? 306.685 52.987 138.909 1.00 70.65 102 THR U C 1
ATOM 3188 O O . THR C 2 102 ? 307.469 52.073 139.368 1.00 73.78 102 THR U O 1
ATOM 3192 N N . LEU C 2 103 ? 306.683 54.246 139.318 1.00 72.09 103 LEU U N 1
ATOM 3193 C CA . LEU C 2 103 ? 307.673 54.669 140.325 1.00 70.55 103 LEU U CA 1
ATOM 3194 C C . LEU C 2 103 ? 307.464 53.804 141.554 1.00 68.97 103 LEU U C 1
ATOM 3195 O O . LEU C 2 103 ? 308.445 53.416 142.130 1.00 66.34 103 LEU U O 1
ATOM 3200 N N . ILE C 2 104 ? 306.216 53.548 141.925 1.00 67.90 104 ILE U N 1
ATOM 3201 C CA . ILE C 2 104 ? 305.941 52.777 143.169 1.00 67.25 104 ILE U CA 1
ATOM 3202 C C . ILE C 2 104 ? 306.658 51.433 143.073 1.00 69.15 104 ILE U C 1
ATOM 3203 O O . ILE C 2 104 ? 307.471 51.188 143.923 1.00 67.43 104 ILE U O 1
ATOM 3208 N N . VAL C 2 105 ? 306.453 50.661 142.014 1.00 68.22 105 VAL U N 1
ATOM 3209 C CA . VAL C 2 105 ? 307.212 49.383 141.878 1.00 69.88 105 VAL U CA 1
ATOM 3210 C C . VAL C 2 105 ? 308.727 49.610 142.004 1.00 72.31 105 VAL U C 1
ATOM 3211 O O . VAL C 2 105 ? 309.444 48.957 142.906 1.00 76.76 105 VAL U O 1
ATOM 3215 N N . GLN C 2 106 ? 309.237 50.500 141.157 1.00 72.82 106 GLN U N 1
ATOM 3216 C CA . GLN C 2 106 ? 310.713 50.661 141.148 1.00 72.25 106 GLN U CA 1
ATOM 3217 C C . GLN C 2 106 ? 311.255 51.011 142.541 1.00 68.83 106 GLN U C 1
ATOM 3218 O O . GLN C 2 106 ? 312.281 50.431 142.922 1.00 80.11 106 GLN U O 1
ATOM 3224 N N . ARG C 2 107 ? 310.609 51.947 143.221 1.00 67.97 107 ARG U N 1
ATOM 3225 C CA . ARG C 2 107 ? 311.134 52.387 144.530 1.00 66.32 107 ARG U CA 1
ATOM 3226 C C . ARG C 2 107 ? 310.711 51.377 145.593 1.00 67.93 107 ARG U C 1
ATOM 3227 O O . ARG C 2 107 ? 311.121 51.560 146.728 1.00 63.59 107 ARG U O 1
ATOM 3235 N N . SER C 2 108 ? 309.959 50.338 145.221 1.00 70.37 108 SER U N 1
ATOM 3236 C CA . SER C 2 108 ? 309.428 49.380 146.230 1.00 71.24 108 SER U CA 1
ATOM 3237 C C . SER C 2 108 ? 310.565 48.803 147.078 1.00 71.06 108 SER U C 1
ATOM 3238 O O . SER C 2 108 ? 310.420 48.764 148.315 1.00 69.02 108 SER U O 1
ATOM 3241 N N . ASP C 2 109 ? 311.657 48.389 146.436 1.00 73.65 109 ASP U N 1
ATOM 3242 C CA . ASP C 2 109 ? 312.782 47.766 147.180 1.00 77.30 109 ASP U CA 1
ATOM 3243 C C . ASP C 2 109 ? 313.303 48.748 148.231 1.00 74.41 109 ASP U C 1
ATOM 3244 O O . ASP C 2 109 ? 313.336 48.374 149.416 1.00 70.05 109 ASP U O 1
ATOM 3249 N N . SER C 2 110 ? 313.657 49.967 147.814 1.00 75.09 110 SER U N 1
ATOM 3250 C CA . SER C 2 110 ? 314.230 50.970 148.750 1.00 75.91 110 SER U CA 1
ATOM 3251 C C . SER C 2 110 ? 313.213 51.311 149.840 1.00 73.42 110 SER U C 1
ATOM 3252 O O . SER C 2 110 ? 313.635 51.567 150.980 1.00 76.04 110 SER U O 1
ATOM 3255 N N . PHE C 2 111 ? 311.927 51.308 149.495 1.00 67.62 111 PHE U N 1
ATOM 3256 C CA . PHE C 2 111 ? 310.858 51.659 150.460 1.00 71.03 111 PHE U CA 1
ATOM 3257 C C . PHE C 2 111 ? 310.810 50.585 151.545 1.00 75.72 111 PHE U C 1
ATOM 3258 O O . PHE C 2 111 ? 310.686 50.928 152.740 1.00 76.05 111 PHE U O 1
ATOM 3266 N N . MET C 2 112 ? 310.917 49.318 151.141 1.00 70.17 112 MET U N 1
ATOM 3267 C CA . MET C 2 112 ? 310.967 48.256 152.176 1.00 72.02 112 MET U CA 1
ATOM 3268 C C . MET C 2 112 ? 312.275 48.395 152.953 1.00 75.72 112 MET U C 1
ATOM 3269 O O . MET C 2 112 ? 312.238 48.322 154.194 1.00 76.16 112 MET U O 1
ATOM 3274 N N . LYS C 2 113 ? 313.389 48.583 152.245 1.00 80.57 113 LYS U N 1
ATOM 3275 C CA . LYS C 2 113 ? 314.674 48.822 152.948 1.00 79.23 113 LYS U CA 1
ATOM 3276 C C . LYS C 2 113 ? 314.442 49.913 153.994 1.00 82.75 113 LYS U C 1
ATOM 3277 O O . LYS C 2 113 ? 314.922 49.755 155.131 1.00 83.91 113 LYS U O 1
ATOM 3283 N N . LEU C 2 114 ? 313.715 50.969 153.615 1.00 78.88 114 LEU U N 1
ATOM 3284 C CA . LEU C 2 114 ? 313.424 52.072 154.570 1.00 80.85 114 LEU U CA 1
ATOM 3285 C C . LEU C 2 114 ? 312.496 51.575 155.679 1.00 83.46 114 LEU U C 1
ATOM 3286 O O . LEU C 2 114 ? 312.704 51.971 156.840 1.00 86.35 114 LEU U O 1
ATOM 3291 N N . LEU C 2 115 ? 311.498 50.764 155.326 1.00 83.26 115 LEU U N 1
ATOM 3292 C CA . LEU C 2 115 ? 310.519 50.275 156.332 1.00 84.72 115 LEU U CA 1
ATOM 3293 C C . LEU C 2 115 ? 311.241 49.357 157.319 1.00 88.15 115 LEU U C 1
ATOM 3294 O O . LEU C 2 115 ? 310.961 49.454 158.527 1.00 90.49 115 LEU U O 1
ATOM 3299 N N . THR C 2 116 ? 312.139 48.510 156.815 1.00 83.17 116 THR U N 1
ATOM 3300 C CA . THR C 2 116 ? 312.920 47.616 157.707 1.00 87.58 116 THR U CA 1
ATOM 3301 C C . THR C 2 116 ? 313.774 48.478 158.633 1.00 90.77 116 THR U C 1
ATOM 3302 O O . THR C 2 116 ? 313.885 48.133 159.823 1.00 94.25 116 THR U O 1
ATOM 3306 N N . LYS C 2 117 ? 314.345 49.560 158.097 1.00 97.29 117 LYS U N 1
ATOM 3307 C CA . LYS C 2 117 ? 315.211 50.453 158.910 1.00 98.59 117 LYS U CA 1
ATOM 3308 C C . LYS C 2 117 ? 314.405 51.098 160.038 1.00 103.88 117 LYS U C 1
ATOM 3309 O O . LYS C 2 117 ? 314.915 51.127 161.168 1.00 108.32 117 LYS U O 1
ATOM 3315 N N . TYR C 2 118 ? 313.197 51.589 159.752 1.00 105.21 118 TYR U N 1
ATOM 3316 C CA . TYR C 2 118 ? 312.460 52.319 160.791 1.00 107.85 118 TYR U CA 1
ATOM 3317 C C . TYR C 2 118 ? 311.335 51.520 161.468 1.00 115.18 118 TYR U C 1
ATOM 3318 O O . TYR C 2 118 ? 310.545 52.104 162.223 1.00 115.95 118 TYR U O 1
ATOM 3327 N N . GLY C 2 119 ? 311.255 50.206 161.243 1.00 129.79 119 GLY U N 1
ATOM 3328 C CA . GLY C 2 119 ? 310.304 49.370 161.959 1.00 130.94 119 GLY U CA 1
ATOM 3329 C C . GLY C 2 119 ? 310.937 48.566 163.083 1.00 136.13 119 GLY U C 1
ATOM 3330 O O . GLY C 2 119 ? 311.661 47.597 162.827 1.00 133.51 119 GLY U O 1
ATOM 3331 N N . LYS C 2 120 ? 310.678 48.966 164.337 1.00 140.17 120 LYS U N 1
ATOM 3332 C CA . LYS C 2 120 ? 311.260 48.347 165.528 1.00 145.96 120 LYS U CA 1
ATOM 3333 C C . LYS C 2 120 ? 310.431 48.682 166.770 1.00 149.49 120 LYS U C 1
ATOM 3334 O O . LYS C 2 120 ? 310.881 49.468 167.618 1.00 150.82 120 LYS U O 1
ATOM 3340 N N . PRO C 2 121 ? 309.214 48.123 166.921 1.00 148.53 121 PRO U N 1
ATOM 3341 C CA . PRO C 2 121 ? 308.464 48.381 168.158 1.00 150.50 121 PRO U CA 1
ATOM 3342 C C . PRO C 2 121 ? 308.926 47.504 169.328 1.00 153.68 121 PRO U C 1
ATOM 3343 O O . PRO C 2 121 ? 309.780 47.930 170.112 1.00 154.32 121 PRO U O 1
ATOM 3347 N N . ALA C 2 132 ? 304.165 66.414 168.763 1.00 147.16 132 ALA U N 1
ATOM 3348 C CA . ALA C 2 132 ? 302.930 65.660 168.992 1.00 148.70 132 ALA U CA 1
ATOM 3349 C C . ALA C 2 132 ? 301.656 66.460 168.654 1.00 150.35 132 ALA U C 1
ATOM 3350 O O . ALA C 2 132 ? 300.814 65.999 167.878 1.00 142.48 132 ALA U O 1
ATOM 3352 N N . SER C 2 133 ? 301.537 67.658 169.242 1.00 155.23 133 SER U N 1
ATOM 3353 C CA . SER C 2 133 ? 300.321 68.472 169.129 1.00 157.08 133 SER U CA 1
ATOM 3354 C C . SER C 2 133 ? 300.064 68.915 167.689 1.00 157.34 133 SER U C 1
ATOM 3355 O O . SER C 2 133 ? 298.980 68.696 167.131 1.00 145.36 133 SER U O 1
ATOM 3358 N N . ASP C 2 134 ? 301.054 69.588 167.094 1.00 172.14 134 ASP U N 1
ATOM 3359 C CA . ASP C 2 134 ? 300.933 70.166 165.759 1.00 169.68 134 ASP U CA 1
ATOM 3360 C C . ASP C 2 134 ? 300.555 69.127 164.713 1.00 161.40 134 ASP U C 1
ATOM 3361 O O . ASP C 2 134 ? 299.955 69.465 163.687 1.00 158.96 134 ASP U O 1
ATOM 3366 N N . HIS C 2 135 ? 300.901 67.865 164.956 1.00 148.47 135 HIS U N 1
ATOM 3367 C CA . HIS C 2 135 ? 300.885 66.865 163.897 1.00 138.42 135 HIS U CA 1
ATOM 3368 C C . HIS C 2 135 ? 299.459 66.461 163.525 1.00 132.94 135 HIS U C 1
ATOM 3369 O O . HIS C 2 135 ? 299.089 66.443 162.339 1.00 130.25 135 HIS U O 1
ATOM 3376 N N . ILE C 2 136 ? 298.644 66.127 164.526 1.00 131.37 136 ILE U N 1
ATOM 3377 C CA . ILE C 2 136 ? 297.230 65.874 164.276 1.00 127.08 136 ILE U CA 1
ATOM 3378 C C . ILE C 2 136 ? 296.591 67.030 163.513 1.00 131.60 136 ILE U C 1
ATOM 3379 O O . ILE C 2 136 ? 295.683 66.825 162.695 1.00 127.43 136 ILE U O 1
ATOM 3384 N N . GLN C 2 137 ? 297.047 68.260 163.764 1.00 139.25 137 GLN U N 1
ATOM 3385 C CA . GLN C 2 137 ? 296.497 69.406 163.049 1.00 140.31 137 GLN U CA 1
ATOM 3386 C C . GLN C 2 137 ? 296.709 69.269 161.548 1.00 133.82 137 GLN U C 1
ATOM 3387 O O . GLN C 2 137 ? 295.771 69.437 160.757 1.00 132.01 137 GLN U O 1
ATOM 3393 N N . GLU C 2 138 ? 297.938 68.957 161.136 1.00 140.74 138 GLU U N 1
ATOM 3394 C CA . GLU C 2 138 ? 298.181 68.698 159.726 1.00 137.00 138 GLU U CA 1
ATOM 3395 C C . GLU C 2 138 ? 297.287 67.566 159.229 1.00 136.02 138 GLU U C 1
ATOM 3396 O O . GLU C 2 138 ? 296.527 67.741 158.270 1.00 129.82 138 GLU U O 1
ATOM 3402 N N . LEU C 2 139 ? 297.294 66.427 159.936 1.00 129.95 139 LEU U N 1
ATOM 3403 C CA . LEU C 2 139 ? 296.524 65.261 159.491 1.00 120.92 139 LEU U CA 1
ATOM 3404 C C . LEU C 2 139 ? 295.079 65.620 159.161 1.00 116.19 139 LEU U C 1
ATOM 3405 O O . LEU C 2 139 ? 294.556 65.245 158.104 1.00 112.46 139 LEU U O 1
ATOM 3410 N N . THR C 2 140 ? 294.426 66.377 160.044 1.00 116.50 140 THR U N 1
ATOM 3411 C CA . THR C 2 140 ? 293.068 66.817 159.745 1.00 114.25 140 THR U CA 1
ATOM 3412 C C . THR C 2 140 ? 293.014 67.870 158.635 1.00 114.77 140 THR U C 1
ATOM 3413 O O . THR C 2 140 ? 292.003 67.948 157.921 1.00 112.72 140 THR U O 1
ATOM 3417 N N . THR C 2 141 ? 294.092 68.625 158.448 1.00 116.30 141 THR U N 1
ATOM 3418 C CA . THR C 2 141 ? 294.102 69.580 157.311 1.00 116.41 141 THR U CA 1
ATOM 3419 C C . THR C 2 141 ? 294.054 68.777 156.012 1.00 112.06 141 THR U C 1
ATOM 3420 O O . THR C 2 141 ? 293.224 69.106 155.144 1.00 107.26 141 THR U O 1
ATOM 3424 N N . GLU C 2 142 ? 294.894 67.746 155.905 1.00 120.57 142 GLU U N 1
ATOM 3425 C CA . GLU C 2 142 ? 294.962 66.917 154.671 1.00 115.32 142 GLU U CA 1
ATOM 3426 C C . GLU C 2 142 ? 293.619 66.222 154.431 1.00 116.74 142 GLU U C 1
ATOM 3427 O O . GLU C 2 142 ? 293.204 66.125 153.263 1.00 111.35 142 GLU U O 1
ATOM 3433 N N . LEU C 2 143 ? 292.969 65.765 155.500 1.00 107.18 143 LEU U N 1
ATOM 3434 C CA . LEU C 2 143 ? 291.639 65.128 155.352 1.00 102.29 143 LEU U CA 1
ATOM 3435 C C . LEU C 2 143 ? 290.685 66.117 154.682 1.00 102.30 143 LEU U C 1
ATOM 3436 O O . LEU C 2 143 ? 290.048 65.735 153.685 1.00 97.72 143 LEU U O 1
ATOM 3441 N N . LYS C 2 144 ? 290.619 67.347 155.195 1.00 101.40 144 LYS U N 1
ATOM 3442 C CA . LYS C 2 144 ? 289.674 68.358 154.655 1.00 97.26 144 LYS U CA 1
ATOM 3443 C C . LYS C 2 144 ? 290.021 68.657 153.198 1.00 96.34 144 LYS U C 1
ATOM 3444 O O . LYS C 2 144 ? 289.095 68.769 152.380 1.00 96.70 144 LYS U O 1
ATOM 3450 N N . ASN C 2 145 ? 291.311 68.783 152.899 1.00 98.16 145 ASN U N 1
ATOM 3451 C CA . ASN C 2 145 ? 291.739 69.093 151.513 1.00 97.17 145 ASN U CA 1
ATOM 3452 C C . ASN C 2 145 ? 291.300 67.945 150.605 1.00 97.48 145 ASN U C 1
ATOM 3453 O O . ASN C 2 145 ? 290.759 68.217 149.521 1.00 96.43 145 ASN U O 1
ATOM 3458 N N . LEU C 2 146 ? 291.527 66.708 151.047 1.00 95.22 146 LEU U N 1
ATOM 3459 C CA . LEU C 2 146 ? 291.125 65.522 150.251 1.00 93.04 146 LEU U CA 1
ATOM 3460 C C . LEU C 2 146 ? 289.604 65.529 150.150 1.00 90.95 146 LEU U C 1
ATOM 3461 O O . LEU C 2 146 ? 289.088 65.413 149.026 1.00 89.98 146 LEU U O 1
ATOM 3466 N N . ARG C 2 147 ? 288.920 65.659 151.286 1.00 87.89 147 ARG U N 1
ATOM 3467 C CA . ARG C 2 147 ? 287.467 65.780 151.256 1.00 93.26 147 ARG U CA 1
ATOM 3468 C C . ARG C 2 147 ? 287.017 66.705 150.128 1.00 95.80 147 ARG U C 1
ATOM 3469 O O . ARG C 2 147 ? 286.161 66.345 149.303 1.00 94.11 147 ARG U O 1
ATOM 3477 N N . LYS C 2 148 ? 287.607 67.905 150.077 1.00 102.50 148 LYS U N 1
ATOM 3478 C CA . LYS C 2 148 ? 287.283 68.866 149.027 1.00 101.97 148 LYS U CA 1
ATOM 3479 C C . LYS C 2 148 ? 287.687 68.333 147.650 1.00 101.70 148 LYS U C 1
ATOM 3480 O O . LYS C 2 148 ? 286.938 68.484 146.681 1.00 103.78 148 LYS U O 1
ATOM 3486 N N . SER C 2 149 ? 288.834 67.655 147.552 1.00 97.25 149 SER U N 1
ATOM 3487 C CA . SER C 2 149 ? 289.258 67.090 146.275 1.00 94.73 149 SER U CA 1
ATOM 3488 C C . SER C 2 149 ? 288.299 66.010 145.781 1.00 92.35 149 SER U C 1
ATOM 3489 O O . SER C 2 149 ? 288.008 65.926 144.581 1.00 89.79 149 SER U O 1
ATOM 3492 N N . LYS C 2 150 ? 287.811 65.164 146.688 1.00 91.02 150 LYS U N 1
ATOM 3493 C CA . LYS C 2 150 ? 286.903 64.096 146.288 1.00 88.00 150 LYS U CA 1
ATOM 3494 C C . LYS C 2 150 ? 285.545 64.652 145.872 1.00 90.43 150 LYS U C 1
ATOM 3495 O O . LYS C 2 150 ? 284.951 64.164 144.904 1.00 89.44 150 LYS U O 1
ATOM 3501 N N . GLU C 2 151 ? 285.055 65.655 146.603 1.00 90.42 151 GLU U N 1
ATOM 3502 C CA . GLU C 2 151 ? 283.764 66.297 146.239 1.00 89.42 151 GLU U CA 1
ATOM 3503 C C . GLU C 2 151 ? 283.879 66.861 144.820 1.00 85.20 151 GLU U C 1
ATOM 3504 O O . GLU C 2 151 ? 282.916 66.715 144.046 1.00 86.22 151 GLU U O 1
ATOM 3510 N N . GLU C 2 152 ? 285.021 67.471 144.498 1.00 87.05 152 GLU U N 1
ATOM 3511 C CA . GLU C 2 152 ? 285.241 68.035 143.142 1.00 88.38 152 GLU U CA 1
ATOM 3512 C C . GLU C 2 152 ? 285.298 66.896 142.125 1.00 88.05 152 GLU U C 1
ATOM 3513 O O . GLU C 2 152 ? 284.535 66.947 141.145 1.00 89.11 152 GLU U O 1
ATOM 3519 N N . LEU C 2 153 ? 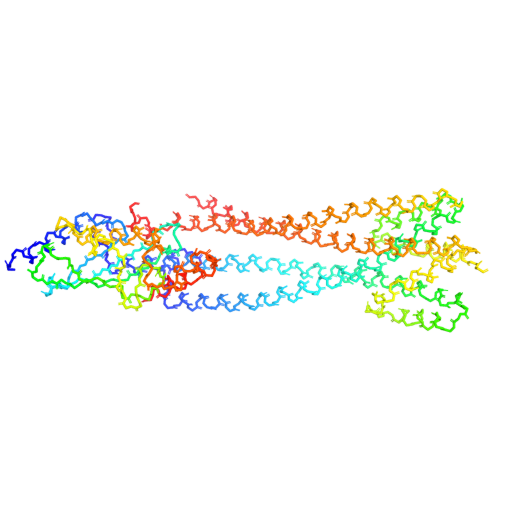286.172 65.911 142.358 1.00 90.52 153 LEU U N 1
ATOM 3520 C CA . LEU C 2 153 ? 286.328 64.775 141.410 1.00 88.20 153 LEU U CA 1
ATOM 3521 C C . LEU C 2 153 ? 284.946 64.201 141.100 1.00 87.94 153 LEU U C 1
ATOM 3522 O O . LEU C 2 153 ? 284.666 63.944 139.915 1.00 87.36 153 LEU U O 1
ATOM 3527 N N . PHE C 2 154 ? 284.116 64.019 142.128 1.00 85.10 154 PHE U N 1
ATOM 3528 C CA . PHE C 2 154 ? 282.752 63.548 141.892 1.00 87.38 154 PHE U CA 1
ATOM 3529 C C . PHE C 2 154 ? 281.957 64.500 140.994 1.00 90.07 154 PHE U C 1
ATOM 3530 O O . PHE C 2 154 ? 281.228 64.065 140.080 1.00 89.44 154 PHE U O 1
ATOM 3538 N N . TYR C 2 155 ? 282.036 65.804 141.275 1.00 83.48 155 TYR U N 1
ATOM 3539 C CA . TYR C 2 155 ? 281.335 66.755 140.427 1.00 90.38 155 TYR U CA 1
ATOM 3540 C C . TYR C 2 155 ? 281.769 66.624 138.967 1.00 90.06 155 TYR U C 1
ATOM 3541 O O . TYR C 2 155 ? 280.926 66.539 138.056 1.00 87.49 155 TYR U O 1
ATOM 3550 N N . GLU C 2 156 ? 283.091 66.600 138.728 1.00 88.52 156 GLU U N 1
ATOM 3551 C CA . GLU C 2 156 ? 283.586 66.490 137.351 1.00 87.23 156 GLU U CA 1
ATOM 3552 C C . GLU C 2 156 ? 283.227 65.157 136.699 1.00 85.34 156 GLU U C 1
ATOM 3553 O O . GLU C 2 156 ? 282.995 65.123 135.489 1.00 82.82 156 GLU U O 1
ATOM 3559 N N . ASN C 2 157 ? 283.157 64.061 137.464 1.00 84.86 157 ASN U N 1
ATOM 3560 C CA . ASN C 2 157 ? 282.687 62.796 136.897 1.00 84.15 157 ASN U CA 1
ATOM 3561 C C . ASN C 2 157 ? 281.255 62.945 136.377 1.00 86.41 157 ASN U C 1
ATOM 3562 O O . ASN C 2 157 ? 280.942 62.564 135.234 1.00 84.83 157 ASN U O 1
ATOM 3567 N N . SER C 2 158 ? 280.374 63.512 137.206 1.00 90.02 158 SER U N 1
ATOM 3568 C CA . SER C 2 158 ? 279.012 63.803 136.764 1.00 88.58 158 SER U CA 1
ATOM 3569 C C . SER C 2 158 ? 278.992 64.616 135.461 1.00 88.80 158 SER U C 1
ATOM 3570 O O . SER C 2 158 ? 278.290 64.267 134.490 1.00 89.42 158 SER U O 1
ATOM 3573 N N . GLN C 2 159 ? 279.762 65.712 135.426 1.00 85.55 159 GLN U N 1
ATOM 3574 C CA . GLN C 2 159 ? 279.823 66.541 134.222 1.00 85.95 159 GLN U CA 1
ATOM 3575 C C . GLN C 2 159 ? 280.312 65.753 133.003 1.00 88.28 159 GLN U C 1
ATOM 3576 O O . GLN C 2 159 ? 279.792 65.930 131.894 1.00 88.04 159 GLN U O 1
ATOM 3582 N N . LEU C 2 160 ? 281.306 64.867 133.190 1.00 88.81 160 LEU U N 1
ATOM 3583 C CA . LEU C 2 160 ? 281.853 64.088 132.080 1.00 84.18 160 LEU U CA 1
ATOM 3584 C C . LEU C 2 160 ? 280.812 63.156 131.478 1.00 82.14 160 LEU U C 1
ATOM 3585 O O . LEU C 2 160 ? 280.715 63.022 130.250 1.00 79.53 160 LEU U O 1
ATOM 3590 N N . THR C 2 161 ? 280.040 62.488 132.330 1.00 80.88 161 THR U N 1
ATOM 3591 C CA . THR C 2 161 ? 279.018 61.566 131.834 1.00 82.33 161 THR U CA 1
ATOM 3592 C C . THR C 2 161 ? 277.949 62.298 131.020 1.00 83.57 161 THR U C 1
ATOM 3593 O O . THR C 2 161 ? 277.577 61.867 129.907 1.00 81.98 161 THR U O 1
ATOM 3597 N N . GLU C 2 162 ? 277.434 63.408 131.579 1.00 84.42 162 GLU U N 1
ATOM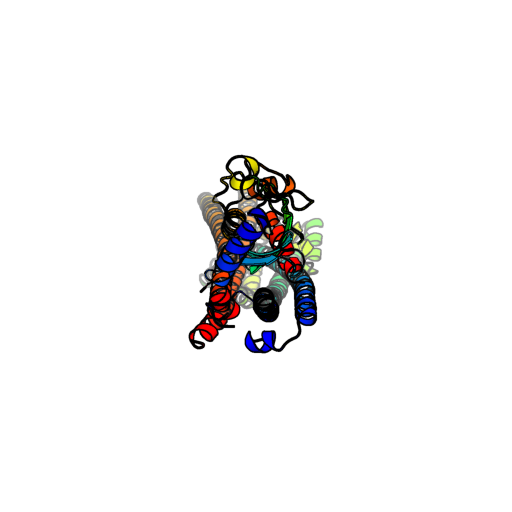 3598 C CA . GLU C 2 162 ? 276.573 64.317 130.818 1.00 83.82 162 GLU U CA 1
ATOM 3599 C C . GLU C 2 162 ? 277.176 64.647 129.459 1.00 78.87 162 GLU U C 1
ATOM 3600 O O . GLU C 2 162 ? 276.492 64.617 128.432 1.00 76.96 162 GLU U O 1
ATOM 3606 N N . GLU C 2 163 ? 278.458 65.000 129.448 1.00 83.23 163 GLU U N 1
ATOM 3607 C CA . GLU C 2 163 ? 279.106 65.422 128.215 1.00 81.03 163 GLU U CA 1
ATOM 3608 C C . GLU C 2 163 ? 279.127 64.302 127.176 1.00 78.56 163 GLU U C 1
ATOM 3609 O O . GLU C 2 163 ? 278.837 64.545 126.002 1.00 73.83 163 GLU U O 1
ATOM 3615 N N . ILE C 2 164 ? 279.501 63.073 127.582 1.00 82.50 164 ILE U N 1
ATOM 3616 C CA . ILE C 2 164 ? 279.479 61.958 126.625 1.00 78.91 164 ILE U CA 1
ATOM 3617 C C . ILE C 2 164 ? 278.115 61.855 125.976 1.00 81.91 164 ILE U C 1
ATOM 3618 O O . ILE C 2 164 ? 278.000 61.688 124.752 1.00 81.68 164 ILE U O 1
ATOM 3623 N N . SER C 2 165 ? 277.059 61.920 126.801 1.00 81.13 165 SER U N 1
ATOM 3624 C CA . SER C 2 165 ? 275.697 61.761 126.288 1.00 78.35 165 SER U CA 1
ATOM 3625 C C . SER C 2 165 ? 275.332 62.879 125.309 1.00 80.31 165 SER U C 1
ATOM 3626 O O . SER C 2 165 ? 274.864 62.622 124.182 1.00 80.73 165 SER U O 1
ATOM 3629 N N . ALA C 2 166 ? 275.542 64.132 125.739 1.00 83.98 166 ALA U N 1
ATOM 3630 C CA . ALA C 2 166 ? 275.380 65.300 124.881 1.00 80.97 166 ALA U CA 1
ATOM 3631 C C . ALA C 2 166 ? 276.119 65.135 123.565 1.00 86.49 166 ALA U C 1
ATOM 3632 O O . ALA C 2 166 ? 275.630 65.540 122.508 1.00 88.19 166 ALA U O 1
ATOM 3634 N N . LEU C 2 167 ? 277.290 64.503 123.616 1.00 82.94 167 LEU U N 1
ATOM 3635 C CA . LEU C 2 167 ? 278.225 64.458 122.500 1.00 81.79 167 LEU U CA 1
ATOM 3636 C C . LEU C 2 167 ? 277.779 63.442 121.456 1.00 80.00 167 LEU U C 1
ATOM 3637 O O . LEU C 2 167 ? 277.754 63.733 120.251 1.00 78.22 167 LEU U O 1
ATOM 3642 N N . LYS C 2 168 ? 277.477 62.222 121.914 1.00 85.30 168 LYS U N 1
ATOM 3643 C CA . LYS C 2 168 ? 276.912 61.218 121.022 1.00 85.55 168 LYS U CA 1
ATOM 3644 C C . LYS C 2 168 ? 275.667 61.767 120.337 1.00 88.84 168 LYS U C 1
ATOM 3645 O O . LYS C 2 168 ? 275.516 61.644 119.110 1.00 87.27 168 LYS U O 1
ATOM 3651 N N . GLU C 2 169 ? 274.814 62.465 121.101 1.00 93.00 169 GLU U N 1
ATOM 3652 C CA . GLU C 2 169 ? 273.590 63.026 120.533 1.00 95.10 169 GLU U CA 1
ATOM 3653 C C . GLU C 2 169 ? 273.891 64.126 119.512 1.00 97.91 169 GLU U C 1
ATOM 3654 O O . GLU C 2 169 ? 273.316 64.143 118.409 1.00 98.26 169 GLU U O 1
ATOM 3660 N N . TYR C 2 170 ? 274.804 65.042 119.853 1.00 90.09 170 TYR U N 1
ATOM 3661 C CA . TYR C 2 170 ? 275.180 66.125 118.949 1.00 88.07 170 TYR U CA 1
ATOM 3662 C C . TYR C 2 170 ? 275.696 65.581 117.622 1.00 85.74 170 TYR U C 1
ATOM 3663 O O . TYR C 2 170 ? 275.191 65.933 116.540 1.00 87.11 170 TYR U O 1
ATOM 3672 N N . TYR C 2 171 ? 276.672 64.684 117.683 1.00 85.84 171 TYR U N 1
ATOM 3673 C CA . TYR C 2 171 ? 277.311 64.266 116.449 1.00 84.55 171 TYR U CA 1
ATOM 3674 C C . TYR C 2 171 ? 276.386 63.414 115.598 1.00 84.83 171 TYR U C 1
ATOM 3675 O O . TYR C 2 171 ? 276.365 63.568 114.366 1.00 83.96 171 TYR U O 1
ATOM 3684 N N . THR C 2 172 ? 275.624 62.531 116.244 1.00 87.57 172 THR U N 1
ATOM 3685 C CA . THR C 2 172 ? 274.650 61.687 115.506 1.00 86.56 172 THR U CA 1
ATOM 3686 C C . THR C 2 172 ? 273.691 62.605 114.755 1.00 88.48 172 THR U C 1
ATOM 3687 O O . THR C 2 172 ? 273.410 62.327 113.577 1.00 89.09 172 THR U O 1
ATOM 3691 N N . ASN C 2 173 ? 273.224 63.664 115.417 1.00 85.77 173 ASN U N 1
ATOM 3692 C CA . ASN C 2 173 ? 272.341 64.629 114.761 1.00 88.98 173 ASN U CA 1
ATOM 3693 C C . ASN C 2 173 ? 272.970 65.215 113.504 1.00 87.28 173 ASN U C 1
ATOM 3694 O O . ASN C 2 173 ? 272.294 65.352 112.474 1.00 91.40 173 ASN U O 1
ATOM 3699 N N . ILE C 2 174 ? 274.245 65.631 113.586 1.00 89.85 174 ILE U N 1
ATOM 3700 C CA . ILE C 2 174 ? 274.897 66.177 112.385 1.00 88.38 174 ILE U CA 1
ATOM 3701 C C . ILE C 2 174 ? 274.913 65.147 111.253 1.00 90.80 174 ILE U C 1
ATOM 3702 O O . ILE C 2 174 ? 274.631 65.473 110.091 1.00 90.33 174 ILE U O 1
ATOM 3707 N N . ILE C 2 175 ? 275.230 63.893 111.571 1.00 90.18 175 ILE U N 1
ATOM 3708 C CA . ILE C 2 175 ? 275.265 62.875 110.518 1.00 90.90 175 ILE U CA 1
ATOM 3709 C C . ILE C 2 175 ? 273.875 62.613 109.948 1.00 95.56 175 ILE U C 1
ATOM 3710 O O . ILE C 2 175 ? 273.719 62.415 108.733 1.00 98.20 175 ILE U O 1
ATOM 3715 N N . ARG C 2 176 ? 272.864 62.624 110.820 1.00 96.38 176 ARG U N 1
ATOM 3716 C CA . ARG C 2 176 ? 271.469 62.458 110.340 1.00 95.50 176 ARG U CA 1
ATOM 3717 C C . ARG C 2 176 ? 271.175 63.564 109.333 1.00 97.81 176 ARG U C 1
ATOM 3718 O O . ARG C 2 176 ? 270.655 63.254 108.246 1.00 99.21 176 ARG U O 1
ATOM 3726 N N . LYS C 2 177 ? 271.516 64.804 109.686 1.00 96.78 177 LYS U N 1
ATOM 3727 C CA . LYS C 2 177 ? 271.235 65.942 108.815 1.00 98.17 177 LYS U CA 1
ATOM 3728 C C . LYS C 2 177 ? 271.990 65.839 107.493 1.00 100.50 177 LYS U C 1
ATOM 3729 O O . LYS C 2 177 ? 271.445 66.188 106.439 1.00 102.08 177 LYS U O 1
ATOM 3735 N N . TYR C 2 178 ? 273.242 65.363 107.528 1.00 102.26 178 TYR U N 1
ATOM 3736 C CA . TYR C 2 178 ? 274.003 65.172 106.291 1.00 102.50 178 TYR U CA 1
ATOM 3737 C C . TYR C 2 178 ? 273.333 64.155 105.380 1.00 104.01 178 TYR U C 1
ATOM 3738 O O . TYR C 2 178 ? 273.245 64.353 104.157 1.00 105.52 178 TYR U O 1
ATOM 3747 N N . ASP C 2 179 ? 272.863 63.054 105.970 1.00 105.08 179 ASP U N 1
ATOM 3748 C CA . ASP C 2 179 ? 272.192 62.021 105.197 1.00 106.82 179 ASP U CA 1
ATOM 3749 C C . ASP C 2 179 ? 270.906 62.533 104.587 1.00 110.23 179 ASP U C 1
ATOM 3750 O O . ASP C 2 179 ? 270.576 62.194 103.445 1.00 111.68 179 ASP U O 1
ATOM 3755 N N . ARG C 2 180 ? 270.183 63.345 105.360 1.00 105.97 180 ARG U N 1
ATOM 3756 C CA . ARG C 2 180 ? 268.907 63.917 104.866 1.00 104.68 180 ARG U CA 1
ATOM 3757 C C . ARG C 2 180 ? 269.216 64.909 103.745 1.00 108.24 180 ARG U C 1
ATOM 3758 O O . ARG C 2 180 ? 268.415 64.991 102.795 1.00 113.29 180 ARG U O 1
ATOM 3766 N N . ASP C 2 181 ? 270.338 65.627 103.847 1.00 107.04 181 ASP U N 1
ATOM 3767 C CA . ASP C 2 181 ? 270.627 66.629 102.837 1.00 109.54 181 ASP U CA 1
ATOM 3768 C C . ASP C 2 181 ? 271.150 66.017 101.545 1.00 111.77 181 ASP U C 1
ATOM 3769 O O . ASP C 2 181 ? 271.061 66.664 100.496 1.00 113.97 181 ASP U O 1
ATOM 3774 N N . GLU C 2 182 ? 271.686 64.792 101.575 1.00 113.88 182 GLU U N 1
ATOM 3775 C CA . GLU C 2 182 ? 272.007 64.123 100.316 1.00 117.93 182 GLU U CA 1
ATOM 3776 C C . GLU C 2 182 ? 270.912 63.162 99.859 1.00 117.12 182 GLU U C 1
ATOM 3777 O O . GLU C 2 182 ? 271.127 62.392 98.915 1.00 121.43 182 GLU U O 1
ATOM 3783 N N . SER C 2 183 ? 269.740 63.199 100.483 1.00 117.67 183 SER U N 1
ATOM 3784 C CA . SER C 2 183 ? 268.617 62.390 100.032 1.00 118.66 183 SER U CA 1
ATOM 3785 C C . SER C 2 183 ? 267.826 63.163 98.985 1.00 118.21 183 SER U C 1
ATOM 3786 O O . SER C 2 183 ? 267.437 64.319 99.210 1.00 114.50 183 SER U O 1
ATOM 3789 N N . PHE C 2 184 ? 267.597 62.519 97.838 1.00 119.63 184 PHE U N 1
ATOM 3790 C CA . PHE C 2 184 ? 266.882 63.139 96.726 1.00 121.01 184 PHE U CA 1
ATOM 3791 C C . PHE C 2 184 ? 265.393 62.855 96.776 1.00 116.89 184 PHE U C 1
ATOM 3792 O O . PHE C 2 184 ? 264.585 63.706 96.384 1.00 115.27 184 PHE U O 1
ATOM 3800 N N . THR C 2 185 ? 265.027 61.643 97.195 1.00 118.47 185 THR U N 1
ATOM 3801 C CA . THR C 2 185 ? 263.632 61.349 97.468 1.00 115.46 185 THR U CA 1
ATOM 3802 C C . THR C 2 185 ? 263.064 62.374 98.424 1.00 116.34 185 THR U C 1
ATOM 3803 O O . THR C 2 185 ? 261.927 62.823 98.265 1.00 115.91 185 THR U O 1
ATOM 3807 N N . ILE C 2 186 ? 263.867 62.774 99.410 1.00 113.18 186 ILE U N 1
ATOM 3808 C CA . ILE C 2 186 ? 263.447 63.793 100.363 1.00 113.44 186 ILE U CA 1
ATOM 3809 C C . ILE C 2 186 ? 263.087 65.069 99.618 1.00 117.93 186 ILE U C 1
ATOM 3810 O O . ILE C 2 186 ? 261.957 65.578 99.705 1.00 123.17 186 ILE U O 1
ATOM 3815 N N . LYS C 2 187 ? 264.032 65.562 98.818 1.00 116.12 187 LYS U N 1
ATOM 3816 C CA . LYS C 2 187 ? 263.899 66.887 98.237 1.00 119.75 187 LYS U CA 1
ATOM 3817 C C . LYS C 2 187 ? 262.832 66.917 97.154 1.00 122.48 187 LYS U C 1
ATOM 3818 O O . LYS C 2 187 ? 262.202 67.957 96.953 1.00 128.70 187 LYS U O 1
ATOM 3824 N N . ARG C 2 188 ? 262.574 65.760 96.544 1.00 121.20 188 ARG U N 1
ATOM 3825 C CA . ARG C 2 188 ? 261.520 65.670 95.502 1.00 120.04 188 ARG U CA 1
ATOM 3826 C C . ARG C 2 188 ? 260.168 65.430 96.173 1.00 121.23 188 ARG U C 1
ATOM 3827 O O . ARG C 2 188 ? 259.147 65.727 95.534 1.00 125.14 188 ARG U O 1
ATOM 3835 N N . VAL C 2 189 ? 260.153 64.905 97.401 1.00 120.42 189 VAL U N 1
ATOM 3836 C CA . VAL C 2 189 ? 258.874 64.776 98.068 1.00 121.03 189 VAL U CA 1
ATOM 3837 C C . VAL C 2 189 ? 258.483 66.122 98.666 1.00 125.92 189 VAL U C 1
ATOM 3838 O O . VAL C 2 189 ? 257.294 66.452 98.734 1.00 121.54 189 VAL U O 1
ATOM 3842 N N . PHE C 2 190 ? 259.472 66.947 99.053 1.00 130.22 190 PHE U N 1
ATOM 3843 C CA . PHE C 2 190 ? 259.202 68.195 99.768 1.00 134.50 190 PHE U CA 1
ATOM 3844 C C . PHE C 2 190 ? 259.400 69.486 98.956 1.00 143.17 190 PHE U C 1
ATOM 3845 O O . PHE C 2 190 ? 259.033 70.557 99.459 1.00 145.09 190 PHE U O 1
ATOM 3853 N N . LYS C 2 191 ? 259.931 69.429 97.724 1.00 138.45 191 LYS U N 1
ATOM 3854 C CA . LYS C 2 191 ? 260.368 70.626 96.937 1.00 144.30 191 LYS U CA 1
ATOM 3855 C C . LYS C 2 191 ? 261.610 71.287 97.578 1.00 149.11 191 LYS U C 1
ATOM 3856 O O . LYS C 2 191 ? 261.877 71.169 98.783 1.00 148.64 191 LYS U O 1
#

Organism: Saccharomyces cerevisiae (strain ATCC 204508 / S288c) (NCBI:txid559292)

GO terms:
  GO:0070628 proteasome binding (F, IDA)
  GO:0004842 ubiquitin-protein transferase activity (F, IDA)
  GO:0000785 chromatin (C, IDA)
  GO:0005634 nucleus (C, IDA)
  GO:0005737 cytoplasm (C, IDA)
  GO:0003697 single-stranded DNA binding (F, IDA)
  GO:0017116 single-stranded DNA helicase activity (F, IDA)
  GO:0097505 Rad6-Rad18 complex (C, IDA)
  GO:0036503 ERAD pathway (P, IGI)
  GO:0042275 error-free postreplication DNA repair (P, IGI)
  GO:0042276 error-prone translesion synthesis (P, IGI)
  GO:0070987 error-free translesion synthesis (P, IGI)
  GO:0000722 telomere maintenance via recombination (P, IGI)
  GO:0000724 double-strand break repair via homologous recombination (P, IGI)
  GO:0034620 cellular response to unfolded protein (P, IMP)
  GO:0042138 meiotic DNA double-strand break formation (P, IMP)
  GO:0009302 sno(s)RNA transcription (P, IMP)
  GO:1990303 UBR1-RAD6 ubiquitin ligase complex (C, IMP)
  GO:0031509 subtelomeric heterochromatin formation (P, IMP)
  GO:0031571 mitotic G1 DNA damage checkpoint signaling (P, IMP)

Sequence (470 aa):
STPARRRLMRDFKRMKEDAPPGVSASPLPDNVMVWNAMIIGPADTPYEDGTFRLLLEFDEEYPNKPPHVKFLSEMFHPNVYANGEICLDILQNRWTPTYDVASILTSIQSLFNDPNPASPANVEAATLFKDHKSQYVKRVKETVEKSWESDPSEPLTQSDVIAFQKEALFRCINRRRVDFEALRKQYELSRRECIDVSRKLANIMALIVTLARFIETFCTDANEKQLCREIAQGDETLIVQRSDSFMKLLTKYGKPSNASDHIQELTTELKNLRKSKEELFYENSQLTEEISALKEYYTNIIRKYDRDELTQSDVIAFQKEALFRCINRRRVDFEALRKQYELSRRECIDVSRKLANIMALIVTLARFIETFCTDANEKQLCREIAQGDETLIVQRSDSFMKLLTKYGKPASDHIQELTTELKNLRKSKEELFYENSQLTEEISALKEYYTNIIRKYDRDESFTIKRVFK

InterPro domains:
  IPR000608 Ubiquitin-conjugating (UBC), catalytic core domain [PF00179] (8-144)
  IPR000608 Ubiquitin-conjugating (UBC), catalytic core domain [PS50127] (4-150)
  IPR016135 Ubiquitin-conjugating enzyme/RWD-like [G3DSA:3.10.110.10] (5-165)
  IPR016135 Ubiquitin-conjugating enzyme/RWD-like [SSF54495] (1-151)
  IPR023313 Ubiquitin-conjugating enzyme, active site [PS00183] (77-92)
  IPR050113 Ubiquitin-conjugating enzyme E2-like [PTHR24067] (3-150)

Nearest PDB structures (foldseek):
  7uvc-assembly1_A  TM=1.003E+00  e=7.116E-28  Saccharomyces cerevisiae S288C
  4r62-assembly1_A  TM=9.909E-01  e=5.522E-28  Saccharomyces cerevisiae S288C
  8iej-assembly1_R  TM=9.802E-01  e=2.487E-23  Homo sapiens
  8btl-assembly1_C  TM=9.877E-01  e=6.860E-23  Homo sapiens
  2aak-assembly1_A  TM=9.870E-01  e=8.297E-23  Arabidopsis thaliana

Radius of gyration: 34.61 Å; Cα contacts (8 Å, |Δi|>4): 581; chains: 3; bounding box: 91×40×88 Å

B-factor: mean 105.59, std 29.43, range [53.11, 203.58]